Protein AF-A0A959VMY1-F1 (afdb_monomer_lite)

Sequence (397 aa):
MTQEQLEAYHEYTRKHGVNRGLYLFARIILQPFFLIYFRLSRQGRKNSHIKGATIVAANHRSFLDPFVIGSCLPWGKPMNYVAKVELFEKRWQGFLLCRVGAFPIRRGEADELAIETAEKVLERGGSICIFPEGTRIRKGSLGKPKRGVGRLALRSGAPVLPVAVTGTENVRRGLKIRPRKVDIRVGRPMTFPQSENPSPALAASVTDRIWPNVELQWEDIGGLPPMRRAAVIGAGSWGTAVAVLLARGGLDVQLGTRTADQAEEMALARENSKYLPGVRLPDSIEVRASSQIKLGGVDLLCIAVPSASYPQAVGAVADRVGHRAGVLLLAKGLIAPKGQLPSDYVGERIRSRGVSCLGGPAHAREAVSGSAALVLGSGNADLRAQLGDVFDRAGLV

Structure (mmCIF, N/CA/C/O backbone):
data_AF-A0A959VMY1-F1
#
_entry.id   AF-A0A959VMY1-F1
#
loop_
_atom_site.group_PDB
_atom_site.id
_atom_site.type_symbol
_atom_site.label_atom_id
_atom_site.label_alt_id
_atom_site.label_comp_id
_atom_site.label_asym_id
_atom_site.label_entity_id
_atom_site.label_seq_id
_atom_site.pdbx_PDB_ins_code
_atom_site.Cartn_x
_atom_site.Cartn_y
_atom_site.Cartn_z
_atom_site.occupancy
_atom_site.B_iso_or_equiv
_atom_site.auth_seq_id
_atom_site.auth_comp_id
_atom_site.auth_asym_id
_atom_site.auth_atom_id
_atom_site.pdbx_PDB_model_num
ATOM 1 N N . MET A 1 1 ? 5.926 -1.109 31.666 1.00 77.12 1 MET A N 1
ATOM 2 C CA . MET A 1 1 ? 4.589 -1.503 32.174 1.00 77.12 1 MET A CA 1
ATOM 3 C C . MET A 1 1 ? 4.660 -2.949 32.637 1.00 77.12 1 MET A C 1
ATOM 5 O O . MET A 1 1 ? 5.241 -3.746 31.909 1.00 77.12 1 MET A O 1
ATOM 9 N N . THR A 1 2 ? 4.148 -3.278 33.824 1.00 84.94 2 THR A N 1
ATOM 10 C CA . THR A 1 2 ? 4.167 -4.664 34.336 1.00 84.94 2 THR A CA 1
ATOM 11 C C . THR A 1 2 ? 3.115 -5.533 33.636 1.00 84.94 2 THR A C 1
ATOM 13 O O . THR A 1 2 ? 2.183 -5.007 33.022 1.00 84.94 2 THR A O 1
ATOM 16 N N . GLN A 1 3 ? 3.258 -6.860 33.712 1.00 85.25 3 GLN A N 1
ATOM 17 C CA . GLN A 1 3 ? 2.277 -7.807 33.166 1.00 85.25 3 GLN A CA 1
ATOM 18 C C . GLN A 1 3 ? 0.902 -7.645 33.841 1.00 85.25 3 GLN A C 1
ATOM 20 O O . GLN A 1 3 ? -0.104 -7.536 33.151 1.00 85.25 3 GLN A O 1
ATOM 25 N N . GLU A 1 4 ? 0.868 -7.477 35.165 1.00 87.19 4 GLU A N 1
ATOM 26 C CA . GLU A 1 4 ? -0.366 -7.208 35.920 1.00 87.19 4 GLU A CA 1
ATOM 27 C C . GLU A 1 4 ? -1.079 -5.929 35.455 1.00 87.19 4 GLU A C 1
ATOM 29 O O . GLU A 1 4 ? -2.298 -5.896 35.303 1.00 87.19 4 GLU A O 1
ATOM 34 N N . GLN A 1 5 ? -0.325 -4.856 35.183 1.00 86.19 5 GLN A N 1
ATOM 35 C CA . GLN A 1 5 ? -0.897 -3.609 34.665 1.00 86.19 5 GLN A CA 1
ATOM 36 C C . GLN A 1 5 ? -1.504 -3.800 33.274 1.00 86.19 5 GLN A C 1
ATOM 38 O O . GLN A 1 5 ? -2.557 -3.233 32.984 1.00 86.19 5 GLN A O 1
ATOM 43 N N . LEU A 1 6 ? -0.837 -4.576 32.413 1.00 87.94 6 LEU A N 1
ATOM 44 C CA . LEU A 1 6 ? -1.344 -4.918 31.088 1.00 87.94 6 LEU A CA 1
ATOM 45 C C . LEU A 1 6 ? -2.688 -5.646 31.213 1.00 87.94 6 LEU A C 1
ATOM 47 O O . LEU A 1 6 ? -3.684 -5.204 30.639 1.00 87.94 6 LEU A O 1
ATOM 51 N N . GLU A 1 7 ? -2.721 -6.713 32.008 1.00 89.50 7 GLU A N 1
ATOM 52 C CA . GLU A 1 7 ? -3.905 -7.542 32.239 1.00 89.50 7 GLU A CA 1
ATOM 53 C C . GLU A 1 7 ? -5.064 -6.738 32.831 1.00 89.50 7 GLU A C 1
ATOM 55 O O . GLU A 1 7 ? -6.179 -6.828 32.318 1.00 89.50 7 GLU A O 1
ATOM 60 N N . ALA A 1 8 ? -4.803 -5.851 33.795 1.00 90.94 8 ALA A N 1
ATOM 61 C CA . ALA A 1 8 ? -5.824 -4.980 34.378 1.00 90.94 8 ALA A CA 1
ATOM 62 C C . ALA A 1 8 ? -6.513 -4.080 33.331 1.00 90.94 8 ALA A C 1
ATOM 64 O O . ALA A 1 8 ? -7.731 -3.881 33.372 1.00 90.94 8 ALA A O 1
ATOM 65 N N . TYR A 1 9 ? -5.768 -3.548 32.353 1.00 91.38 9 TYR A N 1
ATOM 66 C CA . TYR A 1 9 ? -6.357 -2.755 31.266 1.00 91.38 9 TYR A CA 1
ATOM 67 C C . TYR A 1 9 ? -7.180 -3.612 30.291 1.00 91.38 9 TYR A C 1
ATOM 69 O O . TYR A 1 9 ? -8.245 -3.176 29.828 1.00 91.38 9 TYR A O 1
ATOM 77 N N . HIS A 1 10 ? -6.727 -4.833 29.990 1.00 91.12 10 HIS A N 1
ATOM 78 C CA . HIS A 1 10 ? -7.502 -5.780 29.184 1.00 91.12 10 HIS A CA 1
ATOM 79 C C . HIS A 1 10 ? -8.791 -6.187 29.900 1.00 91.12 10 HIS A C 1
ATOM 81 O O . HIS A 1 10 ? -9.862 -6.119 29.294 1.00 91.12 10 HIS A O 1
ATOM 87 N N . GLU A 1 11 ? -8.716 -6.536 31.182 1.00 92.12 11 GLU A N 1
ATOM 88 C CA . GLU A 1 11 ? -9.857 -6.917 32.012 1.00 92.12 11 GLU A CA 1
ATOM 89 C C . GLU A 1 11 ? -10.879 -5.780 32.116 1.00 92.12 11 GLU A C 1
ATOM 91 O O . GLU A 1 11 ? -12.075 -5.996 31.889 1.00 92.12 11 GLU A O 1
ATOM 96 N N . TYR A 1 12 ? -10.415 -4.548 32.357 1.00 91.56 12 TYR A N 1
ATOM 97 C CA . TYR A 1 12 ? -11.278 -3.370 32.353 1.00 91.56 12 TYR A CA 1
ATOM 98 C C . TYR A 1 12 ? -12.041 -3.249 31.033 1.00 91.56 12 TYR A C 1
ATOM 100 O O . TYR A 1 12 ? -13.261 -3.098 31.048 1.00 91.56 12 TYR A O 1
ATOM 108 N N . THR A 1 13 ? -11.346 -3.365 29.899 1.00 91.00 13 THR A N 1
ATOM 109 C CA . THR A 1 13 ? -11.945 -3.237 28.561 1.00 91.00 13 THR A CA 1
ATOM 110 C C . THR A 1 13 ? -12.937 -4.361 28.261 1.00 91.00 13 THR A C 1
ATOM 112 O O . THR A 1 13 ? -13.977 -4.113 27.649 1.00 91.00 13 THR A O 1
ATOM 115 N N . ARG A 1 14 ? -12.654 -5.591 28.705 1.00 91.62 14 ARG A N 1
ATOM 116 C CA . ARG A 1 14 ? -13.558 -6.744 28.558 1.00 91.62 14 ARG A CA 1
ATOM 117 C C . ARG A 1 14 ? -14.853 -6.521 29.344 1.00 91.62 14 ARG A C 1
ATOM 119 O O . ARG A 1 14 ? -15.935 -6.692 28.787 1.00 91.62 14 ARG A O 1
ATOM 126 N N . LYS A 1 15 ? -14.746 -6.050 30.592 1.00 89.50 15 LYS A N 1
ATOM 127 C CA . LYS A 1 15 ? -15.889 -5.796 31.488 1.00 89.50 15 LYS A CA 1
ATOM 128 C C . LYS A 1 15 ? -16.665 -4.515 31.153 1.00 89.50 15 LYS A C 1
ATOM 130 O O . LYS A 1 15 ? -17.876 -4.471 31.343 1.00 89.50 15 LYS A O 1
ATOM 135 N N . HIS A 1 16 ? -16.001 -3.483 30.629 1.00 88.50 16 HIS A N 1
ATOM 136 C CA . HIS A 1 16 ? -16.582 -2.148 30.452 1.00 88.50 16 HIS A CA 1
ATOM 137 C C . HIS A 1 16 ? -16.577 -1.690 28.995 1.00 88.50 16 HIS A C 1
ATOM 139 O O . HIS A 1 16 ? -15.593 -1.830 28.266 1.00 88.50 16 HIS A O 1
ATOM 145 N N . GLY A 1 17 ? -17.692 -1.095 28.572 1.00 84.62 17 GLY A N 1
ATOM 146 C CA . GLY A 1 17 ? -17.777 -0.364 27.313 1.00 84.62 17 GLY A CA 1
ATOM 147 C C . GLY A 1 17 ? -17.045 0.978 27.359 1.00 84.62 17 GLY A C 1
ATOM 148 O O . GLY A 1 17 ? -16.603 1.445 28.408 1.00 84.62 17 GLY A O 1
ATOM 149 N N . VAL A 1 18 ? -16.982 1.640 26.206 1.00 89.44 18 VAL A N 1
ATOM 150 C CA . VAL A 1 18 ? -16.512 3.027 26.118 1.00 89.44 18 VAL A CA 1
ATOM 151 C C . VAL A 1 18 ? -17.419 3.933 26.955 1.00 89.44 18 VAL A C 1
ATOM 153 O O . VAL A 1 18 ? -18.647 3.859 26.848 1.00 89.44 18 VAL A O 1
ATOM 156 N N . ASN A 1 19 ? -16.830 4.831 27.747 1.00 91.62 19 ASN A N 1
ATOM 157 C CA . ASN A 1 19 ? -17.582 5.852 28.464 1.00 91.62 19 ASN A CA 1
ATOM 158 C C . ASN A 1 19 ? -18.220 6.815 27.451 1.00 91.62 19 ASN A C 1
ATOM 160 O O . ASN A 1 19 ? -17.540 7.640 26.836 1.00 91.62 19 ASN A O 1
ATOM 164 N N . ARG A 1 20 ? -19.540 6.698 27.272 1.00 89.81 20 ARG A N 1
ATOM 165 C CA . ARG A 1 20 ? -20.280 7.432 26.237 1.00 89.81 20 ARG A CA 1
ATOM 166 C C . ARG A 1 20 ? -20.208 8.946 26.415 1.00 89.81 20 ARG A C 1
ATOM 168 O O . ARG A 1 20 ? -20.057 9.641 25.418 1.00 89.81 20 ARG A O 1
ATOM 175 N N . GLY A 1 21 ? -20.280 9.444 27.650 1.00 91.44 21 GLY A N 1
ATOM 176 C CA . GLY A 1 21 ? -20.220 10.880 27.934 1.00 91.44 21 GLY A CA 1
ATOM 177 C C . GLY A 1 21 ? -18.864 11.474 27.563 1.00 91.44 21 GLY A C 1
ATOM 178 O O . GLY A 1 21 ? -18.793 12.437 26.803 1.00 91.44 21 GLY A O 1
ATOM 179 N N . LEU A 1 22 ? -17.780 10.838 28.016 1.00 90.25 22 LEU A N 1
ATOM 180 C CA . LEU A 1 22 ? -16.419 11.267 27.694 1.00 90.25 22 LEU A CA 1
ATOM 181 C C . LEU A 1 22 ? -16.127 11.167 26.191 1.00 90.25 22 LEU A C 1
ATOM 183 O O . LEU A 1 22 ? -15.541 12.079 25.609 1.00 90.25 22 LEU A O 1
ATOM 187 N N . TYR A 1 23 ? -16.553 10.075 25.552 1.00 90.06 23 TYR A N 1
ATOM 188 C CA . TYR A 1 23 ? -16.378 9.884 24.114 1.00 90.06 23 TYR A CA 1
ATOM 189 C C . TYR A 1 23 ? -17.144 10.936 23.306 1.00 90.06 23 TYR A C 1
ATOM 191 O O . TYR A 1 23 ? -16.601 11.503 22.358 1.00 90.06 23 TYR A O 1
ATOM 199 N N . LEU A 1 24 ? -18.389 11.234 23.695 1.00 91.56 24 LEU A N 1
ATOM 200 C CA . LEU A 1 24 ? -19.205 12.263 23.057 1.00 91.56 24 LEU A CA 1
ATOM 201 C C . LEU A 1 24 ? -18.580 13.649 23.226 1.00 91.56 24 LEU A C 1
ATOM 203 O O . LEU A 1 24 ? -18.466 14.377 22.245 1.00 91.56 24 LEU A O 1
ATOM 207 N N . PHE A 1 25 ? -18.115 13.985 24.430 1.00 91.94 25 PHE A N 1
ATOM 208 C CA . PHE A 1 25 ? -17.416 15.240 24.702 1.00 91.94 25 PHE A CA 1
ATOM 209 C C . PHE A 1 25 ? -16.167 15.395 23.825 1.00 91.94 25 PHE A C 1
ATOM 211 O O . PHE A 1 25 ? -16.024 16.386 23.106 1.00 91.94 25 PHE A O 1
ATOM 218 N N . ALA A 1 26 ? -15.304 14.373 23.795 1.00 90.50 26 ALA A N 1
ATOM 219 C CA . ALA A 1 26 ? -14.121 14.366 22.939 1.00 90.50 26 ALA A CA 1
ATOM 220 C C . ALA A 1 26 ? -14.497 14.527 21.459 1.00 90.50 26 ALA A C 1
ATOM 222 O O . ALA A 1 26 ? -13.850 15.271 20.723 1.00 90.50 26 ALA A O 1
ATOM 223 N N . ARG A 1 27 ? -15.573 13.872 21.016 1.00 91.19 27 ARG A N 1
ATOM 224 C CA . ARG A 1 27 ? -16.059 13.954 19.639 1.00 91.19 27 ARG A CA 1
ATOM 225 C C . ARG A 1 27 ? -16.610 15.336 19.282 1.00 91.19 27 ARG A C 1
ATOM 227 O O . ARG A 1 27 ? -16.307 15.816 18.193 1.00 91.19 27 ARG A O 1
ATOM 234 N N . ILE A 1 28 ? -17.375 15.975 20.167 1.00 93.50 28 ILE A N 1
ATOM 235 C CA . ILE A 1 28 ? -17.918 17.331 19.967 1.00 93.50 28 ILE A CA 1
ATOM 236 C C . ILE A 1 28 ? -16.790 18.354 19.803 1.00 93.50 28 ILE A C 1
ATOM 238 O O . ILE A 1 28 ? -16.936 19.285 19.022 1.00 93.50 28 ILE A O 1
ATOM 242 N N . ILE A 1 29 ? -15.650 18.156 20.467 1.00 93.31 29 ILE A N 1
ATOM 243 C CA . ILE A 1 29 ? -14.481 19.035 20.333 1.00 93.31 29 ILE A CA 1
ATOM 244 C C . ILE A 1 29 ? -13.670 18.701 19.074 1.00 93.31 29 ILE A C 1
ATOM 246 O O . ILE A 1 29 ? -13.362 19.574 18.262 1.00 93.31 29 ILE A O 1
ATOM 250 N N . LEU A 1 30 ? -13.313 17.427 18.893 1.00 92.50 30 LEU A N 1
ATOM 251 C CA . LEU A 1 30 ? -12.387 17.008 17.839 1.00 92.50 30 LEU A CA 1
ATOM 252 C C . LEU A 1 30 ? -13.014 17.048 16.446 1.00 92.50 30 LEU A C 1
ATOM 254 O O . LEU A 1 30 ? -12.329 17.364 15.476 1.00 92.50 30 LEU A O 1
ATOM 258 N N . GLN A 1 31 ? -14.304 16.732 16.314 1.00 93.00 31 GLN A N 1
ATOM 259 C CA . GLN A 1 31 ? -14.939 16.634 15.003 1.00 93.00 31 GLN A CA 1
ATOM 260 C C . GLN A 1 31 ? -15.030 17.996 14.285 1.00 93.00 31 GLN A C 1
ATOM 262 O O . GLN A 1 31 ? -14.604 18.050 13.130 1.00 93.00 31 GLN A O 1
ATOM 267 N N . PRO A 1 32 ? -15.512 19.098 14.899 1.00 94.81 32 PRO A N 1
ATOM 268 C CA . PRO A 1 32 ? -15.458 20.425 14.281 1.00 94.81 32 PRO A CA 1
ATOM 269 C C . PRO A 1 32 ? -14.026 20.865 13.982 1.00 94.81 32 PRO A C 1
ATOM 271 O O . PRO A 1 32 ? -13.762 21.374 12.894 1.00 94.81 32 PRO A O 1
ATOM 274 N N . PHE A 1 33 ? -13.086 20.591 14.893 1.00 93.94 33 PHE A N 1
ATOM 275 C CA . PHE A 1 33 ? -11.672 20.876 14.667 1.00 93.94 33 PHE A CA 1
ATOM 276 C C . PHE A 1 33 ? -11.148 20.174 13.404 1.00 93.94 33 PHE A C 1
ATOM 278 O O . PHE A 1 33 ? -10.561 20.824 12.543 1.00 93.94 33 PHE A O 1
ATOM 285 N N . PHE A 1 34 ? -11.418 18.879 13.218 1.00 94.56 34 PHE A N 1
ATOM 286 C CA . PHE A 1 34 ? -11.005 18.168 12.005 1.00 94.56 34 PHE A CA 1
ATOM 287 C C . PHE A 1 34 ? -11.706 18.698 10.746 1.00 94.56 34 PHE A C 1
ATOM 289 O O . PHE A 1 34 ? -11.057 18.883 9.717 1.00 94.56 34 PHE A O 1
ATOM 296 N N . LEU A 1 35 ? -13.012 18.972 10.816 1.00 93.94 35 LEU A N 1
ATOM 297 C CA . LEU A 1 35 ? -13.790 19.463 9.674 1.00 93.94 35 LEU A CA 1
ATOM 298 C C . LEU A 1 35 ? -13.334 20.840 9.197 1.00 93.94 35 LEU A C 1
ATOM 300 O O . LEU A 1 35 ? -13.256 21.059 7.993 1.00 93.94 35 LEU A O 1
ATOM 304 N N . ILE A 1 36 ? -13.004 21.741 10.119 1.00 94.69 36 ILE A N 1
ATOM 305 C CA . ILE A 1 36 ? -12.654 23.127 9.799 1.00 94.69 36 ILE A CA 1
ATOM 306 C C . ILE A 1 36 ? -11.144 23.253 9.591 1.00 94.69 36 ILE A C 1
ATOM 308 O O . ILE A 1 36 ? -10.686 23.622 8.511 1.00 94.69 36 ILE A O 1
ATOM 312 N N . TYR A 1 37 ? -10.347 22.892 10.599 1.00 94.25 37 TYR A N 1
ATOM 313 C CA . TYR A 1 37 ? -8.906 23.148 10.605 1.00 94.25 37 TYR A CA 1
ATOM 314 C C . TYR A 1 37 ? -8.137 22.231 9.645 1.00 94.25 37 TYR A C 1
ATOM 316 O O . TYR A 1 37 ? -7.234 22.678 8.935 1.00 94.25 37 TYR A O 1
ATOM 324 N N . PHE A 1 38 ? -8.516 20.950 9.575 1.00 94.38 38 PHE A N 1
ATOM 325 C CA . PHE A 1 38 ? -7.945 20.001 8.611 1.00 94.38 38 PHE A CA 1
ATOM 326 C C . PHE A 1 38 ? -8.765 19.866 7.332 1.00 94.38 38 PHE A C 1
ATOM 328 O O . PHE A 1 38 ? -8.408 19.054 6.481 1.00 94.38 38 PHE A O 1
ATOM 335 N N . ARG A 1 39 ? -9.847 20.642 7.167 1.00 95.56 39 ARG A N 1
ATOM 336 C CA . ARG A 1 39 ? -10.741 20.548 6.000 1.00 95.56 39 ARG A CA 1
ATOM 337 C C . ARG A 1 39 ? -11.116 19.091 5.700 1.00 95.56 39 ARG A C 1
ATOM 339 O O . ARG A 1 39 ? -11.009 18.644 4.557 1.00 95.56 39 ARG A O 1
ATOM 346 N N . LEU A 1 40 ? -11.455 18.339 6.755 1.00 96.25 40 LEU A N 1
ATOM 347 C CA . LEU A 1 40 ? -11.677 16.898 6.679 1.00 96.25 40 LEU A CA 1
ATOM 348 C C . LEU A 1 40 ? -12.798 16.578 5.685 1.00 96.25 40 LEU A C 1
ATOM 350 O O . LEU A 1 40 ? -13.973 16.852 5.937 1.00 96.25 40 LEU A O 1
ATOM 354 N N . SER A 1 41 ? -12.435 15.923 4.591 1.00 95.81 41 SER A N 1
ATOM 355 C CA . SER A 1 41 ? -13.375 15.380 3.616 1.00 95.81 41 SER A CA 1
ATOM 356 C C . SER A 1 41 ? -13.745 13.957 4.005 1.00 95.81 41 SER A C 1
ATOM 358 O O . SER A 1 41 ? -12.867 13.126 4.229 1.00 95.81 41 SER A O 1
ATOM 360 N N . ARG A 1 42 ? -15.046 13.665 4.100 1.00 95.44 42 ARG A N 1
ATOM 361 C CA . ARG A 1 42 ? -15.549 12.352 4.527 1.00 95.44 42 ARG A CA 1
ATOM 362 C C . ARG A 1 42 ? -16.428 11.742 3.450 1.00 95.44 42 ARG A C 1
ATOM 364 O O . ARG A 1 42 ? -17.547 12.201 3.231 1.00 95.44 42 ARG A O 1
ATOM 371 N N . GLN A 1 43 ? -15.953 10.668 2.838 1.00 96.25 43 GLN A N 1
ATOM 372 C CA . GLN A 1 43 ? -16.640 9.966 1.758 1.00 96.25 43 GLN A CA 1
ATOM 373 C C . GLN A 1 43 ? -17.153 8.600 2.233 1.00 96.25 43 GLN A C 1
ATOM 375 O O . GLN A 1 43 ? -16.566 7.968 3.110 1.00 96.25 43 GLN A O 1
ATOM 380 N N . GLY A 1 44 ? -18.272 8.134 1.672 1.00 94.50 44 GLY A N 1
ATOM 381 C CA . GLY A 1 44 ? -18.788 6.784 1.945 1.00 94.50 44 GLY A CA 1
ATOM 382 C C . GLY A 1 44 ? -19.387 6.563 3.341 1.00 94.50 44 GLY A C 1
ATOM 383 O O . GLY A 1 44 ? -19.689 5.430 3.700 1.00 94.50 44 GLY A O 1
ATOM 384 N N . ARG A 1 45 ? -19.630 7.624 4.127 1.00 93.31 45 ARG A N 1
ATOM 385 C CA . ARG A 1 45 ? -20.133 7.533 5.518 1.00 93.31 45 ARG A CA 1
ATOM 386 C C . ARG A 1 45 ? -21.373 6.652 5.689 1.00 93.31 45 ARG A C 1
ATOM 388 O O . ARG A 1 45 ? -21.490 5.985 6.712 1.00 93.31 45 ARG A O 1
ATOM 395 N N . LYS A 1 46 ? -22.264 6.599 4.694 1.00 93.81 46 LYS A N 1
ATOM 396 C CA . LYS A 1 46 ? -23.455 5.732 4.703 1.00 93.81 46 LYS A CA 1
ATOM 397 C C . LYS A 1 46 ? -23.129 4.253 4.962 1.00 93.81 46 LYS A C 1
ATOM 399 O O . LYS A 1 46 ? -23.881 3.581 5.655 1.00 93.81 46 LYS A O 1
ATOM 404 N N . ASN A 1 47 ? -21.967 3.781 4.509 1.00 94.69 47 ASN A N 1
ATOM 405 C CA . ASN A 1 47 ? -21.526 2.398 4.691 1.00 94.69 47 ASN A CA 1
ATOM 406 C C . ASN A 1 47 ? -21.192 2.061 6.157 1.00 94.69 47 ASN A C 1
ATOM 408 O O . ASN A 1 47 ? -21.129 0.893 6.521 1.00 94.69 47 ASN A O 1
ATOM 412 N N . SER A 1 48 ? -20.998 3.073 7.013 1.00 91.50 48 SER A N 1
ATOM 413 C CA . SER A 1 48 ? -20.700 2.884 8.440 1.00 91.50 48 SER A CA 1
ATOM 414 C C . SER A 1 48 ? -21.936 2.627 9.317 1.00 91.50 48 SER A C 1
ATOM 416 O O . SER A 1 48 ? -21.791 2.342 10.507 1.00 91.50 48 SER A O 1
ATOM 418 N N . HIS A 1 49 ? -23.152 2.702 8.756 1.00 92.50 49 HIS A N 1
ATOM 419 C CA . HIS A 1 49 ? -24.416 2.460 9.465 1.00 92.50 49 HIS A CA 1
ATOM 420 C C . HIS A 1 49 ? -24.717 0.960 9.606 1.00 92.50 49 HIS A C 1
ATOM 422 O O . HIS A 1 49 ? -25.712 0.447 9.104 1.00 92.50 49 HIS A O 1
ATOM 428 N N . ILE A 1 50 ? -23.834 0.257 10.310 1.00 90.81 50 ILE A N 1
ATOM 429 C CA . ILE A 1 50 ? -23.943 -1.178 10.586 1.00 90.81 50 ILE A CA 1
ATOM 430 C C . ILE A 1 50 ? -24.495 -1.353 12.002 1.00 90.81 50 ILE A C 1
ATOM 432 O O . ILE A 1 50 ? -23.983 -0.736 12.944 1.00 90.81 50 ILE A O 1
ATOM 436 N N . LYS A 1 51 ? -25.526 -2.186 12.170 1.00 89.00 51 LYS A N 1
ATOM 437 C CA . LYS A 1 51 ? -26.061 -2.549 13.492 1.00 89.00 51 LYS A CA 1
ATOM 438 C C . LYS A 1 51 ? -25.131 -3.558 14.177 1.00 89.00 51 LYS A C 1
ATOM 440 O O . LYS A 1 51 ? -24.576 -4.424 13.514 1.00 89.00 51 LYS A O 1
ATOM 445 N N . GLY A 1 52 ? -24.970 -3.440 15.494 1.00 90.75 52 GLY A N 1
ATOM 446 C CA . GLY A 1 52 ? -24.150 -4.361 16.286 1.00 90.75 52 GLY A CA 1
ATOM 447 C C . GLY A 1 52 ? -22.648 -4.267 16.001 1.00 90.75 52 GLY A C 1
ATOM 448 O O . GLY A 1 52 ? -22.127 -3.191 15.673 1.00 90.75 52 GLY A O 1
ATOM 449 N N . ALA A 1 53 ? -21.967 -5.404 16.148 1.00 94.69 53 ALA A N 1
ATOM 450 C CA . ALA A 1 53 ? -20.515 -5.518 16.091 1.00 94.69 53 ALA A CA 1
ATOM 451 C C . ALA A 1 53 ? -19.934 -5.039 14.752 1.00 94.69 53 ALA A C 1
ATOM 453 O O . ALA A 1 53 ? -20.540 -5.212 13.694 1.00 94.69 53 ALA A O 1
ATOM 454 N N . THR A 1 54 ? -18.761 -4.403 14.761 1.00 96.75 54 THR A N 1
ATOM 455 C CA . THR A 1 54 ? -18.074 -4.019 13.511 1.00 96.75 54 THR A CA 1
ATOM 456 C C . THR A 1 54 ? -16.574 -3.918 13.704 1.00 96.75 54 THR A C 1
ATOM 458 O O . THR A 1 54 ? -16.097 -3.242 14.615 1.00 96.75 54 THR A O 1
ATOM 461 N N . ILE A 1 55 ? -15.837 -4.510 12.775 1.00 97.56 55 ILE A N 1
ATOM 462 C CA . ILE A 1 55 ? -14.392 -4.358 12.664 1.00 97.56 55 ILE A CA 1
ATOM 463 C C . ILE A 1 55 ? -14.124 -3.255 11.646 1.00 97.56 55 ILE A C 1
ATOM 465 O O . ILE A 1 55 ? -14.547 -3.351 10.506 1.00 97.56 55 ILE A O 1
ATOM 469 N N . VAL A 1 56 ? -13.424 -2.199 12.030 1.00 97.69 56 VAL A N 1
ATOM 470 C CA . VAL A 1 56 ? -12.943 -1.161 11.119 1.00 97.69 56 VAL A CA 1
ATOM 471 C C . VAL A 1 56 ? -11.505 -1.502 10.756 1.00 97.69 56 VAL A C 1
ATOM 473 O O . VAL A 1 56 ? -10.621 -1.427 11.606 1.00 97.69 56 VAL A O 1
ATOM 476 N N . ALA A 1 57 ? -11.280 -1.906 9.510 1.00 97.38 57 ALA A N 1
ATOM 477 C CA . ALA A 1 57 ? -9.955 -2.217 8.988 1.00 97.38 57 ALA A CA 1
ATOM 478 C C . ALA A 1 57 ? -9.428 -1.002 8.223 1.00 97.38 57 ALA A C 1
ATOM 480 O O . ALA A 1 57 ? -10.023 -0.612 7.217 1.00 97.38 57 ALA A O 1
ATOM 481 N N . ALA A 1 58 ? -8.340 -0.397 8.702 1.00 96.81 58 ALA A N 1
ATOM 482 C CA . ALA A 1 58 ? -7.811 0.830 8.113 1.00 96.81 58 ALA A CA 1
ATOM 483 C C . ALA A 1 58 ? -6.292 0.835 7.934 1.00 96.81 58 ALA A C 1
ATOM 485 O O . ALA A 1 58 ? -5.573 0.107 8.615 1.00 96.81 58 ALA A O 1
ATOM 486 N N . ASN A 1 59 ? -5.796 1.690 7.040 1.00 95.25 59 ASN A N 1
ATOM 487 C CA . ASN A 1 59 ? -4.372 2.010 6.966 1.00 95.25 59 ASN A CA 1
ATOM 488 C C . ASN A 1 59 ? -3.940 2.933 8.121 1.00 95.25 59 ASN A C 1
ATOM 490 O O . ASN A 1 59 ? -4.769 3.629 8.712 1.00 95.25 59 ASN A O 1
ATOM 494 N N . HIS A 1 60 ? -2.642 2.966 8.433 1.00 92.94 60 HIS A N 1
ATOM 495 C CA . HIS A 1 60 ? -2.113 3.748 9.553 1.00 92.94 60 HIS A CA 1
ATOM 496 C C . HIS A 1 60 ? -0.939 4.652 9.148 1.00 92.94 60 HIS A C 1
ATOM 498 O O . HIS A 1 60 ? 0.215 4.231 9.062 1.00 92.94 60 HIS A O 1
ATOM 504 N N . ARG A 1 61 ? -1.218 5.943 8.963 1.00 90.06 61 ARG A N 1
ATOM 505 C CA . ARG A 1 61 ? -0.251 6.994 8.615 1.00 90.06 61 ARG A CA 1
ATOM 506 C C . ARG A 1 61 ? 0.226 7.796 9.829 1.00 90.06 61 ARG A C 1
ATOM 508 O O . ARG A 1 61 ? 1.395 8.186 9.912 1.00 90.06 61 ARG A O 1
ATOM 515 N N . SER A 1 62 ? -0.642 8.038 10.809 1.00 90.19 62 SER A N 1
ATOM 516 C CA . SER A 1 62 ? -0.413 9.003 11.886 1.00 90.19 62 SER A CA 1
ATOM 517 C C . SER A 1 62 ? -1.054 8.600 13.213 1.00 90.19 62 SER A C 1
ATOM 519 O O . SER A 1 62 ? -1.920 7.743 13.299 1.00 90.19 62 SER A O 1
ATOM 521 N N . PHE A 1 63 ? -0.638 9.258 14.298 1.00 86.88 63 PHE A N 1
ATOM 522 C CA . PHE A 1 63 ? -1.296 9.112 15.606 1.00 86.88 63 PHE A CA 1
ATOM 523 C C . PHE A 1 63 ? -2.760 9.584 15.586 1.00 86.88 63 PHE A C 1
ATOM 525 O O . PHE A 1 63 ? -3.548 9.153 16.420 1.00 86.88 63 PHE A O 1
ATOM 532 N N . LEU A 1 64 ? -3.119 10.468 14.651 1.00 90.06 64 LEU A N 1
ATOM 533 C CA . LEU A 1 64 ? -4.463 11.036 14.569 1.00 90.06 64 LEU A CA 1
ATOM 534 C C . LEU A 1 64 ? -5.487 10.112 13.897 1.00 90.06 64 LEU A C 1
ATOM 536 O O . LEU A 1 64 ? -6.682 10.356 14.046 1.00 90.06 64 LEU A O 1
ATOM 540 N N . ASP A 1 65 ? -5.053 9.053 13.208 1.00 92.94 65 ASP A N 1
ATOM 541 C CA . ASP A 1 65 ? -5.954 8.219 12.401 1.00 92.94 65 ASP A CA 1
ATOM 542 C C . ASP A 1 65 ? -7.112 7.614 13.207 1.00 92.94 65 ASP A C 1
ATOM 544 O O . ASP A 1 65 ? -8.247 7.769 12.760 1.00 92.94 65 ASP A O 1
ATOM 548 N N . PRO A 1 66 ? -6.911 7.017 14.407 1.00 91.94 66 PRO A N 1
ATOM 549 C CA . PRO A 1 66 ? -8.028 6.483 15.192 1.00 91.94 66 PRO A CA 1
ATOM 550 C C . PRO A 1 66 ? -9.090 7.545 15.509 1.00 91.94 66 PRO A C 1
ATOM 552 O O . PRO A 1 66 ? -10.287 7.268 15.472 1.00 91.94 66 PRO A O 1
ATOM 555 N N . PHE A 1 67 ? -8.675 8.787 15.770 1.00 91.81 67 PHE A N 1
ATOM 556 C CA . PHE A 1 67 ? -9.597 9.882 16.078 1.00 91.81 67 PHE A CA 1
ATOM 557 C C . PHE A 1 67 ? -10.357 10.348 14.830 1.00 91.81 67 PHE A C 1
ATOM 559 O O . PHE A 1 67 ? -11.569 10.567 14.886 1.00 91.81 67 PHE A O 1
ATOM 566 N N . VAL A 1 68 ? -9.667 10.457 13.690 1.00 93.88 68 VAL A N 1
ATOM 567 C CA . VAL A 1 68 ? -10.285 10.814 12.403 1.00 93.88 68 VAL A CA 1
ATOM 568 C C . VAL A 1 68 ? -11.291 9.742 11.976 1.00 93.88 68 VAL A C 1
ATOM 570 O O . VAL A 1 68 ? -12.424 10.076 11.621 1.00 93.88 68 VAL A O 1
ATOM 573 N N . ILE A 1 69 ? -10.930 8.463 12.091 1.00 95.00 69 ILE A N 1
ATOM 574 C CA . ILE A 1 69 ? -11.810 7.328 11.787 1.00 95.00 69 ILE A CA 1
ATOM 575 C C . ILE A 1 69 ? -13.024 7.323 12.722 1.00 95.00 69 ILE A C 1
ATOM 577 O O . ILE A 1 69 ? -14.161 7.264 12.247 1.00 95.00 69 ILE A O 1
ATOM 581 N N . GLY A 1 70 ? -12.816 7.480 14.034 1.00 92.44 70 GLY A N 1
ATOM 582 C CA . GLY A 1 70 ? -13.907 7.542 15.011 1.00 92.44 70 GLY A CA 1
ATOM 583 C C . GLY A 1 70 ? -14.911 8.663 14.716 1.00 92.44 70 GLY A C 1
ATOM 584 O O . GLY A 1 70 ? -16.119 8.471 14.849 1.00 92.44 70 GLY A O 1
ATOM 585 N N . SER A 1 71 ? -14.442 9.810 14.209 1.00 90.69 71 SER A N 1
ATOM 586 C CA . SER A 1 71 ? -15.310 10.933 13.813 1.00 90.69 71 SER A CA 1
ATOM 587 C C .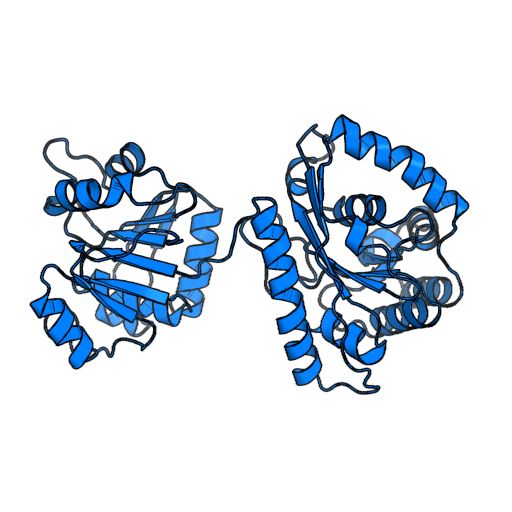 SER A 1 71 ? -16.207 10.645 12.593 1.00 90.69 71 SER A C 1
ATOM 589 O O . SER A 1 71 ? -17.165 11.386 12.328 1.00 90.69 71 SER A O 1
ATOM 591 N N . CYS A 1 72 ? -15.923 9.572 11.846 1.00 90.19 72 CYS A N 1
ATOM 592 C CA . CYS A 1 72 ? -16.689 9.161 10.670 1.00 90.19 72 CYS A CA 1
ATOM 593 C C . CYS A 1 72 ? -17.791 8.149 10.972 1.00 90.19 72 CYS A C 1
ATOM 595 O O . CYS A 1 72 ? -18.782 8.135 10.238 1.00 90.19 72 CYS A O 1
ATOM 597 N N . LEU A 1 73 ? -17.655 7.369 12.049 1.00 92.19 73 LEU A N 1
ATOM 598 C CA . LEU A 1 73 ? -18.670 6.408 12.485 1.00 92.19 73 LEU A CA 1
ATOM 599 C C . LEU A 1 73 ? -19.946 7.108 12.983 1.00 92.19 73 LEU A C 1
ATOM 601 O O . LEU A 1 73 ? -19.889 8.282 13.355 1.00 92.19 73 LEU A O 1
ATOM 605 N N . PRO A 1 74 ? -21.108 6.436 13.040 1.00 91.25 74 PRO A N 1
ATOM 606 C CA . PRO A 1 74 ? -22.331 7.017 13.597 1.00 91.25 74 PRO A CA 1
ATOM 607 C C . PRO A 1 74 ? -22.155 7.490 15.052 1.00 91.25 74 PRO A C 1
ATOM 609 O O . PRO A 1 74 ? -21.338 6.951 15.795 1.00 91.25 74 PRO A O 1
ATOM 612 N N . TRP A 1 75 ? -22.928 8.493 15.482 1.00 87.38 75 TRP A N 1
ATOM 613 C CA . TRP A 1 75 ? -22.815 9.085 16.828 1.00 87.38 75 TRP A CA 1
ATOM 614 C C . TRP A 1 75 ? -23.043 8.081 17.965 1.00 87.38 75 TRP A C 1
ATOM 616 O O . TRP A 1 75 ? -22.366 8.151 18.984 1.00 87.38 75 TRP A O 1
ATOM 626 N N . GLY A 1 76 ? -23.935 7.107 17.766 1.00 85.75 76 GLY A N 1
ATOM 627 C CA . GLY A 1 76 ? -24.220 6.049 18.741 1.00 85.75 76 GLY A CA 1
ATOM 628 C C . GLY A 1 76 ? -23.225 4.884 18.748 1.00 85.75 76 GLY A C 1
ATOM 629 O O . GLY A 1 76 ? -23.461 3.909 19.455 1.00 85.75 76 GLY A O 1
ATOM 630 N N . LYS A 1 77 ? -22.144 4.946 17.956 1.00 89.31 77 LYS A N 1
ATOM 631 C CA . LYS A 1 77 ? -21.210 3.830 17.759 1.00 89.31 77 LYS A CA 1
ATOM 632 C C . LYS A 1 77 ? -19.784 4.209 18.182 1.00 89.31 77 LYS A C 1
ATOM 634 O O . LYS A 1 77 ? -18.967 4.543 17.321 1.00 89.31 77 LYS A O 1
ATOM 639 N N . PRO A 1 78 ? -19.476 4.197 19.494 1.00 91.69 78 PRO A N 1
ATOM 640 C CA . PRO A 1 78 ? -18.131 4.482 19.969 1.00 91.69 78 PRO A CA 1
ATOM 641 C C . PRO A 1 78 ? -17.159 3.399 19.505 1.00 91.69 78 PRO A C 1
ATOM 643 O O . PRO A 1 78 ? -17.483 2.213 19.524 1.00 91.69 78 PRO A O 1
ATOM 646 N N . MET A 1 79 ? -15.970 3.830 19.101 1.00 93.06 79 MET A N 1
ATOM 647 C CA . MET A 1 79 ? -14.937 2.966 18.543 1.00 93.06 79 MET A CA 1
ATOM 648 C C . MET A 1 79 ? -13.906 2.590 19.596 1.00 93.06 79 MET A C 1
ATOM 650 O O . MET A 1 79 ? -13.277 3.474 20.174 1.00 93.06 79 MET A O 1
ATOM 654 N N . ASN A 1 80 ? -13.687 1.293 19.784 1.00 94.38 80 ASN A N 1
ATOM 655 C CA . ASN A 1 80 ? -12.519 0.801 20.502 1.00 94.38 80 ASN A CA 1
ATOM 656 C C . ASN A 1 80 ? -11.335 0.744 19.538 1.00 94.38 80 ASN A C 1
ATOM 658 O O . ASN A 1 80 ? -11.518 0.561 18.335 1.00 94.38 80 ASN A O 1
ATOM 662 N N . TYR A 1 81 ? -10.116 0.902 20.026 1.00 90.62 81 TYR A N 1
ATOM 663 C CA . TYR A 1 81 ? -8.939 0.825 19.171 1.00 90.62 81 TYR A CA 1
ATOM 664 C C . TYR A 1 81 ? -7.740 0.287 19.924 1.00 90.62 81 TYR A C 1
ATOM 666 O O . TYR A 1 81 ? -7.573 0.477 21.126 1.00 90.62 81 TYR A O 1
ATOM 674 N N . VAL A 1 82 ? -6.878 -0.378 19.174 1.00 88.44 82 VAL A N 1
ATOM 675 C CA . VAL A 1 82 ? -5.675 -0.972 19.729 1.00 88.44 82 VAL A CA 1
ATOM 676 C C . VAL A 1 82 ? -4.565 0.082 19.782 1.00 88.44 82 VAL A C 1
ATOM 678 O O . VAL A 1 82 ? -4.268 0.739 18.778 1.00 88.44 82 VAL A O 1
ATOM 681 N N . ALA A 1 83 ? -3.944 0.266 20.946 1.00 86.56 83 ALA A N 1
ATOM 682 C CA . ALA A 1 83 ? -2.934 1.292 21.191 1.00 86.56 83 ALA A CA 1
ATOM 683 C C . ALA A 1 83 ? -1.632 0.692 21.747 1.00 86.56 83 ALA A C 1
ATOM 685 O O . ALA A 1 83 ? -1.633 -0.321 22.431 1.00 86.56 83 ALA A O 1
ATOM 686 N N . LYS A 1 84 ? -0.490 1.318 21.429 1.00 86.38 84 LYS A N 1
ATOM 687 C CA . LYS A 1 84 ? 0.839 0.855 21.869 1.00 86.38 84 LYS A CA 1
ATOM 688 C C . LYS A 1 84 ? 0.929 0.866 23.404 1.00 86.38 84 LYS A C 1
ATOM 690 O O . LYS A 1 84 ? 0.492 1.852 23.999 1.00 86.38 84 LYS A O 1
ATOM 695 N N . VAL A 1 85 ? 1.518 -0.166 24.017 1.00 86.75 85 VAL A N 1
ATOM 696 C CA . VAL A 1 85 ? 1.657 -0.283 25.487 1.00 86.75 85 VAL A CA 1
ATOM 697 C C . VAL A 1 85 ? 2.297 0.943 26.151 1.00 86.75 85 VAL A C 1
ATOM 699 O O . VAL A 1 85 ? 1.901 1.334 27.242 1.00 86.75 85 VAL A O 1
ATOM 702 N N . GLU A 1 86 ? 3.213 1.617 25.466 1.00 85.81 86 GLU A N 1
ATOM 703 C CA . GLU A 1 86 ? 3.939 2.794 25.954 1.00 85.81 86 GLU A CA 1
ATOM 704 C C . GLU A 1 86 ? 3.015 3.999 26.188 1.00 85.81 86 GLU A C 1
ATOM 706 O O . GLU A 1 86 ? 3.336 4.903 26.952 1.00 85.81 86 GLU A O 1
ATOM 711 N N . LEU A 1 87 ? 1.828 4.021 25.568 1.00 83.94 87 LEU A N 1
ATOM 712 C CA . LEU A 1 87 ? 0.819 5.053 25.831 1.00 83.94 87 LEU A CA 1
ATOM 713 C C . LEU A 1 87 ? 0.120 4.864 27.188 1.00 83.94 87 LEU A C 1
ATOM 715 O O . LEU A 1 87 ? -0.553 5.785 27.650 1.00 83.94 87 LEU A O 1
ATOM 719 N N . PHE A 1 88 ? 0.285 3.699 27.820 1.00 86.56 88 PHE A N 1
ATOM 720 C CA . PHE A 1 88 ? -0.345 3.329 29.088 1.00 86.56 88 PHE A CA 1
ATOM 721 C C . PHE A 1 88 ? 0.618 3.374 30.282 1.00 86.56 88 PHE A C 1
ATOM 723 O O . PHE A 1 88 ? 0.188 3.162 31.415 1.00 86.56 88 PHE A O 1
ATOM 730 N N . GLU A 1 89 ? 1.899 3.695 30.062 1.00 86.25 89 GLU A N 1
ATOM 731 C CA . GLU A 1 89 ? 2.906 3.780 31.131 1.00 86.25 89 GLU A CA 1
ATOM 732 C C . GLU A 1 89 ? 2.572 4.861 32.163 1.00 86.25 89 GLU A C 1
ATOM 734 O O . GLU A 1 89 ? 2.769 4.674 33.364 1.00 86.25 89 GLU A O 1
ATOM 739 N N . LYS A 1 90 ? 2.001 5.985 31.717 1.00 88.31 90 LYS A N 1
ATOM 740 C CA . LYS A 1 90 ? 1.488 7.022 32.616 1.00 88.31 90 LYS A CA 1
ATOM 741 C C . LYS A 1 90 ? 0.083 6.639 33.078 1.00 88.31 90 LYS A C 1
ATOM 743 O O . LYS A 1 90 ? -0.850 6.671 32.279 1.00 88.31 90 LYS A O 1
ATOM 748 N N . ARG A 1 91 ? -0.091 6.356 34.376 1.00 85.88 91 ARG A N 1
ATOM 749 C CA . ARG A 1 91 ? -1.366 5.880 34.966 1.00 85.88 91 ARG A CA 1
ATOM 750 C C . ARG A 1 91 ? -2.582 6.727 34.573 1.00 85.88 91 ARG A C 1
ATOM 752 O O . ARG A 1 91 ? -3.595 6.183 34.152 1.00 85.88 91 ARG A O 1
ATOM 759 N N . TRP A 1 92 ? -2.478 8.054 34.661 1.00 89.81 92 TRP A N 1
ATOM 760 C CA . TRP A 1 92 ? -3.578 8.960 34.303 1.00 89.81 92 TRP A CA 1
ATOM 761 C C . TRP A 1 92 ? -3.907 8.925 32.799 1.00 89.81 92 TRP A C 1
ATOM 763 O O . TRP A 1 92 ? -5.073 9.008 32.415 1.00 89.81 92 TRP A O 1
ATOM 773 N N . GLN A 1 93 ? -2.889 8.760 31.946 1.00 88.56 93 GLN A N 1
ATOM 774 C CA . GLN A 1 93 ? -3.049 8.666 30.497 1.00 88.56 93 GLN A CA 1
ATOM 775 C C . GLN A 1 93 ? -3.697 7.332 30.117 1.00 88.56 93 GLN A C 1
ATOM 777 O O . GLN A 1 93 ? -4.671 7.330 29.368 1.00 88.56 93 GLN A O 1
ATOM 782 N N . GLY A 1 94 ? -3.207 6.216 30.666 1.00 86.56 94 GLY A N 1
ATOM 783 C CA . GLY A 1 94 ? -3.774 4.885 30.444 1.00 86.56 94 GLY A CA 1
ATOM 784 C C . GLY A 1 94 ? -5.227 4.785 30.912 1.00 86.56 94 GLY A C 1
ATOM 785 O O . GLY A 1 94 ? -6.081 4.274 30.189 1.00 86.56 94 GLY A O 1
ATOM 786 N N . PHE A 1 95 ? -5.534 5.375 32.068 1.00 87.69 95 PHE A N 1
ATOM 787 C CA . PHE A 1 95 ? -6.892 5.486 32.597 1.00 87.69 95 PHE A CA 1
ATOM 788 C C . PHE A 1 95 ? -7.847 6.239 31.660 1.00 87.69 95 PHE A C 1
ATOM 790 O O . PHE A 1 95 ? -8.957 5.771 31.394 1.00 87.69 95 PHE A O 1
ATOM 797 N N . LEU A 1 96 ? -7.421 7.390 31.128 1.00 88.88 96 LEU A N 1
ATOM 798 C CA . LEU A 1 96 ? -8.220 8.160 30.174 1.00 88.88 96 LEU A CA 1
ATOM 799 C C . LEU A 1 96 ? -8.417 7.386 28.863 1.00 88.88 96 LEU A C 1
ATOM 801 O O . LEU A 1 96 ? -9.534 7.308 28.353 1.00 88.88 96 LEU A O 1
ATOM 805 N N . LEU A 1 97 ? -7.338 6.792 28.349 1.00 88.69 97 LEU A N 1
ATOM 806 C CA . LEU A 1 97 ? -7.316 6.016 27.111 1.00 88.69 97 LEU A CA 1
ATOM 807 C C . LEU A 1 97 ? -8.279 4.822 27.160 1.00 88.69 97 LEU A C 1
ATOM 809 O O . LEU A 1 97 ? -9.081 4.663 26.241 1.00 88.69 97 LEU A O 1
ATOM 813 N N . CYS A 1 98 ? -8.284 4.053 28.251 1.00 89.19 98 CYS A N 1
ATOM 814 C CA . CYS A 1 98 ? -9.214 2.933 28.429 1.00 89.19 98 CYS A CA 1
ATOM 815 C C . CYS A 1 98 ? -10.677 3.375 28.378 1.00 89.19 98 CYS A C 1
ATOM 817 O O . CYS A 1 98 ? -11.507 2.745 27.726 1.00 89.19 98 CYS A O 1
ATOM 819 N N . ARG A 1 99 ? -11.003 4.508 29.007 1.00 89.69 99 ARG A N 1
ATOM 820 C CA . ARG A 1 99 ? -12.377 5.029 29.036 1.00 89.69 99 ARG A CA 1
ATOM 821 C C . ARG A 1 99 ? -12.869 5.532 27.688 1.00 89.69 99 ARG A C 1
ATOM 823 O O . ARG A 1 99 ? -14.072 5.489 27.447 1.00 89.69 99 ARG A O 1
ATOM 830 N N . VAL A 1 100 ? -11.970 5.982 26.814 1.00 88.25 100 VAL A N 1
ATOM 831 C CA . VAL A 1 100 ? -12.309 6.346 25.428 1.00 88.25 100 VAL A CA 1
ATOM 832 C C . VAL A 1 100 ? -12.225 5.163 24.454 1.00 88.25 100 VAL A C 1
ATOM 834 O O . VAL A 1 100 ? -12.447 5.358 23.261 1.00 88.25 100 VAL A O 1
ATOM 837 N N . GLY A 1 101 ? -11.975 3.943 24.950 1.00 87.88 101 GLY A N 1
ATOM 838 C CA . GLY A 1 101 ? -12.011 2.698 24.175 1.00 87.88 101 GLY A CA 1
ATOM 839 C C . GLY A 1 101 ? -10.657 2.182 23.692 1.00 87.88 101 GLY A C 1
ATOM 840 O O . GLY A 1 101 ? -10.615 1.261 22.878 1.00 87.88 101 GLY A O 1
ATOM 841 N N . ALA A 1 102 ? -9.544 2.757 24.146 1.00 90.94 102 ALA A N 1
ATOM 842 C CA . ALA A 1 102 ? -8.220 2.264 23.793 1.00 90.94 102 ALA A CA 1
ATOM 843 C C . ALA A 1 102 ? -7.794 1.117 24.714 1.00 90.94 102 ALA A C 1
ATOM 845 O O . ALA A 1 102 ? -7.909 1.244 25.928 1.00 90.94 102 ALA A O 1
ATOM 846 N N . PHE A 1 103 ? -7.193 0.064 24.171 1.00 91.62 103 PHE A N 1
ATOM 847 C CA . PHE A 1 103 ? -6.565 -0.978 24.988 1.00 91.62 103 PHE A CA 1
ATOM 848 C C . PHE A 1 103 ? -5.159 -1.323 24.475 1.00 91.62 103 PHE A C 1
ATOM 850 O O . PHE A 1 103 ? -4.876 -1.123 23.285 1.00 91.62 103 PHE A O 1
ATOM 857 N N . PRO A 1 104 ? -4.252 -1.752 25.370 1.00 90.00 104 PRO A N 1
ATOM 858 C CA . PRO A 1 104 ? -2.847 -1.951 25.036 1.00 90.00 104 PRO A CA 1
ATOM 859 C C . PRO A 1 104 ? -2.611 -3.139 24.086 1.00 90.00 104 PRO A C 1
ATOM 861 O O . PRO A 1 104 ? -3.365 -4.105 24.076 1.00 90.00 104 PRO A O 1
ATOM 864 N N . ILE A 1 105 ? -1.545 -3.054 23.283 1.00 87.25 105 ILE A N 1
ATOM 865 C CA . ILE A 1 105 ? -0.972 -4.173 22.521 1.00 87.25 105 ILE A CA 1
ATOM 866 C C . ILE A 1 105 ? 0.545 -4.060 22.443 1.00 87.25 105 ILE A C 1
ATOM 868 O O . ILE A 1 105 ? 1.093 -2.964 22.222 1.00 87.25 105 ILE A O 1
ATOM 872 N N . ARG A 1 106 ? 1.224 -5.203 22.528 1.00 82.19 106 ARG A N 1
ATOM 873 C CA . ARG A 1 106 ? 2.642 -5.314 22.173 1.00 82.19 106 ARG A CA 1
ATOM 874 C C . ARG A 1 106 ? 2.792 -5.445 20.660 1.00 82.19 106 ARG A C 1
ATOM 876 O O . ARG A 1 106 ? 2.432 -6.442 20.041 1.00 82.19 106 ARG A O 1
ATOM 883 N N . ARG A 1 107 ? 3.299 -4.391 20.014 1.00 71.56 107 ARG A N 1
ATOM 884 C CA . ARG A 1 107 ? 3.504 -4.404 18.557 1.00 71.56 107 ARG A CA 1
ATOM 885 C C . ARG A 1 107 ? 4.655 -5.338 18.199 1.00 71.56 107 ARG A C 1
ATOM 887 O O . ARG A 1 107 ? 5.756 -5.148 18.691 1.00 71.56 107 ARG A O 1
ATOM 894 N N . GLY A 1 108 ? 4.412 -6.247 17.259 1.00 64.25 108 GLY A N 1
ATOM 895 C CA . GLY A 1 108 ? 5.430 -7.187 16.775 1.00 64.25 108 GLY A CA 1
ATOM 896 C C . GLY A 1 108 ? 5.291 -8.584 17.370 1.00 64.25 108 GLY A C 1
ATOM 897 O O . GLY A 1 108 ? 5.739 -9.533 16.741 1.00 64.25 108 GLY A O 1
ATOM 898 N N . GLU A 1 109 ? 4.574 -8.714 18.483 1.00 62.69 109 GLU A N 1
ATOM 899 C CA . GLU A 1 109 ? 4.257 -9.990 19.116 1.00 62.69 109 GLU A CA 1
ATOM 900 C C . GLU A 1 109 ? 2.856 -10.466 18.703 1.00 62.69 109 GLU A C 1
ATOM 902 O O . GLU A 1 109 ? 1.971 -9.666 18.374 1.00 62.69 109 GLU A O 1
ATOM 907 N N . ALA A 1 110 ? 2.658 -11.785 18.688 1.00 61.56 110 ALA A N 1
ATOM 908 C CA . ALA A 1 110 ? 1.329 -12.377 18.603 1.00 61.56 110 ALA A CA 1
ATOM 909 C C . ALA A 1 110 ? 0.655 -12.231 19.974 1.00 61.56 110 ALA A C 1
ATOM 911 O O . ALA A 1 110 ? 0.757 -13.102 20.829 1.00 61.56 110 ALA A O 1
ATOM 912 N N . ASP A 1 111 ? 0.028 -11.080 20.194 1.00 73.94 111 ASP A N 1
ATOM 913 C CA . ASP A 1 111 ? -0.597 -10.739 21.469 1.00 73.94 111 ASP A CA 1
ATOM 914 C C . ASP A 1 111 ? -2.015 -11.337 21.544 1.00 73.94 111 ASP A C 1
ATOM 916 O O . ASP A 1 111 ? -2.998 -10.731 21.099 1.00 73.94 111 ASP A O 1
ATOM 920 N N . GLU A 1 112 ? -2.111 -12.572 22.046 1.00 81.38 112 GLU A N 1
ATOM 921 C CA . GLU A 1 112 ? -3.395 -13.268 22.218 1.00 81.38 112 GLU A CA 1
ATOM 922 C C . GLU A 1 112 ? -4.341 -12.514 23.168 1.00 81.38 112 GLU A C 1
ATOM 924 O O . GLU A 1 112 ? -5.547 -12.483 22.917 1.00 81.38 112 GLU A O 1
ATOM 929 N N . LEU A 1 113 ? -3.820 -11.799 24.177 1.00 86.56 113 LEU A N 1
ATOM 930 C CA . LEU A 1 113 ? -4.639 -11.015 25.115 1.00 86.56 113 LEU A CA 1
ATOM 931 C C . LEU A 1 113 ? -5.409 -9.897 24.407 1.00 86.56 113 LEU A C 1
ATOM 933 O O . LEU A 1 113 ? -6.585 -9.654 24.705 1.00 86.56 113 LEU A O 1
ATOM 937 N N . ALA A 1 114 ? -4.762 -9.215 23.459 1.00 88.81 114 ALA A N 1
ATOM 938 C CA . ALA A 1 114 ? -5.389 -8.163 22.666 1.00 88.81 114 ALA A CA 1
ATOM 939 C C . ALA A 1 114 ? -6.486 -8.703 21.742 1.00 88.81 114 ALA A C 1
ATOM 941 O O . ALA A 1 114 ? -7.507 -8.040 21.547 1.00 88.81 114 ALA A O 1
ATOM 942 N N . ILE A 1 115 ? -6.295 -9.903 21.197 1.00 88.25 115 ILE A N 1
ATOM 943 C CA . ILE A 1 115 ? -7.267 -10.545 20.307 1.00 88.25 115 ILE A CA 1
ATOM 944 C C . ILE A 1 115 ? -8.471 -11.046 21.104 1.00 88.25 115 ILE A C 1
ATOM 946 O O . ILE A 1 115 ? -9.600 -10.761 20.718 1.00 88.25 115 ILE A O 1
ATOM 950 N N . GLU A 1 116 ? -8.247 -11.669 22.257 1.00 90.56 116 GLU A N 1
ATOM 951 C CA . GLU A 1 116 ? -9.313 -12.062 23.182 1.00 90.56 116 GLU A CA 1
ATOM 952 C C . GLU A 1 116 ? -10.129 -10.839 23.648 1.00 90.56 116 GLU A C 1
ATOM 954 O O . GLU A 1 116 ? -11.361 -10.850 23.637 1.00 90.56 116 GLU A O 1
ATOM 959 N N . THR A 1 117 ? -9.466 -9.726 23.993 1.00 93.25 117 THR A N 1
ATOM 960 C CA . THR A 1 117 ? -10.168 -8.475 24.329 1.00 93.25 117 THR A CA 1
ATOM 961 C C . THR A 1 117 ? -10.981 -7.951 23.148 1.00 93.25 117 THR A C 1
ATOM 963 O O . THR A 1 117 ? -12.119 -7.521 23.339 1.00 93.25 117 THR A O 1
ATOM 966 N N . ALA A 1 118 ? -10.431 -7.984 21.932 1.00 93.75 118 ALA A N 1
ATOM 967 C CA . ALA A 1 118 ? -11.146 -7.571 20.730 1.00 93.75 118 ALA A CA 1
ATOM 968 C C . ALA A 1 118 ? -12.401 -8.421 20.480 1.00 93.75 118 ALA A C 1
ATOM 970 O O . ALA A 1 118 ? -13.449 -7.872 20.143 1.00 93.75 118 ALA A O 1
ATOM 971 N N . GLU A 1 119 ? -12.319 -9.733 20.692 1.00 92.62 119 GLU A N 1
ATOM 972 C CA . GLU A 1 119 ? -13.451 -10.657 20.577 1.00 92.62 119 GLU A CA 1
ATOM 973 C C . GLU A 1 119 ? -14.546 -10.316 21.579 1.00 92.62 119 GLU A C 1
ATOM 975 O O . GLU A 1 119 ? -15.681 -10.085 21.172 1.00 92.62 119 GLU A O 1
ATOM 980 N N . LYS A 1 120 ? -14.202 -10.130 22.858 1.00 94.38 120 LYS A N 1
ATOM 981 C CA . LYS A 1 120 ? -15.171 -9.725 23.890 1.00 94.38 120 LYS A CA 1
ATOM 982 C C . LYS A 1 120 ? -15.833 -8.379 23.587 1.00 94.38 120 LYS A C 1
ATOM 984 O O . LYS A 1 120 ? -17.014 -8.181 23.873 1.00 94.38 120 LYS A O 1
ATOM 989 N N . VAL A 1 121 ? -15.100 -7.445 22.975 1.00 94.56 121 VAL A N 1
ATOM 990 C CA . VAL A 1 121 ? -15.657 -6.165 22.507 1.00 94.56 121 VAL A CA 1
ATOM 991 C C . VAL A 1 121 ? -16.666 -6.363 21.372 1.00 94.56 121 VA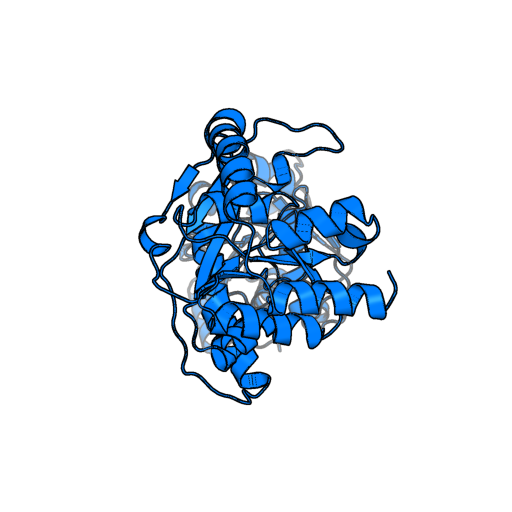L A C 1
ATOM 993 O O . VAL A 1 121 ? -17.657 -5.630 21.315 1.00 94.56 121 VAL A O 1
ATOM 996 N N . LEU A 1 122 ? -16.425 -7.315 20.472 1.00 94.88 122 LEU A N 1
ATOM 997 C CA . LEU A 1 122 ? -17.319 -7.620 19.356 1.00 94.88 122 LEU A CA 1
ATOM 998 C C . LEU A 1 122 ? -18.537 -8.437 19.802 1.00 94.88 122 LEU A C 1
ATOM 1000 O O . LEU A 1 122 ? -19.642 -8.109 19.383 1.00 94.88 122 LEU A O 1
ATOM 1004 N N . GLU A 1 123 ? -18.372 -9.410 20.702 1.00 93.44 123 GLU A N 1
ATOM 1005 C CA . GLU A 1 123 ? -19.464 -10.213 21.283 1.00 93.44 123 GLU A CA 1
ATOM 1006 C C . GLU A 1 123 ? -20.558 -9.327 21.904 1.00 93.44 123 GLU A C 1
ATOM 1008 O O . GLU A 1 123 ? -21.747 -9.553 21.699 1.00 93.44 123 GLU A O 1
ATOM 1013 N N . ARG A 1 124 ? -20.172 -8.241 22.587 1.00 92.12 124 ARG A N 1
ATOM 1014 C CA . ARG A 1 124 ? -21.112 -7.254 23.159 1.00 92.12 124 ARG A CA 1
ATOM 1015 C C . ARG A 1 124 ? -21.669 -6.233 22.153 1.00 92.12 124 ARG A C 1
ATOM 1017 O O . ARG A 1 124 ? -22.254 -5.227 22.552 1.00 92.12 124 ARG A O 1
ATOM 1024 N N . GLY A 1 125 ? -21.428 -6.420 20.856 1.00 91.69 125 GLY A N 1
ATOM 1025 C CA . GLY A 1 125 ? -21.899 -5.530 19.791 1.00 91.69 125 GLY A CA 1
ATOM 1026 C C . GLY A 1 125 ? -21.115 -4.220 19.633 1.00 91.69 125 GLY A C 1
ATOM 1027 O O . GLY A 1 125 ? -21.611 -3.283 19.004 1.00 91.69 125 GLY A O 1
ATOM 1028 N N . GLY A 1 126 ? -19.908 -4.120 20.201 1.00 92.38 126 GLY A N 1
ATOM 1029 C CA . GLY A 1 126 ? -19.039 -2.949 20.067 1.00 92.38 126 GLY A CA 1
ATOM 1030 C C . GLY A 1 126 ? -18.344 -2.862 18.705 1.00 92.38 126 GLY A C 1
ATOM 1031 O O . GLY A 1 126 ? -18.372 -3.793 17.903 1.00 92.38 126 GLY A O 1
ATOM 1032 N N . SER A 1 127 ? -17.685 -1.736 18.427 1.00 94.88 127 SER A N 1
ATOM 1033 C CA . SER A 1 127 ? -16.801 -1.619 17.263 1.00 94.88 127 SER A CA 1
ATOM 1034 C C . SER A 1 127 ? -15.338 -1.548 17.668 1.00 94.88 127 SER A C 1
ATOM 1036 O O . SER A 1 127 ? -15.003 -1.004 18.724 1.00 94.88 127 SER A O 1
ATOM 1038 N N . ILE A 1 128 ? -14.467 -2.082 16.814 1.00 95.38 128 ILE A N 1
ATOM 1039 C CA . ILE A 1 128 ? -13.018 -2.046 16.997 1.00 95.38 128 ILE A CA 1
ATOM 1040 C C . ILE A 1 128 ? -12.318 -1.566 15.728 1.00 95.38 128 ILE A C 1
ATOM 1042 O O . ILE A 1 128 ? -12.636 -2.023 14.638 1.00 95.38 128 ILE A O 1
ATOM 1046 N N . CYS A 1 129 ? -11.347 -0.669 15.864 1.00 95.31 129 CYS A N 1
ATOM 1047 C CA . CYS A 1 129 ? -10.434 -0.277 14.799 1.00 95.31 129 CYS A CA 1
ATOM 1048 C C . CYS A 1 129 ? -9.145 -1.084 14.875 1.00 95.31 129 CYS A C 1
ATOM 1050 O O . CYS A 1 129 ? -8.454 -1.075 15.898 1.00 95.31 129 CYS A O 1
ATOM 1052 N N . ILE A 1 130 ? -8.800 -1.726 13.764 1.00 93.50 130 ILE A N 1
ATOM 1053 C CA . ILE A 1 130 ? -7.562 -2.470 13.578 1.00 93.50 130 ILE A CA 1
ATOM 1054 C C . ILE A 1 130 ? -6.829 -1.905 12.372 1.00 93.50 130 ILE A C 1
ATOM 1056 O O . ILE A 1 130 ? -7.424 -1.614 11.337 1.00 93.50 130 ILE A O 1
ATOM 1060 N N . PHE A 1 131 ? -5.514 -1.793 12.523 1.00 93.75 131 PHE A N 1
ATOM 1061 C CA . PHE A 1 131 ? -4.600 -1.417 11.458 1.00 93.75 131 PHE A CA 1
ATOM 1062 C C . PHE A 1 131 ? -3.842 -2.666 10.999 1.00 93.75 131 PHE A C 1
ATOM 1064 O O . PHE A 1 131 ? -2.900 -3.067 11.691 1.00 93.75 131 PHE A O 1
ATOM 1071 N N . PRO A 1 132 ? -4.236 -3.316 9.884 1.00 92.25 132 PRO A N 1
ATOM 1072 C CA . PRO A 1 132 ? -3.647 -4.586 9.459 1.00 92.25 132 PRO A CA 1
ATOM 1073 C C . PRO A 1 132 ? -2.130 -4.523 9.247 1.00 92.25 132 PRO A C 1
ATOM 1075 O O . PRO A 1 132 ? -1.452 -5.516 9.481 1.00 92.25 132 PRO A O 1
ATOM 1078 N N . GLU A 1 133 ? -1.576 -3.360 8.894 1.00 88.88 133 GLU A N 1
ATOM 1079 C CA . GLU A 1 133 ? -0.126 -3.126 8.749 1.00 88.88 133 GLU A CA 1
ATOM 1080 C C . GLU A 1 133 ? 0.652 -3.354 10.064 1.00 88.88 133 GLU A C 1
ATOM 1082 O O . GLU A 1 133 ? 1.858 -3.602 10.063 1.00 88.88 133 GLU A O 1
ATOM 1087 N N . GLY A 1 134 ? -0.011 -3.236 11.223 1.00 84.19 134 GLY A N 1
ATOM 1088 C CA . GLY A 1 134 ? 0.584 -3.400 12.556 1.00 84.19 134 GLY A CA 1
ATOM 1089 C C . GLY A 1 134 ? 1.574 -2.301 12.973 1.00 84.19 134 GLY A C 1
ATOM 1090 O O . GLY A 1 134 ? 2.005 -2.251 14.127 1.00 84.19 134 GLY A O 1
ATOM 1091 N N . THR A 1 135 ? 1.930 -1.392 12.067 1.00 83.00 135 THR A N 1
ATOM 1092 C CA . THR A 1 135 ? 2.845 -0.269 12.300 1.00 83.00 135 THR A CA 1
ATOM 1093 C C . THR A 1 135 ? 2.322 0.994 11.611 1.00 83.00 135 THR A C 1
ATOM 1095 O O . THR A 1 135 ? 1.291 0.956 10.951 1.00 83.00 135 THR A O 1
ATOM 1098 N N . ARG A 1 136 ? 2.981 2.142 11.829 1.00 86.56 136 ARG A N 1
ATOM 1099 C CA . ARG A 1 136 ? 2.650 3.382 11.108 1.00 86.56 136 ARG A CA 1
ATOM 1100 C C . ARG A 1 136 ? 3.580 3.516 9.916 1.00 86.56 136 ARG A C 1
ATOM 1102 O O . ARG A 1 136 ? 4.784 3.648 10.132 1.00 86.56 136 ARG A O 1
ATOM 1109 N N . ILE A 1 137 ? 3.032 3.585 8.712 1.00 84.88 137 ILE A N 1
ATOM 1110 C CA . ILE A 1 137 ? 3.799 3.788 7.482 1.00 84.88 137 ILE A CA 1
ATOM 1111 C C . ILE A 1 137 ? 3.528 5.209 7.003 1.00 84.88 137 ILE A C 1
ATOM 1113 O O . ILE A 1 137 ? 2.423 5.525 6.594 1.00 84.88 137 ILE A O 1
ATOM 1117 N N . ARG A 1 138 ? 4.512 6.113 7.077 1.00 80.75 138 ARG A N 1
ATOM 1118 C CA . ARG A 1 138 ? 4.292 7.551 6.798 1.00 80.75 138 ARG A CA 1
ATOM 1119 C C . ARG A 1 138 ? 4.436 7.965 5.335 1.00 80.75 138 ARG A C 1
ATOM 1121 O O . ARG A 1 138 ? 4.011 9.058 4.990 1.00 80.75 138 ARG A O 1
ATOM 1128 N N . LYS A 1 139 ? 5.109 7.161 4.519 1.00 79.62 139 LYS A N 1
ATOM 1129 C CA . LYS A 1 139 ? 5.499 7.500 3.145 1.00 79.62 139 LYS A CA 1
ATOM 1130 C C . LYS A 1 139 ? 5.170 6.344 2.206 1.00 79.62 139 LYS A C 1
ATOM 1132 O O . LYS A 1 139 ? 4.934 5.237 2.684 1.00 79.62 139 LYS A O 1
ATOM 1137 N N . GLY A 1 140 ? 5.159 6.606 0.903 1.00 81.94 140 GLY A N 1
ATOM 1138 C CA . GLY A 1 140 ? 4.915 5.588 -0.117 1.00 81.94 140 GLY A CA 1
ATOM 1139 C C . GLY A 1 140 ? 3.501 5.002 -0.117 1.00 81.94 140 GLY A C 1
ATOM 1140 O O . GLY A 1 140 ? 2.541 5.612 0.362 1.00 81.94 140 GLY A O 1
ATOM 1141 N N . SER A 1 141 ? 3.374 3.811 -0.699 1.00 85.25 141 SER A N 1
ATOM 1142 C CA . SER A 1 141 ? 2.126 3.047 -0.770 1.00 85.25 141 SER A CA 1
ATOM 1143 C C . SER A 1 141 ? 1.758 2.457 0.594 1.00 85.25 141 SER A C 1
ATOM 1145 O O . SER A 1 141 ? 2.435 2.699 1.598 1.00 85.25 141 SER A O 1
ATOM 1147 N N . LEU A 1 142 ? 0.634 1.747 0.654 1.00 89.38 142 LEU A N 1
ATOM 1148 C CA . LEU A 1 142 ? 0.292 0.963 1.835 1.00 89.38 142 LEU A CA 1
ATOM 1149 C C . LEU A 1 142 ? 1.239 -0.240 1.970 1.00 89.38 142 LEU A C 1
ATOM 1151 O O . LEU A 1 142 ? 1.788 -0.720 0.977 1.00 89.38 142 LEU A O 1
ATOM 1155 N N . GLY A 1 143 ? 1.472 -0.681 3.206 1.00 86.62 143 GLY A N 1
ATOM 1156 C CA . GLY A 1 143 ? 2.336 -1.822 3.499 1.00 86.62 143 GLY A CA 1
ATOM 1157 C C . GLY A 1 143 ? 1.635 -3.170 3.367 1.00 86.62 143 GLY A C 1
ATOM 1158 O O . GLY A 1 143 ? 0.457 -3.262 3.032 1.00 86.62 143 GLY A O 1
ATOM 1159 N N . LYS A 1 144 ? 2.367 -4.242 3.690 1.00 87.69 144 LYS A N 1
ATOM 1160 C CA . LYS A 1 144 ? 1.801 -5.595 3.723 1.00 87.69 144 LYS A CA 1
ATOM 1161 C C . LYS A 1 144 ? 0.912 -5.778 4.962 1.00 87.69 144 LYS A C 1
ATOM 1163 O O . LYS A 1 144 ? 1.352 -5.461 6.074 1.00 87.69 144 LYS A O 1
ATOM 1168 N N . PRO A 1 145 ? -0.311 -6.309 4.810 1.00 92.50 145 PRO A N 1
ATOM 1169 C CA . PRO A 1 145 ? -1.191 -6.561 5.937 1.00 92.50 145 PRO A CA 1
ATOM 1170 C C . PRO A 1 145 ? -0.754 -7.809 6.716 1.00 92.50 145 PRO A C 1
ATOM 1172 O O . PRO A 1 145 ? -0.166 -8.745 6.177 1.00 92.50 145 PRO A O 1
ATOM 1175 N N . LYS A 1 146 ? -1.093 -7.852 8.004 1.00 91.50 146 LYS A N 1
ATOM 1176 C CA . LYS A 1 146 ? -0.980 -9.041 8.855 1.00 91.50 146 LYS A CA 1
ATOM 1177 C C . LYS A 1 146 ? -2.314 -9.789 8.920 1.00 91.50 146 LYS A C 1
ATOM 1179 O O . LYS A 1 146 ? -3.392 -9.194 8.871 1.00 91.50 146 LYS A O 1
ATOM 1184 N N . ARG A 1 147 ? -2.252 -11.101 9.165 1.00 91.44 147 ARG A N 1
ATOM 1185 C CA . ARG A 1 147 ? -3.425 -11.999 9.266 1.00 91.44 147 ARG A CA 1
ATOM 1186 C C . ARG A 1 147 ? -4.391 -11.722 10.435 1.00 91.44 147 ARG A C 1
ATOM 1188 O O . ARG A 1 147 ? -5.440 -12.348 10.521 1.00 91.44 147 ARG A O 1
ATOM 1195 N N . GLY A 1 148 ? -4.048 -10.816 11.357 1.00 89.50 148 GLY A N 1
ATOM 1196 C CA . GLY A 1 148 ? -4.823 -10.577 12.584 1.00 89.50 148 GLY A CA 1
ATOM 1197 C C . GLY A 1 148 ? -6.250 -10.078 12.335 1.00 89.50 148 GLY A C 1
ATOM 1198 O O . GLY A 1 148 ? -7.170 -10.501 13.028 1.00 89.50 148 GLY A O 1
ATOM 1199 N N . VAL A 1 149 ? -6.449 -9.234 11.314 1.00 93.62 149 VAL A N 1
ATOM 1200 C CA . VAL A 1 149 ? -7.788 -8.743 10.949 1.00 93.62 149 VAL A CA 1
ATOM 1201 C C . VAL A 1 149 ? -8.671 -9.863 10.393 1.00 93.62 149 VAL A C 1
ATOM 1203 O O . VAL A 1 149 ? -9.828 -9.968 10.792 1.00 93.62 149 VAL A O 1
ATOM 1206 N N . GLY A 1 150 ? -8.122 -10.741 9.544 1.00 94.94 150 GLY A N 1
ATOM 1207 C CA . GLY A 1 150 ? -8.850 -11.889 9.011 1.00 94.94 150 GLY A CA 1
ATOM 1208 C C . GLY A 1 150 ? -9.179 -12.924 10.083 1.00 94.94 150 GLY A C 1
ATOM 1209 O O . GLY A 1 150 ? -10.303 -13.418 10.126 1.00 94.94 150 GLY A O 1
ATOM 1210 N N . ARG A 1 151 ? -8.254 -13.173 11.023 1.00 93.81 151 ARG A N 1
ATOM 1211 C CA . ARG A 1 151 ? -8.514 -14.024 12.197 1.00 93.81 151 ARG A CA 1
ATOM 1212 C C . ARG A 1 151 ? -9.695 -13.506 13.018 1.00 93.81 151 ARG A C 1
ATOM 1214 O O . ARG A 1 151 ? -10.590 -14.279 13.342 1.00 93.81 151 ARG A O 1
ATOM 1221 N N . LEU A 1 152 ? -9.713 -12.208 13.324 1.00 93.69 152 LEU A N 1
ATOM 1222 C CA . LEU A 1 152 ? -10.783 -11.611 14.122 1.00 93.69 152 LEU A CA 1
ATOM 1223 C C . LEU A 1 152 ? -12.131 -11.632 13.390 1.00 93.69 152 LEU A C 1
ATOM 1225 O O . LEU A 1 152 ? -13.158 -11.906 14.008 1.00 93.69 152 LEU A O 1
ATOM 1229 N N . ALA A 1 153 ? -12.133 -11.376 12.080 1.00 96.06 153 ALA A N 1
ATOM 1230 C CA . ALA A 1 153 ? -13.339 -11.446 11.260 1.00 96.06 153 ALA A CA 1
ATOM 1231 C C . ALA A 1 153 ? -13.959 -12.853 11.272 1.00 96.06 153 ALA A C 1
ATOM 1233 O O . ALA A 1 153 ? -15.164 -12.983 11.462 1.00 96.06 153 ALA A O 1
ATOM 1234 N N . LEU A 1 154 ? -13.132 -13.896 11.150 1.00 95.94 154 LEU A N 1
ATOM 1235 C CA . LEU A 1 154 ? -13.577 -15.291 11.202 1.00 95.94 154 LEU A CA 1
ATOM 1236 C C . LEU A 1 154 ? -14.076 -15.700 12.593 1.00 95.94 154 LEU A C 1
ATOM 1238 O O . LEU A 1 154 ? -15.119 -16.329 12.692 1.00 95.94 154 LEU A O 1
ATOM 1242 N N . ARG A 1 155 ? -13.383 -15.337 13.679 1.00 94.12 155 ARG A N 1
ATOM 1243 C CA . ARG A 1 155 ? -13.806 -15.750 15.033 1.00 94.12 155 ARG A CA 1
ATOM 1244 C C . ARG A 1 155 ? -15.084 -15.053 15.497 1.00 94.12 155 ARG A C 1
ATOM 1246 O O . ARG A 1 155 ? -15.924 -15.669 16.145 1.00 94.12 155 ARG A O 1
ATOM 1253 N N . SER A 1 156 ? -15.248 -13.778 15.142 1.00 94.56 156 SER A N 1
ATOM 1254 C CA . SER A 1 156 ? -16.395 -12.970 15.579 1.00 94.56 156 SER A CA 1
ATOM 1255 C C . SER A 1 156 ? -17.607 -13.016 14.646 1.00 94.56 156 SER A C 1
ATOM 1257 O O . SER A 1 156 ? -18.701 -12.664 15.076 1.00 94.56 156 SER A O 1
ATOM 1259 N N . GLY A 1 157 ? -17.421 -13.339 13.361 1.00 94.50 157 GLY A N 1
ATOM 1260 C CA . GLY A 1 157 ? -18.453 -13.160 12.331 1.00 94.50 157 GLY A CA 1
ATOM 1261 C C . GLY A 1 157 ? -18.849 -11.692 12.091 1.00 94.50 157 GLY A C 1
ATOM 1262 O O . GLY A 1 157 ? -19.799 -11.413 11.359 1.00 94.50 157 GLY A O 1
ATOM 1263 N N . ALA A 1 158 ? -18.149 -10.729 12.705 1.00 96.50 158 ALA A N 1
ATOM 1264 C CA . ALA A 1 158 ? -18.509 -9.322 12.629 1.00 96.50 158 ALA A CA 1
ATOM 1265 C C . ALA A 1 158 ? -18.212 -8.742 11.232 1.00 96.50 158 ALA A C 1
ATOM 1267 O O . ALA A 1 158 ? -17.147 -9.008 10.665 1.00 96.50 158 ALA A O 1
ATOM 1268 N N . PRO A 1 159 ? -19.090 -7.874 10.692 1.00 97.25 159 PRO A N 1
ATOM 1269 C CA . PRO A 1 159 ? -18.815 -7.156 9.457 1.00 97.25 159 PRO A CA 1
ATOM 1270 C C . PRO A 1 159 ? -17.519 -6.340 9.539 1.00 97.25 159 PRO A C 1
ATOM 1272 O O . PRO A 1 159 ? -17.292 -5.594 10.499 1.00 97.25 159 PRO A O 1
ATOM 1275 N N . VAL A 1 160 ? -16.695 -6.445 8.499 1.00 98.19 160 VAL A N 1
ATOM 1276 C CA . VAL A 1 160 ? -15.455 -5.691 8.322 1.00 98.19 160 VAL A CA 1
ATOM 1277 C C . VAL A 1 160 ? -15.717 -4.486 7.428 1.00 98.19 160 VAL A C 1
ATOM 1279 O O . VAL A 1 160 ? -16.130 -4.623 6.281 1.00 98.19 160 VAL A O 1
ATOM 1282 N N . LEU A 1 161 ? -15.460 -3.293 7.946 1.00 97.88 161 LEU A N 1
ATOM 1283 C CA . LEU A 1 161 ? -15.588 -2.018 7.263 1.00 97.88 161 LEU A CA 1
ATOM 1284 C C . LEU A 1 161 ? -14.201 -1.547 6.793 1.00 97.88 161 LEU A C 1
ATOM 1286 O O . LEU A 1 161 ? -13.403 -1.116 7.631 1.00 97.88 161 LEU A O 1
ATOM 1290 N N . PRO A 1 162 ? -13.897 -1.610 5.485 1.00 97.94 162 PRO A N 1
ATOM 1291 C CA . PRO A 1 162 ? -12.643 -1.101 4.948 1.00 97.94 162 PRO A CA 1
ATOM 1292 C C . PRO A 1 162 ? -12.656 0.432 4.941 1.00 97.94 162 PRO A C 1
ATOM 1294 O O . PRO A 1 162 ? -13.589 1.059 4.433 1.00 97.94 162 PRO A O 1
ATOM 1297 N N . VAL A 1 163 ? -11.625 1.050 5.509 1.00 98.00 163 VAL A N 1
ATOM 1298 C CA . VAL A 1 163 ? -11.500 2.508 5.625 1.00 98.00 163 VAL A CA 1
ATOM 1299 C C . VAL A 1 163 ? -10.101 2.940 5.222 1.00 98.00 163 VAL A C 1
ATOM 1301 O O . VAL A 1 163 ? -9.125 2.347 5.659 1.00 98.00 163 VAL A O 1
ATOM 1304 N N . ALA A 1 164 ? -9.991 4.012 4.444 1.00 97.25 164 ALA A N 1
ATOM 1305 C CA . ALA A 1 164 ? -8.706 4.635 4.161 1.00 97.25 164 ALA A CA 1
ATOM 1306 C C . ALA A 1 164 ? -8.660 6.086 4.632 1.00 97.25 164 ALA A C 1
ATOM 1308 O O . ALA A 1 164 ? -9.652 6.808 4.526 1.00 97.25 164 ALA A O 1
ATOM 1309 N N . VAL A 1 165 ? -7.496 6.511 5.122 1.00 96.00 165 VAL A N 1
ATOM 1310 C CA . VAL A 1 165 ? -7.215 7.871 5.598 1.00 96.00 165 VAL A CA 1
ATOM 1311 C C . VAL A 1 165 ? -5.906 8.361 5.011 1.00 96.00 165 VAL A C 1
ATOM 1313 O O . VAL A 1 165 ? -4.895 7.690 5.206 1.00 96.00 165 VAL A O 1
ATOM 1316 N N . THR A 1 166 ? -5.916 9.539 4.377 1.00 94.00 166 THR A N 1
ATOM 1317 C CA . THR A 1 166 ? -4.741 10.231 3.815 1.00 94.00 166 THR A CA 1
ATOM 1318 C C . THR A 1 166 ? -4.608 11.665 4.322 1.00 94.00 166 THR A C 1
ATOM 1320 O O . THR A 1 166 ? -5.587 12.293 4.733 1.00 94.00 166 THR A O 1
ATOM 1323 N N . GLY A 1 167 ? -3.384 12.194 4.312 1.00 90.88 167 GLY A N 1
ATOM 1324 C CA . GLY A 1 167 ? -3.063 13.561 4.714 1.00 90.88 167 GLY A CA 1
ATOM 1325 C C . GLY A 1 167 ? -2.759 13.727 6.205 1.00 90.88 167 GLY A C 1
ATOM 1326 O O . GLY A 1 167 ? -2.132 14.719 6.589 1.00 90.88 167 GLY A O 1
ATOM 1327 N N . THR A 1 168 ? -3.114 12.761 7.059 1.00 91.06 168 THR A N 1
ATOM 1328 C CA . THR A 1 168 ? -2.848 12.806 8.510 1.00 91.06 168 THR A CA 1
ATOM 1329 C C . THR A 1 168 ? -1.361 12.695 8.855 1.00 91.06 168 THR A C 1
ATOM 1331 O O . THR A 1 168 ? -0.943 13.111 9.938 1.00 91.06 168 THR A O 1
ATOM 1334 N N . GLU A 1 169 ? -0.529 12.175 7.958 1.00 88.06 169 GLU A N 1
ATOM 1335 C CA . GLU A 1 169 ? 0.932 12.201 8.052 1.00 88.06 169 GLU A CA 1
ATOM 1336 C C . GLU A 1 169 ? 1.509 13.617 7.907 1.00 88.06 169 GLU A C 1
ATOM 1338 O O . GLU A 1 169 ? 2.576 13.907 8.449 1.00 88.06 169 GLU A O 1
ATOM 1343 N N . ASN A 1 170 ? 0.781 14.521 7.242 1.00 86.19 170 ASN A N 1
ATOM 1344 C CA . ASN A 1 170 ? 1.240 15.874 6.918 1.00 86.19 170 ASN A CA 1
ATOM 1345 C C . ASN A 1 170 ? 0.788 16.936 7.933 1.00 86.19 170 ASN A C 1
ATOM 1347 O O . ASN A 1 170 ? 1.300 18.060 7.924 1.00 86.19 170 ASN A O 1
ATOM 1351 N N . VAL A 1 171 ? -0.159 16.609 8.819 1.00 85.38 171 VAL A N 1
ATOM 1352 C CA . VAL A 1 171 ? -0.732 17.570 9.781 1.00 85.38 171 VAL A CA 1
ATOM 1353 C C . VAL A 1 171 ? 0.176 17.855 10.977 1.00 85.38 171 VAL A C 1
ATOM 1355 O O . VAL A 1 171 ? 0.005 18.882 11.624 1.00 85.38 171 VAL A O 1
ATOM 1358 N N . ARG A 1 172 ? 1.145 16.990 11.306 1.00 79.69 172 ARG A N 1
ATOM 1359 C CA . ARG A 1 172 ? 2.002 17.163 12.492 1.00 79.69 172 ARG A CA 1
ATOM 1360 C C . ARG A 1 172 ? 3.484 17.122 12.127 1.00 79.69 172 ARG A C 1
ATOM 1362 O O . ARG A 1 172 ? 3.985 16.096 11.679 1.00 79.69 172 ARG A O 1
ATOM 1369 N N . ARG A 1 173 ? 4.213 18.210 12.410 1.00 74.06 173 ARG A N 1
ATOM 1370 C CA . ARG A 1 173 ? 5.688 18.272 12.331 1.00 74.06 173 ARG A CA 1
ATOM 1371 C C . ARG A 1 173 ? 6.245 18.621 13.712 1.00 74.06 173 ARG A C 1
ATOM 1373 O O . ARG A 1 173 ? 6.206 19.778 14.125 1.00 74.06 173 ARG A O 1
ATOM 1380 N N . GLY A 1 174 ? 6.729 17.611 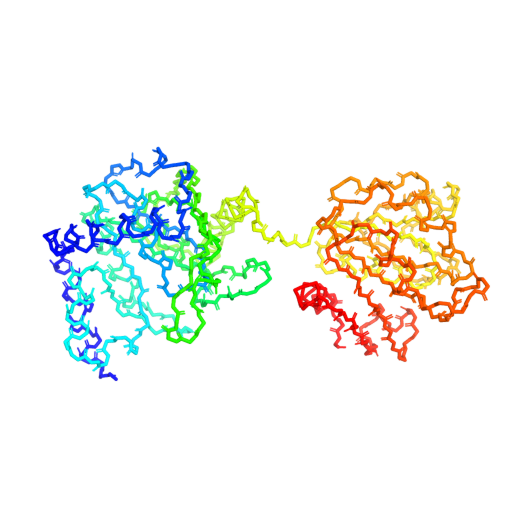14.437 1.00 73.88 174 GLY A N 1
ATOM 1381 C CA . GLY A 1 174 ? 7.137 17.754 15.839 1.00 73.88 174 GLY A CA 1
ATOM 1382 C C . GLY A 1 174 ? 5.936 18.039 16.748 1.00 73.88 174 GLY A C 1
ATOM 1383 O O . GLY A 1 174 ? 4.976 17.264 16.774 1.00 73.88 174 GLY A O 1
ATOM 1384 N N . LEU A 1 175 ? 5.980 19.155 17.480 1.00 71.38 175 LEU A N 1
ATOM 1385 C CA . LEU A 1 175 ? 4.874 19.634 18.322 1.00 71.38 175 LEU A CA 1
ATOM 1386 C C . LEU A 1 175 ? 3.875 20.528 17.566 1.00 71.38 175 LEU A C 1
ATOM 1388 O O . LEU A 1 175 ? 2.764 20.729 18.043 1.00 71.38 175 LEU A O 1
ATOM 1392 N N . LYS A 1 176 ? 4.231 21.040 16.377 1.00 81.38 176 LYS A N 1
ATOM 1393 C CA . LYS A 1 176 ? 3.368 21.954 15.614 1.00 81.38 176 LYS A CA 1
ATOM 1394 C C . LYS A 1 176 ? 2.337 21.183 14.789 1.00 81.38 176 LYS A C 1
ATOM 1396 O O . LYS A 1 176 ? 2.699 20.309 13.991 1.00 81.38 176 LYS A O 1
ATOM 1401 N N . ILE A 1 177 ? 1.071 21.562 14.948 1.00 86.00 177 ILE A N 1
ATOM 1402 C CA . ILE A 1 177 ? -0.058 21.094 14.140 1.00 86.00 177 ILE A CA 1
ATOM 1403 C C . ILE A 1 177 ? -0.272 22.100 12.998 1.00 86.00 177 ILE A C 1
ATOM 1405 O O . ILE A 1 177 ? -0.267 23.305 13.228 1.00 86.00 177 ILE A O 1
ATOM 1409 N N . ARG A 1 178 ? -0.383 21.617 11.758 1.00 88.12 178 ARG A N 1
ATOM 1410 C CA . ARG A 1 178 ? -0.533 22.422 10.539 1.00 88.12 178 ARG A CA 1
ATOM 1411 C C . ARG A 1 178 ? -1.888 22.159 9.873 1.00 88.12 178 ARG A C 1
ATOM 1413 O O . ARG A 1 178 ? -2.303 21.001 9.834 1.00 88.12 178 ARG A O 1
ATOM 1420 N N . PRO A 1 179 ? -2.520 23.177 9.261 1.00 89.44 179 PRO A N 1
ATOM 1421 C CA . PRO A 1 179 ? -3.822 23.047 8.606 1.00 89.44 179 PRO A CA 1
ATOM 1422 C C . PRO A 1 179 ? -3.687 22.389 7.220 1.00 89.44 179 PRO A C 1
ATOM 1424 O O . PRO A 1 179 ? -3.803 23.026 6.167 1.00 89.44 179 PRO A O 1
ATOM 1427 N N . ARG A 1 180 ? -3.363 21.092 7.199 1.00 91.75 180 ARG A N 1
ATOM 1428 C CA . ARG A 1 180 ? -3.314 20.279 5.975 1.00 91.75 180 ARG A CA 1
ATOM 1429 C C . ARG A 1 180 ? -4.639 19.558 5.772 1.00 91.75 180 ARG A C 1
ATOM 1431 O O . ARG A 1 180 ? -5.281 19.176 6.745 1.00 91.75 180 ARG A O 1
ATOM 1438 N N . LYS A 1 181 ? -5.025 19.403 4.502 1.00 93.88 181 LYS A N 1
ATOM 1439 C CA . LYS A 1 181 ? -6.234 18.675 4.123 1.00 93.88 181 LYS A CA 1
ATOM 1440 C C . LYS A 1 181 ? -6.099 17.207 4.536 1.00 93.88 181 LYS A C 1
ATOM 1442 O O . LYS A 1 181 ? -5.043 16.616 4.312 1.00 93.88 181 LYS A O 1
ATOM 1447 N N . VAL A 1 182 ? -7.156 16.652 5.118 1.00 95.88 182 VAL A N 1
ATOM 1448 C CA . VAL A 1 182 ? -7.285 15.223 5.420 1.00 95.88 182 VAL A CA 1
ATOM 1449 C C . VAL A 1 182 ? -8.480 14.677 4.649 1.00 95.88 182 VAL A C 1
ATOM 1451 O O . VAL A 1 182 ? -9.562 15.265 4.675 1.00 95.88 182 VAL A O 1
ATOM 1454 N N . ASP A 1 183 ? -8.300 13.545 3.981 1.00 96.50 183 ASP A N 1
ATOM 1455 C CA . ASP A 1 183 ? -9.375 12.838 3.292 1.00 96.50 183 ASP A CA 1
ATOM 1456 C C . ASP A 1 183 ? -9.536 11.447 3.926 1.00 96.50 183 ASP A C 1
ATOM 1458 O O . ASP A 1 183 ? -8.558 10.755 4.219 1.00 96.50 183 ASP A O 1
ATOM 1462 N N . ILE A 1 184 ? -10.784 11.047 4.168 1.00 97.31 184 ILE A N 1
ATOM 1463 C CA . ILE A 1 184 ? -11.154 9.712 4.645 1.00 97.31 184 ILE A CA 1
ATOM 1464 C C . ILE A 1 184 ? -12.276 9.156 3.778 1.00 97.31 184 ILE A C 1
ATOM 1466 O O . ILE A 1 184 ? -13.247 9.854 3.458 1.00 97.31 184 ILE A O 1
ATOM 1470 N N . ARG A 1 185 ? -12.167 7.876 3.430 1.00 97.62 185 ARG A N 1
ATOM 1471 C CA . ARG A 1 185 ? -13.179 7.164 2.656 1.00 97.62 185 ARG A CA 1
ATOM 1472 C C . ARG A 1 185 ? -13.500 5.822 3.281 1.00 97.62 185 ARG A C 1
ATOM 1474 O O . ARG A 1 185 ? -12.615 5.065 3.667 1.00 97.62 185 ARG A O 1
ATOM 1481 N N . VAL A 1 186 ? -14.797 5.566 3.390 1.00 97.75 186 VAL A N 1
ATOM 1482 C CA . VAL A 1 186 ? -15.363 4.360 3.988 1.00 97.75 186 VAL A CA 1
ATOM 1483 C C . VAL A 1 186 ? -15.961 3.494 2.880 1.00 97.75 186 VAL A C 1
ATOM 1485 O O . VAL A 1 186 ? -16.921 3.900 2.220 1.00 97.75 186 VAL A O 1
ATOM 1488 N N . GLY A 1 187 ? -15.402 2.303 2.679 1.00 97.19 187 GLY A N 1
ATOM 1489 C CA . GLY A 1 187 ? -15.868 1.332 1.691 1.00 97.19 187 GLY A CA 1
ATOM 1490 C C . GLY A 1 187 ? -17.088 0.544 2.168 1.00 97.19 187 GLY A C 1
ATOM 1491 O O . GLY A 1 187 ? -17.613 0.782 3.255 1.00 97.19 187 GLY A O 1
ATOM 1492 N N . ARG A 1 188 ? -17.582 -0.376 1.332 1.00 97.06 188 ARG A N 1
ATOM 1493 C CA . ARG A 1 188 ? -18.733 -1.227 1.677 1.00 97.06 188 ARG A CA 1
ATOM 1494 C C . ARG A 1 188 ? -18.324 -2.285 2.711 1.00 97.06 188 ARG A C 1
ATOM 1496 O O . ARG A 1 188 ? -17.217 -2.809 2.603 1.00 97.06 188 ARG A O 1
ATOM 1503 N N . PRO A 1 189 ? -19.187 -2.607 3.690 1.00 96.94 189 PRO A N 1
ATOM 1504 C CA . PRO A 1 189 ? -18.889 -3.659 4.648 1.00 96.94 189 PRO A CA 1
ATOM 1505 C C . PRO A 1 189 ? -18.798 -5.027 3.972 1.00 96.94 189 PRO A C 1
ATOM 1507 O O . PRO A 1 189 ? -19.531 -5.319 3.029 1.00 96.94 189 PRO A O 1
ATOM 1510 N N . MET A 1 190 ? -17.913 -5.859 4.501 1.00 97.31 190 MET A N 1
ATOM 1511 C CA . MET A 1 190 ? -17.668 -7.230 4.073 1.00 97.31 190 MET A CA 1
ATOM 1512 C C . MET A 1 190 ? -18.014 -8.179 5.217 1.00 97.31 190 MET A C 1
ATOM 1514 O O . MET A 1 190 ? -17.736 -7.875 6.374 1.00 97.31 190 MET A O 1
ATOM 1518 N N . THR A 1 191 ? -18.590 -9.333 4.911 1.00 96.06 191 THR A N 1
ATOM 1519 C CA . THR A 1 191 ? -18.916 -10.368 5.900 1.00 96.06 191 THR A CA 1
ATOM 1520 C C . THR A 1 191 ? -18.208 -11.663 5.546 1.00 96.06 191 THR A C 1
ATOM 1522 O O . THR A 1 191 ? -18.040 -11.984 4.370 1.00 96.06 191 THR A O 1
ATOM 1525 N N . PHE A 1 192 ? -17.809 -12.411 6.567 1.00 95.69 192 PHE A N 1
ATOM 1526 C CA . PHE A 1 192 ? -17.109 -13.682 6.429 1.00 95.69 192 PHE A CA 1
ATOM 1527 C C . PHE A 1 192 ? -17.786 -14.720 7.330 1.00 95.69 192 PHE A C 1
ATOM 1529 O O . PHE A 1 192 ? -18.348 -14.335 8.358 1.00 95.69 192 PHE A O 1
ATOM 1536 N N . PRO A 1 193 ? -17.776 -16.010 6.952 1.00 93.44 193 PRO A N 1
ATOM 1537 C CA . PRO A 1 193 ? -18.365 -17.059 7.774 1.00 93.44 193 PRO A CA 1
ATOM 1538 C C . PRO A 1 193 ? -17.637 -17.158 9.117 1.00 93.44 193 PRO A C 1
ATOM 1540 O O . PRO A 1 193 ? -16.411 -17.038 9.174 1.00 93.44 193 PRO A O 1
ATOM 1543 N N . GLN A 1 194 ? -18.400 -17.378 10.187 1.00 93.75 194 GLN A N 1
ATOM 1544 C CA . GLN A 1 194 ? -17.829 -17.549 11.514 1.00 93.75 194 GLN A CA 1
ATOM 1545 C C . GLN A 1 194 ? -17.174 -18.931 11.643 1.00 93.75 194 GLN A C 1
ATOM 1547 O O . GLN A 1 194 ? -17.724 -19.932 11.190 1.00 93.75 194 GLN A O 1
ATOM 1552 N N . SER A 1 195 ? -15.999 -18.984 12.263 1.00 92.25 195 SER A N 1
ATOM 1553 C CA . SER A 1 195 ? -15.247 -20.205 12.550 1.00 92.25 195 SER A CA 1
ATOM 1554 C C . SER A 1 195 ? -14.562 -20.052 13.901 1.00 92.25 195 SER A C 1
ATOM 1556 O O . SER A 1 195 ? -13.828 -19.087 14.101 1.00 92.25 195 SER A O 1
ATOM 1558 N N . GLU A 1 196 ? -14.742 -21.015 14.805 1.00 84.81 196 GLU A N 1
ATOM 1559 C CA . GLU A 1 196 ? -14.173 -20.954 16.160 1.00 84.81 196 GLU A CA 1
ATOM 1560 C C . GLU A 1 196 ? -12.639 -21.003 16.148 1.00 84.81 196 GLU A C 1
ATOM 1562 O O . GLU A 1 196 ? -11.986 -20.154 16.756 1.00 84.81 196 GLU A O 1
ATOM 1567 N N . ASN A 1 197 ? -12.071 -21.938 15.375 1.00 87.75 197 ASN A N 1
ATOM 1568 C CA . ASN A 1 197 ? -10.627 -22.173 15.272 1.00 87.75 197 ASN A CA 1
ATOM 1569 C C . ASN A 1 197 ? -10.136 -22.039 13.821 1.00 87.75 197 ASN A C 1
ATOM 1571 O O . ASN A 1 197 ? -9.807 -23.037 13.175 1.00 87.75 197 ASN A O 1
ATOM 1575 N N . PRO A 1 198 ? -10.109 -20.818 13.256 1.00 90.06 198 PRO A N 1
ATOM 1576 C CA . PRO A 1 198 ? -9.676 -20.623 11.883 1.00 90.06 198 PRO A CA 1
ATOM 1577 C C . PRO A 1 198 ? -8.182 -20.921 11.745 1.00 90.06 198 PRO A C 1
ATOM 1579 O O . PRO A 1 198 ? -7.355 -20.415 12.511 1.00 90.06 198 PRO A O 1
ATOM 1582 N N . SER A 1 199 ? -7.821 -21.696 10.722 1.00 93.69 199 SER A N 1
ATOM 1583 C CA . SER A 1 199 ? -6.415 -21.955 10.428 1.00 93.69 199 SER A CA 1
ATOM 1584 C C . SER A 1 199 ? -5.684 -20.648 10.079 1.00 93.69 199 SER A C 1
ATOM 1586 O O . SER A 1 199 ? -6.283 -19.720 9.518 1.00 93.69 199 SER A O 1
ATOM 1588 N N . PRO A 1 200 ? -4.370 -20.542 10.348 1.00 92.56 200 PRO A N 1
ATOM 1589 C CA . PRO A 1 200 ? -3.614 -19.347 9.989 1.00 92.56 200 PRO A CA 1
ATOM 1590 C C . PRO A 1 200 ? -3.642 -19.019 8.489 1.00 92.56 200 PRO A C 1
ATOM 1592 O O . PRO A 1 200 ? -3.598 -17.843 8.129 1.00 92.56 200 PRO A O 1
ATOM 1595 N N . ALA A 1 201 ? -3.743 -20.042 7.634 1.00 94.50 201 ALA A N 1
ATOM 1596 C CA . ALA A 1 201 ? -3.890 -19.891 6.189 1.00 94.50 201 ALA A CA 1
ATOM 1597 C C . ALA A 1 201 ? -5.259 -19.303 5.810 1.00 94.50 201 ALA A C 1
ATOM 1599 O O . ALA A 1 201 ? -5.329 -18.396 4.984 1.00 94.50 201 ALA A O 1
ATOM 1600 N N . LEU A 1 202 ? -6.339 -19.749 6.462 1.00 94.62 202 LEU A N 1
ATOM 1601 C CA . LEU A 1 202 ? -7.674 -19.185 6.257 1.00 94.62 202 LEU A CA 1
ATOM 1602 C C . LEU A 1 202 ? -7.756 -17.731 6.751 1.00 94.62 202 LEU A C 1
ATOM 1604 O O . LEU A 1 202 ? -8.323 -16.872 6.083 1.00 94.62 202 LEU A O 1
ATOM 1608 N N . ALA A 1 203 ? -7.139 -17.421 7.893 1.00 94.50 203 ALA A N 1
ATOM 1609 C CA . ALA A 1 203 ? -7.051 -16.047 8.384 1.00 94.50 203 ALA A CA 1
ATOM 1610 C C . ALA A 1 203 ? -6.275 -15.133 7.419 1.00 94.50 203 ALA A C 1
ATOM 1612 O O . ALA A 1 203 ? -6.675 -13.988 7.203 1.00 94.50 203 ALA A O 1
ATOM 1613 N N . ALA A 1 204 ? -5.185 -15.634 6.827 1.00 95.00 204 ALA A N 1
ATOM 1614 C CA . ALA A 1 204 ? -4.434 -14.908 5.809 1.00 95.00 204 ALA A CA 1
ATOM 1615 C C . ALA A 1 204 ? -5.286 -14.659 4.555 1.00 95.00 204 ALA A C 1
ATOM 1617 O O . ALA A 1 204 ? -5.404 -13.512 4.139 1.00 95.00 204 ALA A O 1
ATOM 1618 N N . SER A 1 205 ? -5.984 -15.676 4.037 1.00 95.94 205 SER A N 1
ATOM 1619 C CA . SER A 1 205 ? -6.816 -15.518 2.836 1.00 95.94 205 SER A CA 1
ATOM 1620 C C . SER A 1 205 ? -7.985 -14.544 3.031 1.00 95.94 205 SER A C 1
ATOM 1622 O O . SER A 1 205 ? -8.342 -13.808 2.111 1.00 95.94 205 SER A O 1
ATOM 1624 N N . VAL A 1 206 ? -8.564 -14.472 4.236 1.00 96.69 206 VAL A N 1
ATOM 1625 C CA . VAL A 1 206 ? -9.565 -13.448 4.574 1.00 96.69 206 VAL A CA 1
ATOM 1626 C C . VAL A 1 206 ? -8.936 -12.057 4.630 1.00 96.69 206 VAL A C 1
ATOM 1628 O O . VAL A 1 206 ? -9.508 -11.113 4.082 1.00 96.69 206 VAL A O 1
ATOM 1631 N N . THR A 1 207 ? -7.751 -11.909 5.229 1.00 96.62 207 THR A N 1
ATOM 1632 C CA . THR A 1 207 ? -7.002 -10.644 5.171 1.00 96.62 207 THR A CA 1
ATOM 1633 C C . THR A 1 207 ? -6.724 -10.228 3.723 1.00 96.62 207 THR A C 1
ATOM 1635 O O . THR A 1 207 ? -6.937 -9.061 3.395 1.00 96.62 207 THR A O 1
ATOM 1638 N N . ASP A 1 208 ? -6.347 -11.161 2.850 1.00 95.00 208 ASP A N 1
ATOM 1639 C CA . ASP A 1 208 ? -6.063 -10.907 1.430 1.00 95.00 208 ASP A CA 1
ATOM 1640 C C . ASP A 1 208 ? -7.319 -10.530 0.628 1.00 95.00 208 ASP A C 1
ATOM 1642 O O . ASP A 1 208 ? -7.220 -9.922 -0.434 1.00 95.00 208 ASP A O 1
ATOM 1646 N N . ARG A 1 209 ? -8.520 -10.810 1.152 1.00 96.31 209 ARG A N 1
ATOM 1647 C CA . ARG A 1 209 ? -9.787 -10.279 0.619 1.00 96.31 209 ARG A CA 1
ATOM 1648 C C . ARG A 1 209 ? -10.117 -8.891 1.174 1.00 96.31 209 ARG A C 1
ATOM 1650 O O . ARG A 1 209 ? -10.643 -8.049 0.448 1.00 96.31 209 ARG A O 1
ATOM 1657 N N . ILE A 1 210 ? -9.823 -8.631 2.448 1.00 97.12 210 ILE A N 1
ATOM 1658 C CA . ILE A 1 210 ? -10.103 -7.344 3.110 1.00 97.12 210 ILE A CA 1
ATOM 1659 C C . ILE A 1 210 ? -9.168 -6.246 2.595 1.00 97.12 210 ILE A C 1
ATOM 1661 O O . ILE A 1 210 ? -9.610 -5.131 2.318 1.00 97.12 210 ILE A O 1
ATOM 1665 N N . TRP A 1 211 ? -7.875 -6.539 2.488 1.00 95.75 211 TRP A N 1
ATOM 1666 C CA . TRP A 1 211 ? -6.850 -5.529 2.254 1.00 95.75 211 TRP A CA 1
ATOM 1667 C C . TRP A 1 211 ? -6.981 -4.793 0.914 1.00 95.75 211 TRP A C 1
ATOM 1669 O O . TRP A 1 211 ? -6.973 -3.560 0.941 1.00 95.75 211 TRP A O 1
ATOM 1679 N N . PRO A 1 212 ? -7.246 -5.465 -0.225 1.00 94.50 212 PRO A N 1
ATOM 1680 C CA . PRO A 1 212 ? -7.496 -4.774 -1.489 1.00 94.50 212 PRO A CA 1
ATOM 1681 C C . PRO A 1 212 ? -8.664 -3.784 -1.414 1.00 94.50 212 PRO A C 1
ATOM 1683 O O . PRO A 1 212 ? -8.646 -2.750 -2.069 1.00 94.50 212 PRO A O 1
ATOM 1686 N N . ASN A 1 213 ? -9.670 -4.034 -0.568 1.00 96.75 213 ASN A N 1
ATOM 1687 C CA . ASN A 1 213 ? -10.780 -3.096 -0.385 1.00 96.75 213 ASN A CA 1
ATOM 1688 C C . ASN A 1 213 ? -10.356 -1.822 0.362 1.00 96.75 213 ASN A C 1
ATOM 1690 O O . ASN A 1 213 ? -10.898 -0.749 0.084 1.00 96.75 213 ASN A O 1
ATOM 1694 N N . VAL A 1 214 ? -9.382 -1.921 1.275 1.00 96.69 214 VAL A N 1
ATOM 1695 C CA . VAL A 1 214 ? -8.737 -0.767 1.926 1.00 96.69 214 VAL A CA 1
ATOM 1696 C C . VAL A 1 214 ? -7.852 -0.020 0.927 1.00 96.69 214 VAL A C 1
ATOM 1698 O O . VAL A 1 214 ? -7.944 1.205 0.846 1.00 96.69 214 VAL A O 1
ATOM 1701 N N . GLU A 1 215 ? -7.054 -0.738 0.130 1.00 94.25 215 GLU A N 1
ATOM 1702 C CA . GLU A 1 215 ? -6.223 -0.154 -0.934 1.00 94.25 215 GLU A CA 1
ATOM 1703 C C . GLU A 1 215 ? -7.066 0.628 -1.943 1.00 94.25 215 GLU A C 1
ATOM 1705 O O . GLU A 1 215 ? -6.746 1.776 -2.236 1.00 94.25 215 GLU A O 1
ATOM 1710 N N . LEU A 1 216 ? -8.202 0.078 -2.378 1.00 94.12 216 LEU A N 1
ATOM 1711 C CA . LEU A 1 216 ? -9.141 0.777 -3.257 1.00 94.12 216 LEU A CA 1
ATOM 1712 C C . LEU A 1 216 ? -9.642 2.090 -2.640 1.00 94.12 216 LEU A C 1
ATOM 1714 O O . LEU A 1 216 ? -9.655 3.120 -3.312 1.00 94.12 216 LEU A O 1
ATOM 1718 N N . GLN A 1 217 ? -10.005 2.098 -1.349 1.00 96.31 217 GLN A N 1
ATOM 1719 C CA . GLN A 1 217 ? -10.432 3.343 -0.694 1.00 96.31 217 GLN A CA 1
ATOM 1720 C C . GLN A 1 217 ? -9.293 4.363 -0.611 1.00 96.31 217 GLN A C 1
ATOM 1722 O O . GLN A 1 217 ? -9.550 5.565 -0.675 1.00 96.31 217 GLN A O 1
ATOM 1727 N N . TRP A 1 218 ? -8.056 3.892 -0.442 1.00 94.69 218 TRP A N 1
ATOM 1728 C CA . TRP A 1 218 ? -6.853 4.716 -0.377 1.00 94.69 218 TRP A CA 1
ATOM 1729 C C . TRP A 1 218 ? -6.522 5.326 -1.741 1.00 94.69 218 TRP A C 1
ATOM 1731 O O . TRP A 1 218 ? -6.266 6.526 -1.824 1.00 94.69 218 TRP A O 1
ATOM 1741 N N . GLU A 1 219 ? -6.592 4.541 -2.813 1.00 91.75 219 GLU A N 1
ATOM 1742 C CA . GLU A 1 219 ? -6.392 4.999 -4.190 1.00 91.75 219 GLU A CA 1
ATOM 1743 C C . GLU A 1 219 ? -7.427 6.060 -4.597 1.00 91.75 219 GLU A C 1
ATOM 1745 O O . GLU A 1 219 ? -7.053 7.101 -5.148 1.00 91.75 219 GLU A O 1
ATOM 1750 N N . ASP A 1 220 ? -8.700 5.846 -4.244 1.00 91.56 220 ASP A N 1
ATOM 1751 C CA . ASP A 1 220 ? -9.822 6.749 -4.539 1.00 91.56 220 ASP A CA 1
ATOM 1752 C C . ASP A 1 220 ? -9.673 8.141 -3.903 1.00 91.56 220 ASP A C 1
ATOM 1754 O O . ASP A 1 220 ? -10.166 9.135 -4.438 1.00 91.56 220 ASP A O 1
ATOM 1758 N N . ILE A 1 221 ? -8.998 8.234 -2.754 1.00 92.69 221 ILE A N 1
ATOM 1759 C CA . ILE A 1 221 ? -8.722 9.511 -2.074 1.00 92.69 221 ILE A CA 1
ATOM 1760 C C . ILE A 1 221 ? -7.364 10.111 -2.455 1.00 92.69 221 ILE A C 1
ATOM 1762 O O . ILE A 1 221 ? -6.885 11.026 -1.788 1.00 92.69 221 ILE A O 1
ATOM 1766 N N . GLY A 1 222 ? -6.740 9.622 -3.532 1.00 87.38 222 GLY A N 1
ATOM 1767 C CA . GLY A 1 222 ? -5.468 10.138 -4.047 1.00 87.38 222 GLY A CA 1
ATOM 1768 C C . GLY A 1 222 ? -4.233 9.552 -3.362 1.00 87.38 222 GLY A C 1
ATOM 1769 O O . GLY A 1 222 ? -3.118 10.030 -3.572 1.00 87.38 222 GLY A O 1
ATOM 1770 N N . GLY A 1 223 ? -4.416 8.510 -2.557 1.00 87.06 223 GLY A N 1
ATOM 1771 C CA . GLY A 1 223 ? -3.334 7.715 -2.016 1.00 87.06 223 GLY A CA 1
ATOM 1772 C C . GLY A 1 223 ? -2.509 7.052 -3.115 1.00 87.06 223 GLY A C 1
ATOM 1773 O O . GLY A 1 223 ? -2.988 6.774 -4.216 1.00 87.06 223 GLY A O 1
ATOM 1774 N N . LEU A 1 224 ? -1.232 6.818 -2.828 1.00 84.62 224 LEU A N 1
ATOM 1775 C CA . LEU A 1 224 ? -0.333 6.188 -3.780 1.00 84.62 224 LEU A CA 1
ATOM 1776 C C . LEU A 1 224 ? -0.595 4.671 -3.890 1.00 84.62 224 LEU A C 1
ATOM 1778 O O . LEU A 1 224 ? -0.439 3.993 -2.868 1.00 84.62 224 LEU A O 1
ATOM 1782 N N . PRO A 1 225 ? -0.938 4.141 -5.080 1.00 81.88 225 PRO A N 1
ATOM 1783 C CA . PRO A 1 225 ? -1.098 2.708 -5.299 1.00 81.88 225 PRO A CA 1
ATOM 1784 C C . PRO A 1 225 ? 0.255 1.984 -5.315 1.00 81.88 225 PRO A C 1
ATOM 1786 O O . PRO A 1 225 ? 1.289 2.608 -5.591 1.00 81.88 225 PRO A O 1
ATOM 1789 N N . PRO A 1 226 ? 0.273 0.668 -5.047 1.00 82.88 226 PRO A N 1
ATOM 1790 C CA . PRO A 1 226 ? 1.415 -0.171 -5.399 1.00 82.88 226 PRO A CA 1
ATOM 1791 C C . PRO A 1 226 ? 1.626 -0.184 -6.922 1.00 82.88 226 PRO A C 1
ATOM 1793 O O . PRO A 1 226 ? 0.675 -0.021 -7.684 1.00 82.88 226 PRO A O 1
ATOM 1796 N N . MET A 1 227 ? 2.865 -0.402 -7.373 1.00 88.81 227 MET A N 1
ATOM 1797 C CA . MET A 1 227 ? 3.136 -0.604 -8.800 1.00 88.81 227 MET A CA 1
ATOM 1798 C C . MET A 1 227 ? 2.606 -1.965 -9.239 1.00 88.81 227 MET A C 1
ATOM 1800 O O . MET A 1 227 ? 2.941 -2.978 -8.623 1.00 88.81 227 MET A O 1
ATOM 1804 N N . ARG A 1 228 ? 1.802 -1.978 -10.301 1.00 91.00 228 ARG A N 1
ATOM 1805 C CA . ARG A 1 228 ? 1.221 -3.193 -10.882 1.00 91.00 228 ARG A CA 1
ATOM 1806 C C . ARG A 1 228 ? 1.637 -3.371 -12.335 1.00 91.00 228 ARG A C 1
ATOM 1808 O O . ARG A 1 228 ? 1.901 -4.491 -12.746 1.00 91.00 228 ARG A O 1
ATOM 1815 N N . ARG A 1 229 ? 1.724 -2.282 -13.107 1.00 95.31 229 ARG A N 1
ATOM 1816 C CA . ARG A 1 229 ? 2.007 -2.341 -14.549 1.00 95.31 229 ARG A CA 1
ATOM 1817 C C . ARG A 1 229 ? 3.236 -1.537 -14.937 1.00 95.31 229 ARG A C 1
ATOM 1819 O O . ARG A 1 229 ? 3.335 -0.355 -14.597 1.00 95.31 229 ARG A O 1
ATOM 1826 N N . ALA A 1 230 ? 4.118 -2.144 -15.724 1.00 97.50 230 ALA A N 1
ATOM 1827 C CA . ALA A 1 230 ? 5.264 -1.476 -16.326 1.00 97.50 230 ALA A CA 1
ATOM 1828 C C . ALA A 1 230 ? 5.249 -1.554 -17.856 1.00 97.50 230 ALA A C 1
ATOM 1830 O O . ALA A 1 230 ? 4.763 -2.510 -18.455 1.00 97.50 230 ALA A O 1
ATOM 1831 N N . ALA A 1 231 ? 5.837 -0.548 -18.491 1.00 97.69 231 ALA A N 1
ATOM 1832 C CA . ALA A 1 231 ? 6.162 -0.560 -19.910 1.00 97.69 231 ALA A CA 1
ATOM 1833 C C . ALA A 1 231 ? 7.661 -0.326 -20.077 1.00 97.69 231 ALA A C 1
ATOM 1835 O O . ALA A 1 231 ? 8.186 0.641 -19.536 1.00 97.69 231 ALA A O 1
ATOM 1836 N N . VAL A 1 232 ? 8.346 -1.177 -20.834 1.00 98.00 232 VAL A N 1
ATOM 1837 C CA . VAL A 1 232 ? 9.780 -1.059 -21.113 1.00 98.00 232 VAL A CA 1
ATOM 1838 C C . VAL A 1 232 ? 9.975 -0.722 -22.585 1.00 98.00 232 VAL A C 1
ATOM 1840 O O . VAL A 1 232 ? 9.643 -1.522 -23.452 1.00 98.00 232 VAL A O 1
ATOM 1843 N N . ILE A 1 233 ? 10.518 0.456 -22.884 1.00 96.75 233 ILE A N 1
ATOM 1844 C CA . ILE A 1 233 ? 10.825 0.895 -24.249 1.00 96.75 233 ILE A CA 1
ATOM 1845 C C . ILE A 1 233 ? 12.252 0.479 -24.592 1.00 96.75 233 ILE A C 1
ATOM 1847 O O . ILE A 1 233 ? 13.202 1.048 -24.053 1.00 96.75 233 ILE A O 1
ATOM 1851 N N . GLY A 1 234 ? 12.397 -0.477 -25.509 1.00 95.38 234 GLY A N 1
ATOM 1852 C CA . GLY A 1 234 ? 13.685 -0.970 -25.990 1.00 95.38 234 GLY A CA 1
ATOM 1853 C C . GLY A 1 234 ? 13.992 -2.389 -25.514 1.00 95.38 234 GLY A C 1
ATOM 1854 O O . GLY A 1 234 ? 14.421 -2.603 -24.387 1.00 95.38 234 GLY A O 1
ATOM 1855 N N . ALA A 1 235 ? 13.859 -3.363 -26.411 1.00 95.50 235 ALA A N 1
ATOM 1856 C CA . ALA A 1 235 ? 14.158 -4.777 -26.168 1.00 95.50 235 ALA A CA 1
ATOM 1857 C C . ALA A 1 235 ? 15.633 -5.146 -26.441 1.00 95.50 235 ALA A C 1
ATOM 1859 O O . ALA A 1 235 ? 15.930 -6.155 -27.081 1.00 95.50 235 ALA A O 1
ATOM 1860 N N . GLY A 1 236 ? 16.573 -4.312 -25.984 1.00 94.38 236 GLY A N 1
ATOM 1861 C CA . GLY A 1 236 ? 17.997 -4.672 -25.931 1.00 94.38 236 GLY A CA 1
ATOM 1862 C C . GLY A 1 236 ? 18.300 -5.607 -24.753 1.00 94.38 236 GLY A C 1
ATOM 1863 O O . GLY A 1 236 ? 17.388 -6.007 -24.026 1.00 94.38 236 GLY A O 1
ATOM 1864 N N . SER A 1 237 ? 19.575 -5.920 -24.504 1.00 93.69 237 SER A N 1
ATOM 1865 C CA . SER A 1 237 ? 19.968 -6.827 -23.411 1.00 93.69 237 SER A CA 1
ATOM 1866 C C . SER A 1 237 ? 19.462 -6.337 -22.051 1.00 93.69 237 SER A C 1
ATOM 1868 O O . SER A 1 237 ? 18.804 -7.077 -21.325 1.00 93.69 237 SER A O 1
ATOM 1870 N N . TRP A 1 238 ? 19.690 -5.056 -21.739 1.00 93.19 238 TRP A N 1
ATOM 1871 C CA . TRP A 1 238 ? 19.269 -4.445 -20.476 1.00 93.19 238 TRP A CA 1
ATOM 1872 C C . TRP A 1 238 ? 17.762 -4.226 -20.365 1.00 93.19 238 TRP A C 1
ATOM 1874 O O . TRP A 1 238 ? 17.194 -4.496 -19.312 1.00 93.19 238 TRP A O 1
ATOM 1884 N N . GLY A 1 239 ? 17.100 -3.779 -21.434 1.00 95.19 239 GLY A N 1
ATOM 1885 C CA . GLY A 1 239 ? 15.645 -3.624 -21.411 1.00 95.19 239 GLY A CA 1
ATOM 1886 C C . GLY A 1 239 ? 14.928 -4.959 -21.229 1.00 95.19 239 GLY A C 1
ATOM 1887 O O . GLY A 1 239 ? 13.996 -5.054 -20.436 1.00 95.19 239 GLY A O 1
ATOM 1888 N N . THR A 1 240 ? 15.429 -6.022 -21.863 1.00 97.00 240 THR A N 1
ATOM 1889 C CA . THR A 1 240 ? 14.910 -7.381 -21.660 1.00 97.00 240 THR A CA 1
ATOM 1890 C C . THR A 1 240 ? 15.167 -7.868 -20.235 1.00 97.00 240 THR A C 1
ATOM 1892 O O . THR A 1 240 ? 14.246 -8.354 -19.584 1.00 97.00 240 THR A O 1
ATOM 1895 N N . ALA A 1 241 ? 16.385 -7.690 -19.712 1.00 95.31 241 ALA A N 1
ATOM 1896 C CA . ALA A 1 241 ? 16.721 -8.078 -18.342 1.00 95.31 241 ALA A CA 1
ATOM 1897 C C . ALA A 1 241 ? 15.846 -7.363 -17.303 1.00 95.31 241 ALA A C 1
ATOM 1899 O O . ALA A 1 241 ? 15.276 -8.009 -16.427 1.00 95.31 241 ALA A O 1
ATOM 1900 N N . VAL A 1 242 ? 15.673 -6.044 -17.426 1.00 95.50 242 VAL A N 1
ATOM 1901 C CA . VAL A 1 242 ? 14.813 -5.273 -16.519 1.00 95.50 242 VAL A CA 1
ATOM 1902 C C . VAL A 1 242 ? 13.348 -5.663 -16.674 1.00 95.50 242 VAL A C 1
ATOM 1904 O O . VAL A 1 242 ? 12.666 -5.770 -15.664 1.00 95.50 242 VAL A O 1
ATOM 1907 N N . ALA A 1 243 ? 12.860 -5.961 -17.881 1.00 97.50 243 ALA A N 1
ATOM 1908 C CA . ALA A 1 243 ? 11.503 -6.482 -18.052 1.00 97.50 243 ALA A CA 1
ATOM 1909 C C . ALA A 1 243 ? 11.291 -7.799 -17.285 1.00 97.50 243 ALA A C 1
ATOM 1911 O O . ALA A 1 243 ? 10.291 -7.944 -16.584 1.00 97.50 243 ALA A O 1
ATOM 1912 N N . VAL A 1 244 ? 12.258 -8.723 -17.347 1.00 96.62 244 VAL A N 1
ATOM 1913 C CA . VAL A 1 244 ? 12.239 -9.980 -16.578 1.00 96.62 244 VAL A CA 1
ATOM 1914 C C . VAL A 1 244 ? 12.273 -9.722 -15.074 1.00 96.62 244 VAL A C 1
ATOM 1916 O O . VAL A 1 244 ? 11.496 -10.325 -14.337 1.00 96.62 244 VAL A O 1
ATOM 1919 N N . LEU A 1 245 ? 13.131 -8.815 -14.610 1.00 95.25 245 LEU A N 1
ATOM 1920 C CA . LEU A 1 245 ? 13.229 -8.463 -13.193 1.00 95.25 245 LEU A CA 1
ATOM 1921 C C . LEU A 1 245 ? 11.941 -7.814 -12.674 1.00 95.25 245 LEU A C 1
ATOM 1923 O O . LEU A 1 245 ? 11.439 -8.216 -11.631 1.00 95.25 245 LEU A O 1
ATOM 1927 N N . LEU A 1 246 ? 11.354 -6.874 -13.416 1.00 96.56 246 LEU A N 1
ATOM 1928 C CA . LEU A 1 246 ? 10.077 -6.251 -13.054 1.00 96.56 246 LEU A CA 1
ATOM 1929 C C . LEU A 1 246 ? 8.947 -7.290 -12.993 1.00 96.56 246 LEU A C 1
ATOM 1931 O O . LEU A 1 246 ? 8.157 -7.277 -12.049 1.00 96.56 246 LEU A O 1
ATOM 1935 N N . ALA A 1 247 ? 8.911 -8.227 -13.944 1.00 96.75 247 ALA A N 1
ATOM 1936 C CA . ALA A 1 247 ? 7.941 -9.318 -13.955 1.00 96.75 247 ALA A CA 1
ATOM 1937 C C . ALA A 1 247 ? 8.100 -10.259 -12.750 1.00 96.75 247 ALA A C 1
ATOM 1939 O O . ALA A 1 247 ? 7.117 -10.582 -12.085 1.00 96.75 247 ALA A O 1
ATOM 1940 N N . ARG A 1 248 ? 9.336 -10.643 -12.403 1.00 94.56 248 ARG A N 1
ATOM 1941 C CA . ARG A 1 248 ? 9.633 -11.417 -11.180 1.00 94.56 248 ARG A CA 1
ATOM 1942 C C . ARG A 1 248 ? 9.291 -10.649 -9.907 1.00 94.56 248 ARG A C 1
ATOM 1944 O O . ARG A 1 248 ? 8.830 -11.238 -8.937 1.00 94.56 248 ARG A O 1
ATOM 1951 N N . GLY A 1 249 ? 9.449 -9.329 -9.940 1.00 92.44 249 GLY A N 1
ATOM 1952 C CA . GLY A 1 249 ? 9.000 -8.415 -8.897 1.00 92.44 249 GLY A CA 1
ATOM 1953 C C . GLY A 1 249 ? 7.475 -8.280 -8.789 1.00 92.44 249 GLY A C 1
ATOM 1954 O O . GLY A 1 249 ? 7.010 -7.545 -7.913 1.00 92.44 249 GLY A O 1
ATOM 1955 N N . GLY A 1 250 ? 6.703 -8.981 -9.630 1.00 93.44 250 GLY A N 1
ATOM 1956 C CA . GLY A 1 250 ? 5.244 -9.079 -9.574 1.00 93.44 250 GLY A CA 1
ATOM 1957 C C . GLY A 1 250 ? 4.490 -8.054 -10.420 1.00 93.44 250 GLY A C 1
ATOM 1958 O O . GLY A 1 250 ? 3.321 -7.807 -10.135 1.00 93.44 250 GLY A O 1
ATOM 1959 N N . LEU A 1 251 ? 5.142 -7.417 -11.399 1.00 96.06 251 LEU A N 1
ATOM 1960 C CA . LEU A 1 251 ? 4.482 -6.486 -12.319 1.00 96.06 251 LEU A CA 1
ATOM 1961 C C . LEU A 1 251 ? 4.045 -7.198 -13.604 1.00 96.06 251 LEU A C 1
ATOM 1963 O O . LEU A 1 251 ? 4.746 -8.070 -14.115 1.00 96.06 251 LEU A O 1
ATOM 1967 N N . ASP A 1 252 ? 2.938 -6.738 -14.177 1.00 97.12 252 ASP A N 1
ATOM 1968 C CA . ASP A 1 252 ? 2.584 -7.022 -15.566 1.00 97.12 252 ASP A CA 1
ATOM 1969 C C . ASP A 1 252 ? 3.386 -6.083 -16.470 1.00 97.12 252 ASP A C 1
ATOM 1971 O O . ASP A 1 252 ? 3.342 -4.855 -16.311 1.00 97.12 252 ASP A O 1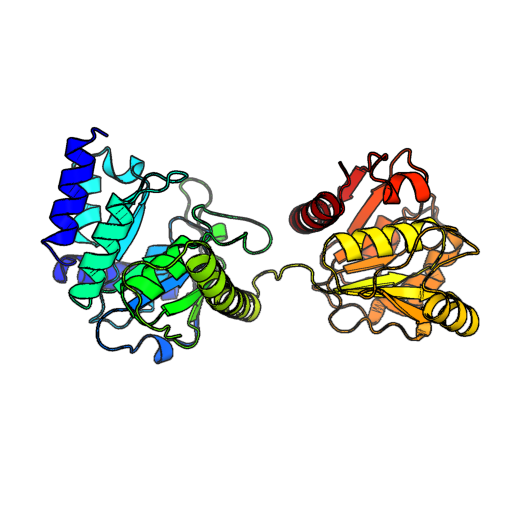
ATOM 1975 N N . VAL A 1 253 ? 4.146 -6.641 -17.412 1.00 98.19 253 VAL A N 1
ATOM 1976 C CA . VAL A 1 253 ? 5.134 -5.873 -18.176 1.00 98.19 253 VAL A CA 1
ATOM 1977 C C . VAL A 1 253 ? 4.824 -5.918 -19.663 1.00 98.19 253 VAL A C 1
ATOM 1979 O O . VAL A 1 253 ? 4.711 -6.985 -20.252 1.00 98.19 253 VAL A O 1
ATOM 1982 N N . GLN A 1 254 ? 4.776 -4.751 -20.300 1.00 98.06 254 GLN A N 1
ATOM 1983 C CA . GLN A 1 254 ? 4.852 -4.642 -21.756 1.00 98.06 254 GLN A CA 1
ATOM 1984 C C . GLN A 1 254 ? 6.303 -4.383 -22.175 1.00 98.06 254 GLN A C 1
ATOM 1986 O O . GLN A 1 254 ? 6.880 -3.370 -21.778 1.00 98.06 254 GLN A O 1
ATOM 1991 N N . LEU A 1 255 ? 6.893 -5.265 -22.982 1.00 98.31 255 LEU A N 1
ATOM 1992 C CA . LEU A 1 255 ? 8.243 -5.104 -23.527 1.00 98.31 255 LEU A CA 1
ATOM 1993 C C . LEU A 1 255 ? 8.189 -4.625 -24.983 1.00 98.31 255 LEU A C 1
ATOM 1995 O O . LEU A 1 255 ? 7.704 -5.327 -25.867 1.00 98.31 255 LEU A O 1
ATOM 1999 N N . GLY A 1 256 ? 8.720 -3.427 -25.214 1.00 97.12 256 GLY A N 1
ATOM 2000 C CA . GLY A 1 256 ? 8.763 -2.734 -26.494 1.00 97.12 256 GLY A CA 1
ATOM 2001 C C . GLY A 1 256 ? 9.949 -3.120 -27.358 1.00 97.12 256 GLY A C 1
ATOM 2002 O O . GLY A 1 256 ? 11.080 -2.715 -27.082 1.00 97.12 256 GLY A O 1
ATOM 2003 N N . THR A 1 257 ? 9.693 -3.821 -28.454 1.00 96.44 257 THR A N 1
ATOM 2004 C CA . THR A 1 257 ? 10.672 -4.077 -29.516 1.00 96.44 257 THR A CA 1
ATOM 2005 C C . THR A 1 257 ? 10.722 -2.920 -30.509 1.00 96.44 257 THR A C 1
ATOM 2007 O O . THR A 1 257 ? 9.884 -2.009 -30.491 1.00 96.44 257 THR A O 1
ATOM 2010 N N . ARG A 1 258 ? 11.722 -2.928 -31.395 1.00 91.69 258 ARG A N 1
ATOM 2011 C CA . ARG A 1 258 ? 11.825 -1.911 -32.451 1.00 91.69 258 ARG A CA 1
ATOM 2012 C C . ARG A 1 258 ? 10.828 -2.160 -33.585 1.00 91.69 258 ARG A C 1
ATOM 2014 O O . ARG A 1 258 ? 10.273 -1.202 -34.111 1.00 91.69 258 ARG A O 1
ATOM 2021 N N . THR A 1 259 ? 10.619 -3.422 -33.955 1.00 93.25 259 THR A N 1
ATOM 2022 C CA . THR A 1 259 ? 9.770 -3.840 -35.080 1.00 93.25 259 THR A CA 1
ATOM 2023 C C . THR A 1 259 ? 8.721 -4.856 -34.631 1.00 93.25 259 THR A C 1
ATOM 2025 O O . THR A 1 259 ? 8.896 -5.520 -33.606 1.00 93.25 259 THR A O 1
ATOM 2028 N N . ALA A 1 260 ? 7.629 -4.968 -35.392 1.00 94.50 260 ALA A N 1
ATOM 2029 C CA . ALA A 1 260 ? 6.569 -5.944 -35.135 1.00 94.50 260 ALA A CA 1
ATOM 2030 C C . ALA A 1 260 ? 7.080 -7.385 -35.272 1.00 94.50 260 ALA A C 1
ATOM 2032 O O . ALA A 1 260 ? 6.859 -8.177 -34.365 1.00 94.50 260 ALA A O 1
ATOM 2033 N N . ASP A 1 261 ? 7.872 -7.671 -36.306 1.00 95.19 261 ASP A N 1
ATOM 2034 C CA . ASP A 1 261 ? 8.443 -9.004 -36.542 1.00 95.19 261 ASP A CA 1
ATOM 2035 C C . ASP A 1 261 ? 9.292 -9.481 -35.356 1.00 95.19 261 ASP A C 1
ATOM 2037 O O . ASP A 1 261 ? 9.150 -10.606 -34.889 1.00 95.19 261 ASP A O 1
ATOM 2041 N N . GLN A 1 262 ? 10.113 -8.586 -34.784 1.00 95.25 262 GLN A N 1
ATOM 2042 C CA . GLN A 1 262 ? 10.886 -8.898 -33.578 1.00 95.25 262 GLN A CA 1
ATOM 2043 C C . GLN A 1 262 ? 9.962 -9.213 -32.390 1.00 95.25 262 GLN A C 1
ATOM 2045 O O . GLN A 1 262 ? 10.292 -10.057 -31.560 1.00 95.25 262 GLN A O 1
ATOM 2050 N N . ALA A 1 263 ? 8.830 -8.511 -32.266 1.00 95.69 263 ALA A N 1
ATOM 2051 C CA . ALA A 1 263 ? 7.881 -8.779 -31.189 1.00 95.69 263 ALA A CA 1
ATOM 2052 C C . ALA A 1 263 ? 7.230 -10.152 -31.343 1.00 95.69 263 ALA A C 1
ATOM 2054 O O . ALA A 1 263 ? 7.115 -10.864 -30.351 1.00 95.69 263 ALA A O 1
ATOM 2055 N N . GLU A 1 264 ? 6.824 -10.509 -32.560 1.00 96.12 264 GLU A N 1
ATOM 2056 C CA . GLU A 1 264 ? 6.188 -11.788 -32.861 1.00 96.12 264 GLU A CA 1
ATOM 2057 C C . GLU A 1 264 ? 7.142 -12.959 -32.608 1.00 96.12 264 GLU A C 1
ATOM 2059 O O . GLU A 1 264 ? 6.797 -13.875 -31.864 1.00 96.12 264 GLU A O 1
ATOM 2064 N N . GLU A 1 265 ? 8.377 -12.873 -33.110 1.00 96.12 265 GLU A N 1
ATOM 2065 C CA . GLU A 1 265 ? 9.424 -13.871 -32.869 1.00 96.12 265 GLU A CA 1
ATOM 2066 C C . GLU A 1 265 ? 9.652 -14.088 -31.363 1.00 96.12 265 GLU A C 1
ATOM 2068 O O . GLU A 1 265 ? 9.590 -15.214 -30.867 1.00 96.12 265 GLU A O 1
ATOM 2073 N N . MET A 1 266 ? 9.845 -13.002 -30.607 1.00 97.12 266 MET A N 1
ATOM 2074 C CA . MET A 1 266 ? 10.068 -13.067 -29.160 1.00 97.12 266 MET A CA 1
ATOM 2075 C C . MET A 1 266 ? 8.840 -13.561 -28.385 1.00 97.12 266 MET A C 1
ATOM 2077 O O . MET A 1 266 ? 8.985 -14.235 -27.362 1.00 97.12 266 MET A O 1
ATOM 2081 N N . ALA A 1 267 ? 7.630 -13.210 -28.828 1.00 95.25 267 ALA A N 1
ATOM 2082 C CA . ALA A 1 267 ? 6.388 -13.647 -28.198 1.00 95.25 267 ALA A CA 1
ATOM 2083 C C . ALA A 1 267 ? 6.161 -15.152 -28.387 1.00 95.25 267 ALA A C 1
ATOM 2085 O O . ALA A 1 267 ? 5.731 -15.809 -27.439 1.00 95.25 267 ALA A O 1
ATOM 2086 N N . LEU A 1 268 ? 6.491 -15.691 -29.566 1.00 95.56 268 LEU A N 1
ATOM 2087 C CA . LEU A 1 268 ? 6.419 -17.121 -29.868 1.00 95.56 268 LEU A CA 1
ATOM 2088 C C . LEU A 1 268 ? 7.510 -17.908 -29.136 1.00 95.56 268 LEU A C 1
ATOM 2090 O O . LEU A 1 268 ? 7.212 -18.879 -28.444 1.00 95.56 268 LEU A O 1
ATOM 2094 N N . ALA A 1 269 ? 8.764 -17.463 -29.234 1.00 96.38 269 ALA A N 1
ATOM 2095 C CA . ALA A 1 269 ? 9.902 -18.141 -28.614 1.00 96.38 269 ALA A C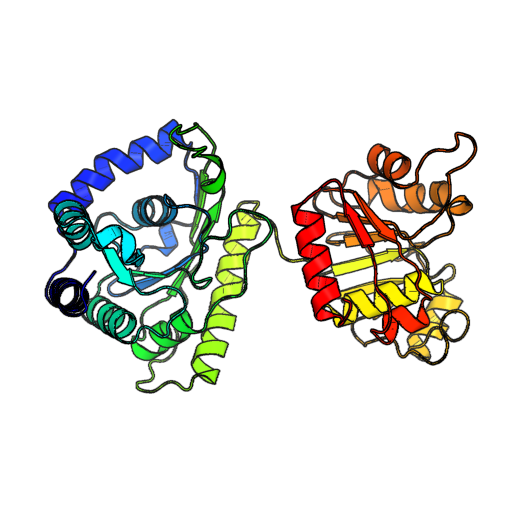A 1
ATOM 2096 C C . ALA A 1 269 ? 9.924 -18.008 -27.081 1.00 96.38 269 ALA A C 1
ATOM 2098 O O . ALA A 1 269 ? 10.598 -18.779 -26.401 1.00 96.38 269 ALA A O 1
ATOM 2099 N N . ARG A 1 270 ? 9.211 -17.015 -26.524 1.00 97.31 270 ARG A N 1
ATOM 2100 C CA . ARG A 1 270 ? 9.297 -16.605 -25.110 1.00 97.31 270 ARG A CA 1
ATOM 2101 C C . ARG A 1 270 ? 10.739 -16.342 -24.669 1.00 97.31 270 ARG A C 1
ATOM 2103 O O . ARG A 1 270 ? 11.094 -16.581 -23.518 1.00 97.31 270 ARG A O 1
ATOM 2110 N N . GLU A 1 271 ? 11.555 -15.809 -25.571 1.00 97.19 271 GLU A N 1
ATOM 2111 C CA . GLU A 1 271 ? 12.972 -15.514 -25.365 1.00 97.19 271 GLU A CA 1
ATOM 2112 C C . GLU A 1 271 ? 13.403 -14.355 -26.277 1.00 97.19 271 GLU A C 1
ATOM 2114 O O . GLU A 1 271 ? 12.863 -14.172 -27.365 1.00 97.19 271 GLU A O 1
ATOM 2119 N N . ASN A 1 272 ? 14.393 -13.566 -25.849 1.00 96.31 272 ASN A N 1
ATOM 2120 C CA . ASN A 1 272 ? 15.106 -12.640 -26.730 1.00 96.31 272 ASN A CA 1
ATOM 2121 C C . ASN A 1 272 ? 16.448 -13.248 -27.155 1.00 96.31 272 ASN A C 1
ATOM 2123 O O . ASN A 1 272 ? 17.499 -12.866 -26.635 1.00 96.31 272 ASN A O 1
ATOM 2127 N N . SER A 1 273 ? 16.424 -14.186 -28.101 1.00 94.06 273 SER A N 1
ATOM 2128 C CA . SER A 1 273 ? 17.618 -14.952 -28.488 1.00 94.06 273 SER A CA 1
ATOM 2129 C C . SER A 1 273 ? 18.739 -14.078 -29.060 1.00 94.06 273 SER A C 1
ATOM 2131 O O . SER A 1 273 ? 19.916 -14.406 -28.931 1.00 94.06 273 SER A O 1
ATOM 2133 N N . LYS A 1 274 ? 18.399 -12.912 -29.623 1.00 94.38 274 LYS A N 1
ATOM 2134 C CA . LYS A 1 274 ? 19.376 -11.965 -30.169 1.00 94.38 274 LYS A CA 1
ATOM 2135 C C . LYS A 1 274 ? 20.156 -11.202 -29.099 1.00 94.38 274 LYS A C 1
ATOM 2137 O O . LYS A 1 274 ? 21.362 -11.022 -29.239 1.00 94.38 274 LYS A O 1
ATOM 2142 N N . TYR A 1 275 ? 19.477 -10.687 -28.073 1.00 93.94 275 TYR A N 1
ATOM 2143 C CA . TYR A 1 275 ? 20.090 -9.754 -27.118 1.00 93.94 275 TYR A CA 1
ATOM 2144 C C . TYR A 1 275 ? 20.278 -10.328 -25.713 1.00 93.94 275 TYR A C 1
ATOM 2146 O O . TYR A 1 275 ? 21.085 -9.794 -24.949 1.00 93.94 275 TYR A O 1
ATOM 2154 N N . LEU A 1 276 ? 19.541 -11.375 -25.347 1.00 94.75 276 LEU A N 1
ATOM 2155 C CA . LEU A 1 276 ? 19.648 -12.036 -24.049 1.00 94.75 276 LEU A CA 1
ATOM 2156 C C . LEU A 1 276 ? 19.314 -13.539 -24.167 1.00 94.75 276 LEU A C 1
ATOM 2158 O O . LEU A 1 276 ? 18.309 -13.985 -23.611 1.00 94.75 276 LEU A O 1
ATOM 2162 N N . PRO A 1 277 ? 20.142 -14.322 -24.885 1.00 94.44 277 PRO A N 1
ATOM 2163 C CA . PRO A 1 277 ? 19.861 -15.735 -25.115 1.00 94.44 277 PRO A CA 1
ATOM 2164 C C . PRO A 1 277 ? 19.911 -16.556 -23.824 1.00 94.44 277 PRO A C 1
ATOM 2166 O O . PRO A 1 277 ? 20.707 -16.258 -22.921 1.00 94.44 277 PRO A O 1
ATOM 2169 N N . GLY A 1 278 ? 19.089 -17.605 -23.764 1.00 92.81 278 GLY A N 1
ATOM 2170 C CA . GLY A 1 278 ? 18.978 -18.537 -22.637 1.00 92.81 278 GLY A CA 1
ATOM 2171 C C . GLY A 1 278 ? 18.151 -18.023 -21.453 1.00 92.81 278 GLY A C 1
ATOM 2172 O O . GLY A 1 278 ? 18.144 -18.647 -20.394 1.00 92.81 278 GLY A O 1
ATOM 2173 N N . VAL A 1 279 ? 17.470 -16.881 -21.597 1.00 94.19 279 VAL A N 1
ATOM 2174 C CA . VAL A 1 279 ? 16.598 -16.311 -20.561 1.00 94.19 279 VAL A CA 1
ATOM 2175 C C . VAL A 1 279 ? 15.145 -16.352 -21.026 1.00 94.19 279 VAL A C 1
ATOM 2177 O O . VAL A 1 279 ? 14.722 -15.543 -21.851 1.00 94.19 279 VAL A O 1
ATOM 2180 N N . ARG A 1 280 ? 14.357 -17.255 -20.431 1.00 95.44 280 ARG A N 1
ATOM 2181 C CA . ARG A 1 280 ? 12.912 -17.351 -20.682 1.00 95.44 280 ARG A CA 1
ATOM 2182 C C . ARG A 1 280 ? 12.171 -16.121 -20.142 1.00 95.44 280 ARG A C 1
ATOM 2184 O O . ARG A 1 280 ? 12.352 -15.737 -18.985 1.00 95.44 280 ARG A O 1
ATOM 2191 N N . LEU A 1 281 ? 11.293 -15.545 -20.958 1.00 97.12 281 LEU A N 1
ATOM 2192 C CA . LEU A 1 281 ? 10.407 -14.434 -20.610 1.00 97.12 281 LEU A CA 1
ATOM 2193 C C . LEU A 1 281 ? 9.192 -14.944 -19.803 1.00 97.12 281 LEU A C 1
ATOM 2195 O O . LEU A 1 281 ? 8.401 -15.724 -20.345 1.00 97.12 281 LEU A O 1
ATOM 2199 N N . PRO A 1 282 ? 8.993 -14.497 -18.543 1.00 96.56 282 PRO A N 1
ATOM 2200 C CA . PRO A 1 282 ? 7.824 -14.853 -17.728 1.00 96.56 282 PRO A CA 1
ATOM 2201 C C . PRO A 1 282 ? 6.501 -14.521 -18.416 1.00 96.56 282 PRO A C 1
ATOM 2203 O O . PRO A 1 282 ? 6.427 -13.493 -19.079 1.00 96.56 282 PRO A O 1
ATOM 2206 N N . ASP A 1 283 ? 5.457 -15.330 -18.230 1.00 95.88 283 ASP A N 1
ATOM 2207 C CA . ASP A 1 283 ? 4.173 -15.197 -18.948 1.00 95.88 283 ASP A CA 1
ATOM 2208 C C . ASP A 1 283 ? 3.458 -13.851 -18.707 1.00 95.88 283 ASP A C 1
ATOM 2210 O O . ASP A 1 283 ? 2.690 -13.403 -19.554 1.00 95.88 283 ASP A O 1
ATOM 2214 N N . SER A 1 284 ? 3.778 -13.149 -17.613 1.00 96.12 284 SER A N 1
ATOM 2215 C CA . SER A 1 284 ? 3.326 -11.774 -17.341 1.00 96.12 284 SER A CA 1
ATOM 2216 C C . SER A 1 284 ? 3.985 -10.702 -18.226 1.00 96.12 284 SER A C 1
ATOM 2218 O O . SER A 1 284 ? 3.619 -9.527 -18.148 1.00 96.12 284 SER A O 1
ATOM 2220 N N . ILE A 1 285 ? 4.958 -11.077 -19.067 1.00 98.06 285 ILE A N 1
ATOM 2221 C CA . ILE A 1 285 ? 5.550 -10.203 -20.083 1.00 98.06 285 ILE A CA 1
ATOM 2222 C C . ILE A 1 285 ? 4.819 -10.367 -21.408 1.00 98.06 285 ILE A C 1
ATOM 2224 O O . ILE A 1 285 ? 4.888 -11.414 -22.064 1.00 98.06 285 ILE A O 1
ATOM 2228 N N . GLU A 1 286 ? 4.221 -9.270 -21.847 1.00 97.94 286 GLU A N 1
ATOM 2229 C CA . GLU A 1 286 ? 3.647 -9.103 -23.168 1.00 97.94 286 GLU A CA 1
ATOM 2230 C C . GLU A 1 286 ? 4.635 -8.363 -24.080 1.00 97.94 286 GLU A C 1
ATOM 2232 O O . GLU A 1 286 ? 5.016 -7.222 -23.812 1.00 97.94 286 GLU A O 1
ATOM 2237 N N . VAL A 1 287 ? 5.067 -8.999 -25.169 1.00 97.81 287 VAL A N 1
ATOM 2238 C CA . VAL A 1 287 ? 6.008 -8.392 -26.121 1.00 97.81 287 VAL A CA 1
ATOM 2239 C C . VAL A 1 287 ? 5.232 -7.718 -27.251 1.00 97.81 287 VAL A C 1
ATOM 2241 O O . VAL A 1 287 ? 4.325 -8.313 -27.827 1.00 97.81 287 VAL A O 1
ATOM 2244 N N . ARG A 1 288 ? 5.563 -6.460 -27.561 1.00 96.75 288 ARG A N 1
ATOM 2245 C CA . ARG A 1 288 ? 4.896 -5.654 -28.599 1.00 96.75 288 ARG A CA 1
ATOM 2246 C C . ARG A 1 288 ? 5.895 -4.735 -29.291 1.00 96.75 288 ARG A C 1
ATOM 2248 O O . ARG A 1 288 ? 6.905 -4.358 -28.699 1.00 96.75 288 ARG A O 1
ATOM 2255 N N . ALA A 1 289 ? 5.576 -4.279 -30.501 1.00 95.44 289 ALA A N 1
ATOM 2256 C CA . ALA A 1 289 ? 6.304 -3.158 -31.090 1.00 95.44 289 ALA A CA 1
ATOM 2257 C C . ALA A 1 289 ? 6.156 -1.910 -30.202 1.00 95.44 289 ALA A C 1
ATOM 2259 O O . ALA A 1 289 ? 5.075 -1.640 -29.676 1.00 95.44 289 ALA A O 1
ATOM 2260 N N . SER A 1 290 ? 7.218 -1.109 -30.057 1.00 92.81 290 SER A N 1
ATOM 2261 C CA . SER A 1 290 ? 7.212 0.065 -29.163 1.00 92.81 290 SER A CA 1
ATOM 2262 C C . SER A 1 290 ? 6.107 1.075 -29.496 1.00 92.81 290 SER A C 1
ATOM 2264 O O . SER A 1 290 ? 5.550 1.704 -28.598 1.00 92.81 290 SER A O 1
ATOM 2266 N N . SER A 1 291 ? 5.731 1.192 -30.772 1.00 90.75 291 SER A N 1
ATOM 2267 C CA . SER A 1 291 ? 4.608 2.023 -31.225 1.00 90.75 291 SER A CA 1
ATOM 2268 C C . SER A 1 291 ? 3.245 1.540 -30.706 1.00 90.75 291 SER A C 1
ATOM 2270 O O . SER A 1 291 ? 2.348 2.355 -30.495 1.00 90.75 291 SER A O 1
ATOM 2272 N N . GLN A 1 292 ? 3.101 0.239 -30.448 1.00 93.06 292 GLN A N 1
ATOM 2273 C CA . GLN A 1 292 ? 1.862 -0.422 -30.027 1.00 93.06 292 GLN A CA 1
ATOM 2274 C C . GLN A 1 292 ? 1.727 -0.563 -28.504 1.00 93.06 292 GLN A C 1
ATOM 2276 O O . GLN A 1 292 ? 0.696 -1.042 -28.025 1.00 93.06 292 GLN A O 1
ATOM 2281 N N . ILE A 1 293 ? 2.735 -0.155 -27.725 1.00 93.81 293 ILE A N 1
ATOM 2282 C CA . ILE A 1 293 ? 2.653 -0.209 -26.263 1.00 93.81 293 ILE A CA 1
ATOM 2283 C C . ILE A 1 293 ? 1.522 0.688 -25.766 1.00 93.81 293 ILE A C 1
ATOM 2285 O O . ILE A 1 293 ? 1.404 1.860 -26.137 1.00 93.81 293 ILE A O 1
ATOM 2289 N N . LYS A 1 294 ? 0.712 0.144 -24.859 1.00 94.00 294 LYS A N 1
ATOM 2290 C CA . LYS A 1 294 ? -0.348 0.871 -24.166 1.00 94.00 294 LYS A CA 1
ATOM 2291 C C . LYS A 1 294 ? 0.231 1.519 -22.913 1.00 94.00 294 LYS A C 1
ATOM 2293 O O . LYS A 1 294 ? 0.497 0.840 -21.927 1.00 94.00 294 LYS A O 1
ATOM 2298 N N . LEU A 1 295 ? 0.409 2.838 -22.959 1.00 91.56 295 LEU A N 1
ATOM 2299 C CA . LEU A 1 295 ? 0.941 3.636 -21.843 1.00 91.56 295 LEU A CA 1
ATOM 2300 C C . LEU A 1 295 ? -0.143 4.128 -20.870 1.00 91.56 295 LEU A C 1
ATOM 2302 O O . LEU A 1 295 ? 0.159 4.524 -19.745 1.00 91.56 295 LEU A O 1
ATOM 2306 N N . GLY A 1 296 ? -1.415 4.058 -21.275 1.00 87.56 296 GLY A N 1
ATOM 2307 C CA . GLY A 1 296 ? -2.545 4.398 -20.416 1.00 87.56 296 GLY A CA 1
ATOM 2308 C C . GLY A 1 296 ? -2.602 3.498 -19.180 1.00 87.56 296 GLY A C 1
ATOM 2309 O O . GLY A 1 296 ? -2.766 2.285 -19.292 1.00 87.56 296 GLY A O 1
ATOM 2310 N N . GLY A 1 297 ? -2.481 4.102 -17.996 1.00 85.31 297 GLY A N 1
ATOM 2311 C CA . GLY A 1 297 ? -2.559 3.399 -16.714 1.00 85.31 297 GLY A CA 1
ATOM 2312 C C . GLY A 1 297 ? -1.311 2.594 -16.329 1.00 85.31 297 GLY A C 1
ATOM 2313 O O . GLY A 1 297 ? -1.391 1.780 -15.409 1.00 85.31 297 GLY A O 1
ATOM 2314 N N . VAL A 1 298 ? -0.185 2.799 -17.013 1.00 92.62 298 VAL A N 1
ATOM 2315 C CA . VAL A 1 298 ? 1.119 2.272 -16.590 1.00 92.62 298 VAL A CA 1
ATOM 2316 C C . VAL A 1 298 ? 1.588 3.007 -15.330 1.00 92.62 298 VAL A C 1
ATOM 2318 O O . VAL A 1 298 ? 1.510 4.234 -15.263 1.00 92.62 298 VAL A O 1
ATOM 2321 N N . ASP A 1 299 ? 2.098 2.262 -14.349 1.00 93.38 299 ASP A N 1
ATOM 2322 C CA . ASP A 1 299 ? 2.644 2.815 -13.103 1.00 93.38 299 ASP A CA 1
ATOM 2323 C C . ASP A 1 299 ? 4.136 3.150 -13.237 1.00 93.38 299 ASP A C 1
ATOM 2325 O O . ASP A 1 299 ? 4.643 4.039 -12.551 1.00 93.38 299 ASP A O 1
ATOM 2329 N N . LEU A 1 300 ? 4.836 2.447 -14.134 1.00 96.06 300 LEU A N 1
ATOM 2330 C CA . LEU A 1 300 ? 6.263 2.609 -14.387 1.00 96.06 300 LEU A CA 1
ATOM 2331 C C . LEU A 1 300 ? 6.594 2.554 -15.885 1.00 96.06 300 LEU A C 1
ATOM 2333 O O . LEU A 1 300 ? 6.439 1.518 -16.529 1.00 96.06 300 LEU A O 1
ATOM 2337 N N . LEU A 1 301 ? 7.125 3.645 -16.429 1.00 96.88 301 LEU A N 1
ATOM 2338 C CA . LEU A 1 301 ? 7.762 3.652 -17.745 1.00 96.88 301 LEU A CA 1
ATOM 2339 C C . LEU A 1 301 ? 9.265 3.423 -17.582 1.00 96.88 301 LEU A C 1
ATOM 2341 O O . LEU A 1 301 ? 9.944 4.221 -16.947 1.00 96.88 301 LEU A O 1
ATOM 2345 N N . CYS A 1 302 ? 9.813 2.392 -18.205 1.00 97.19 302 CYS A N 1
ATOM 2346 C CA . CYS A 1 302 ? 11.246 2.182 -18.311 1.00 97.19 302 CYS A CA 1
ATOM 2347 C C . CYS A 1 302 ? 11.732 2.557 -19.716 1.00 97.19 302 CYS A C 1
ATOM 2349 O O . CYS A 1 302 ? 11.192 2.076 -20.709 1.00 97.19 302 CYS A O 1
ATOM 2351 N N . ILE A 1 303 ? 12.752 3.410 -19.809 1.00 96.25 303 ILE A N 1
ATOM 2352 C CA . ILE A 1 303 ? 13.383 3.793 -21.077 1.00 96.25 303 ILE A CA 1
ATOM 2353 C C . ILE A 1 303 ? 14.754 3.118 -21.142 1.00 96.25 303 ILE A C 1
ATOM 2355 O O . ILE A 1 303 ? 15.681 3.475 -20.410 1.00 96.25 303 ILE A O 1
ATOM 2359 N N . ALA A 1 304 ? 14.851 2.123 -22.021 1.00 95.19 304 ALA A N 1
ATOM 2360 C CA . ALA A 1 304 ? 15.971 1.200 -22.162 1.00 95.19 304 ALA A CA 1
ATOM 2361 C C . ALA A 1 304 ? 16.584 1.242 -23.574 1.00 95.19 304 ALA A C 1
ATOM 2363 O O . ALA A 1 304 ? 16.988 0.219 -24.130 1.00 95.19 304 ALA A O 1
ATOM 2364 N N . VAL A 1 305 ? 16.639 2.434 -24.170 1.00 93.62 305 VAL A N 1
ATOM 2365 C CA . VAL A 1 305 ? 17.271 2.678 -25.475 1.00 93.62 305 VAL A CA 1
ATOM 2366 C C . VAL A 1 305 ? 18.650 3.333 -25.300 1.00 93.62 305 VAL A C 1
ATOM 2368 O O . VAL A 1 305 ? 18.925 3.885 -24.239 1.00 93.62 305 VAL A O 1
ATOM 2371 N N . PRO A 1 306 ? 19.547 3.306 -26.299 1.00 91.19 306 PRO A N 1
ATOM 2372 C CA . PRO A 1 306 ? 20.791 4.081 -26.256 1.00 91.19 306 PRO A CA 1
ATOM 2373 C C . PRO A 1 306 ? 20.525 5.594 -26.173 1.00 91.19 306 PRO A C 1
ATOM 2375 O O . PRO A 1 306 ? 19.519 6.062 -26.708 1.00 91.19 306 PRO A O 1
ATOM 2378 N N . SER A 1 307 ? 21.437 6.379 -25.578 1.00 89.75 307 SER A N 1
ATOM 2379 C CA . SER A 1 307 ? 21.252 7.835 -25.397 1.00 89.75 307 SER A CA 1
ATOM 2380 C C . SER A 1 307 ? 21.011 8.590 -26.713 1.00 89.75 307 SER A C 1
ATOM 2382 O O . SER A 1 307 ? 20.221 9.530 -26.745 1.00 89.75 307 SER A O 1
ATOM 2384 N N . ALA A 1 308 ? 21.602 8.133 -27.821 1.00 89.81 308 ALA A N 1
ATOM 2385 C CA . ALA A 1 308 ? 21.380 8.691 -29.158 1.00 89.81 308 ALA A CA 1
ATOM 2386 C C . ALA A 1 308 ? 19.920 8.569 -29.643 1.00 89.81 308 ALA A C 1
ATOM 2388 O O . ALA A 1 308 ? 19.459 9.385 -30.435 1.00 89.81 308 ALA A O 1
ATOM 2389 N N . SER A 1 309 ? 19.174 7.577 -29.152 1.00 91.56 309 SER A N 1
ATOM 2390 C CA . SER A 1 309 ? 17.776 7.325 -29.526 1.00 91.56 309 SER A CA 1
ATOM 2391 C C . SER A 1 309 ? 16.765 7.947 -28.554 1.00 91.56 309 SER A C 1
ATOM 2393 O O . SER A 1 309 ? 15.559 7.823 -28.772 1.00 91.56 309 SER A O 1
ATOM 2395 N N . TYR A 1 310 ? 17.219 8.626 -27.491 1.00 91.94 310 TYR A N 1
ATOM 2396 C CA . TYR A 1 310 ? 16.329 9.240 -26.497 1.00 91.94 310 TYR A CA 1
ATOM 2397 C C . TYR A 1 310 ? 15.363 10.264 -27.086 1.00 91.94 310 TYR A C 1
ATOM 2399 O O . TYR A 1 310 ? 14.184 10.169 -26.755 1.00 91.94 310 TYR A O 1
ATOM 2407 N N . PRO A 1 311 ? 15.782 11.210 -27.952 1.00 92.25 311 PRO A N 1
ATOM 2408 C CA . PRO A 1 311 ? 14.856 12.210 -28.477 1.00 92.25 311 PRO A CA 1
ATOM 2409 C C . PRO A 1 311 ? 13.647 11.592 -29.182 1.00 92.25 311 PRO A C 1
ATOM 2411 O O . PRO A 1 311 ? 12.511 11.988 -28.931 1.00 92.25 311 PRO A O 1
ATOM 2414 N N . GLN A 1 312 ? 13.884 10.556 -29.990 1.00 91.94 312 GLN A N 1
ATOM 2415 C CA . GLN A 1 312 ? 12.824 9.822 -30.674 1.00 91.94 312 GLN A CA 1
ATOM 2416 C C . GLN A 1 312 ? 11.955 9.028 -29.690 1.00 91.94 312 GLN A C 1
ATOM 2418 O O . GLN A 1 312 ? 10.729 9.109 -29.748 1.00 91.94 312 GLN A O 1
ATOM 2423 N N . ALA A 1 313 ? 12.573 8.275 -28.772 1.00 92.25 313 ALA A N 1
ATOM 2424 C CA . ALA A 1 313 ? 11.842 7.443 -27.818 1.00 92.25 313 ALA A CA 1
ATOM 2425 C C . ALA A 1 313 ? 10.987 8.280 -26.855 1.00 92.25 313 ALA A C 1
ATOM 2427 O O . ALA A 1 313 ? 9.822 7.960 -26.639 1.00 92.25 313 ALA A O 1
ATOM 2428 N N . VAL A 1 314 ? 11.539 9.370 -26.316 1.00 93.25 314 VAL A N 1
ATOM 2429 C CA . VAL A 1 314 ? 10.833 10.305 -25.430 1.00 93.25 314 VAL A CA 1
ATOM 2430 C C . VAL A 1 314 ? 9.718 11.015 -26.188 1.00 93.25 314 VAL A C 1
ATOM 2432 O O . VAL A 1 314 ? 8.597 11.049 -25.690 1.00 93.25 314 VAL A O 1
ATOM 2435 N N . GLY A 1 315 ? 9.975 11.506 -27.406 1.00 92.00 315 GLY A N 1
ATOM 2436 C CA . GLY A 1 315 ? 8.945 12.142 -28.235 1.00 92.00 315 GLY A CA 1
ATOM 2437 C C . GLY A 1 315 ? 7.746 11.230 -28.518 1.00 92.00 315 GLY A C 1
ATOM 2438 O O . GLY A 1 315 ? 6.612 11.692 -28.529 1.00 92.00 315 GLY A O 1
ATOM 2439 N N . ALA A 1 316 ? 7.968 9.920 -28.659 1.00 90.56 316 ALA A N 1
ATOM 2440 C CA . ALA A 1 316 ? 6.898 8.951 -28.908 1.00 90.56 316 ALA A CA 1
ATOM 2441 C C . ALA A 1 316 ? 6.019 8.632 -27.680 1.00 90.56 316 ALA A C 1
ATOM 2443 O O . ALA A 1 316 ? 4.930 8.066 -27.836 1.00 90.56 316 ALA A O 1
ATOM 2444 N N . VAL A 1 317 ? 6.488 8.939 -26.464 1.00 91.62 317 VAL A N 1
ATOM 2445 C CA . VAL A 1 317 ? 5.824 8.538 -25.209 1.00 91.62 317 VAL A CA 1
ATOM 2446 C C . VAL A 1 317 ? 5.442 9.706 -24.301 1.00 91.62 317 VAL A C 1
ATOM 2448 O O . VAL A 1 317 ? 4.560 9.527 -23.465 1.00 91.62 317 VAL A O 1
ATOM 2451 N N . ALA A 1 318 ? 6.059 10.882 -24.454 1.00 88.62 318 ALA A N 1
ATOM 2452 C CA . ALA A 1 318 ? 5.955 12.002 -23.514 1.00 88.62 318 ALA A CA 1
ATOM 2453 C C . ALA A 1 318 ? 4.509 12.404 -23.184 1.00 88.62 318 ALA A C 1
ATOM 2455 O O . ALA A 1 318 ? 4.173 12.542 -22.008 1.00 88.62 318 ALA A O 1
ATOM 2456 N N . ASP A 1 319 ? 3.643 12.484 -24.195 1.00 87.56 319 ASP A N 1
ATOM 2457 C CA . ASP A 1 319 ? 2.247 12.918 -24.035 1.00 87.56 319 ASP A CA 1
ATOM 2458 C C . ASP A 1 319 ? 1.280 11.781 -23.669 1.00 87.56 319 ASP A C 1
ATOM 2460 O O . ASP A 1 319 ? 0.092 11.999 -23.439 1.00 87.56 319 ASP A O 1
ATOM 2464 N N . ARG A 1 320 ? 1.775 10.541 -23.617 1.00 89.31 320 ARG A N 1
ATOM 2465 C CA . ARG A 1 320 ? 0.962 9.330 -23.417 1.00 89.31 320 ARG A CA 1
ATOM 2466 C C . ARG A 1 320 ? 1.091 8.749 -22.009 1.00 89.31 320 ARG A C 1
ATOM 2468 O O . ARG A 1 320 ? 0.371 7.811 -21.668 1.00 89.31 320 ARG A O 1
ATOM 2475 N N . VAL A 1 321 ? 2.012 9.277 -21.205 1.00 87.94 321 VAL A N 1
ATOM 2476 C CA . VAL A 1 321 ? 2.304 8.809 -19.845 1.00 87.94 321 VAL A CA 1
ATOM 2477 C C . VAL A 1 321 ? 1.526 9.648 -18.836 1.00 87.94 321 VAL A C 1
ATOM 2479 O O . VAL A 1 321 ? 1.510 10.875 -18.893 1.00 87.94 321 VAL A O 1
ATOM 2482 N N . GLY A 1 322 ? 0.870 8.985 -17.885 1.00 83.44 322 GLY A N 1
ATOM 2483 C CA . GLY A 1 322 ? 0.142 9.674 -16.824 1.00 83.44 322 GLY A CA 1
ATOM 2484 C C . GLY A 1 322 ? 1.075 10.318 -15.793 1.00 83.44 322 GLY A C 1
ATOM 2485 O O . GLY A 1 322 ? 2.078 9.732 -15.400 1.00 83.44 322 GLY A O 1
ATOM 2486 N N . HIS A 1 323 ? 0.672 11.465 -15.239 1.00 85.00 323 HIS A N 1
ATOM 2487 C CA . HIS A 1 323 ? 1.422 12.200 -14.204 1.00 85.00 323 HIS A CA 1
ATOM 2488 C C . HIS A 1 323 ? 1.719 11.402 -12.917 1.00 85.00 323 HIS A C 1
ATOM 2490 O O . HIS A 1 323 ? 2.560 11.808 -12.118 1.00 85.00 323 HIS A O 1
ATOM 2496 N N . ARG A 1 324 ? 1.018 10.285 -12.684 1.00 84.44 324 ARG A N 1
ATOM 2497 C CA . ARG A 1 324 ? 1.234 9.396 -11.529 1.00 84.44 324 ARG A CA 1
ATOM 2498 C C . ARG A 1 324 ? 2.318 8.344 -11.773 1.00 84.44 324 ARG A C 1
ATOM 2500 O O . ARG A 1 324 ? 2.812 7.786 -10.795 1.00 84.44 324 ARG A O 1
ATOM 2507 N N . ALA A 1 325 ? 2.680 8.093 -13.031 1.00 91.19 325 ALA A N 1
ATOM 2508 C CA . ALA A 1 325 ? 3.676 7.096 -13.391 1.00 91.19 325 ALA A CA 1
ATOM 2509 C C . ALA A 1 325 ? 5.077 7.543 -12.958 1.00 91.19 325 ALA A C 1
ATOM 2511 O O . ALA A 1 325 ? 5.414 8.729 -13.029 1.00 91.19 325 ALA A O 1
ATOM 2512 N N . GLY A 1 326 ? 5.897 6.598 -12.510 1.00 93.81 326 GLY A N 1
ATOM 2513 C CA . GLY A 1 326 ? 7.339 6.786 -12.388 1.00 93.81 326 GLY A CA 1
ATOM 2514 C C . GLY A 1 326 ? 8.038 6.552 -13.724 1.00 93.81 326 GLY A C 1
ATOM 2515 O O . GLY A 1 326 ? 7.530 5.817 -14.572 1.00 93.81 326 GLY A O 1
ATOM 2516 N N . VAL A 1 327 ? 9.219 7.145 -13.903 1.00 96.06 327 VAL A N 1
ATOM 2517 C CA . VAL A 1 327 ? 10.088 6.852 -15.049 1.00 96.06 327 VAL A CA 1
ATOM 2518 C C . VAL A 1 327 ? 11.410 6.276 -14.560 1.00 96.06 327 VAL A C 1
ATOM 2520 O O . VAL A 1 327 ? 12.055 6.870 -13.699 1.00 96.06 327 VAL A O 1
ATOM 2523 N N . LEU A 1 328 ? 11.824 5.139 -15.117 1.00 96.88 328 LEU A N 1
ATOM 2524 C CA . LEU A 1 328 ? 13.105 4.497 -14.852 1.00 96.88 328 LEU A CA 1
ATOM 2525 C C . LEU A 1 328 ? 14.002 4.531 -16.094 1.00 96.88 328 LEU A C 1
ATOM 2527 O O . LEU A 1 328 ? 13.645 4.014 -17.150 1.00 96.88 328 LEU A O 1
ATOM 2531 N N . LEU A 1 329 ? 15.191 5.102 -15.959 1.00 96.06 329 LEU A N 1
ATOM 2532 C CA . LEU A 1 329 ? 16.168 5.238 -17.034 1.00 96.06 329 LEU A CA 1
ATOM 2533 C C . LEU A 1 329 ? 17.283 4.206 -16.883 1.00 96.06 329 LEU A C 1
ATOM 2535 O O . LEU A 1 329 ? 17.853 4.074 -15.799 1.00 96.06 329 LEU A O 1
ATOM 2539 N N . LEU A 1 330 ? 17.609 3.514 -17.978 1.00 92.81 330 LEU A N 1
ATOM 2540 C CA . LEU A 1 330 ? 18.712 2.542 -18.017 1.00 92.81 330 LEU A CA 1
ATOM 2541 C C . LEU A 1 330 ? 19.903 3.003 -18.864 1.00 92.81 330 LEU A C 1
ATOM 2543 O O . LEU A 1 330 ? 20.951 2.358 -18.859 1.00 92.81 330 LEU A O 1
ATOM 2547 N N . ALA A 1 331 ? 19.753 4.081 -19.636 1.00 87.31 331 ALA A N 1
ATOM 2548 C CA . ALA A 1 331 ? 20.821 4.525 -20.517 1.00 87.31 331 ALA A CA 1
ATOM 2549 C C . ALA A 1 331 ? 21.979 5.162 -19.756 1.00 87.31 331 ALA A C 1
ATOM 2551 O O . ALA A 1 331 ? 21.795 5.938 -18.818 1.00 87.31 331 ALA A O 1
ATOM 2552 N N . LYS A 1 332 ? 23.180 4.868 -20.249 1.00 84.75 332 LYS A N 1
ATOM 2553 C CA . LYS A 1 332 ? 24.430 5.519 -19.865 1.00 84.75 332 LYS A CA 1
ATOM 2554 C C . LYS A 1 332 ? 24.843 6.471 -20.991 1.00 84.75 332 LYS A C 1
ATOM 2556 O O . LYS A 1 332 ? 24.656 6.147 -22.163 1.00 84.75 332 LYS A O 1
ATOM 2561 N N . GLY A 1 333 ? 25.407 7.623 -20.637 1.00 86.69 333 GLY A N 1
ATOM 2562 C CA . GLY A 1 333 ? 25.885 8.633 -21.587 1.00 86.69 333 GLY A CA 1
ATOM 2563 C C . GLY A 1 333 ? 25.062 9.921 -21.585 1.00 86.69 333 GLY A C 1
ATOM 2564 O O . GLY A 1 333 ? 24.162 10.099 -20.767 1.00 86.69 333 GLY A O 1
ATOM 2565 N N . LEU A 1 334 ? 25.403 10.824 -22.504 1.00 91.00 334 LEU A N 1
ATOM 2566 C CA . LEU A 1 334 ? 24.783 12.142 -22.650 1.00 91.00 334 LEU A CA 1
ATOM 2567 C C . LEU A 1 334 ? 23.916 12.205 -23.910 1.00 91.00 334 LEU A C 1
ATOM 2569 O O . LEU A 1 334 ? 24.135 11.460 -24.870 1.00 91.00 334 LEU A O 1
ATOM 2573 N N . ILE A 1 335 ? 22.932 13.103 -23.900 1.00 91.31 335 ILE A N 1
ATOM 2574 C CA . ILE A 1 335 ? 22.041 13.350 -25.034 1.00 91.31 335 ILE A CA 1
ATOM 2575 C C . ILE A 1 335 ? 22.590 14.517 -25.854 1.00 91.31 335 ILE A C 1
ATOM 2577 O O . ILE A 1 335 ? 22.711 15.650 -25.379 1.00 91.31 335 ILE A O 1
ATOM 2581 N N . ALA A 1 336 ? 22.932 14.220 -27.105 1.00 86.38 336 ALA A N 1
ATOM 2582 C CA . ALA A 1 336 ? 23.401 15.196 -28.077 1.00 86.38 336 ALA A CA 1
ATOM 2583 C C . ALA A 1 336 ? 22.266 16.142 -28.541 1.00 86.38 336 ALA A C 1
ATOM 2585 O O . ALA A 1 336 ? 21.092 15.771 -28.483 1.00 86.38 336 ALA A O 1
ATOM 2586 N N . PRO A 1 337 ? 22.594 17.356 -29.026 1.00 87.25 337 PRO A N 1
ATOM 2587 C CA . PRO A 1 337 ? 23.938 17.946 -29.093 1.00 87.25 337 PRO A CA 1
ATOM 2588 C C . PRO A 1 337 ? 24.370 18.639 -27.791 1.00 87.25 337 PRO A C 1
ATOM 2590 O O . PRO A 1 337 ? 25.550 18.902 -27.604 1.00 87.25 337 PRO A O 1
ATOM 2593 N N . LYS A 1 338 ? 23.435 18.927 -26.875 1.00 85.38 338 LYS A N 1
ATOM 2594 C CA . LYS A 1 338 ? 23.685 19.757 -25.682 1.00 85.38 338 LYS A CA 1
ATOM 2595 C C . LYS A 1 338 ? 24.452 19.050 -24.556 1.00 85.38 338 LYS A C 1
ATOM 2597 O O . LYS A 1 338 ? 24.763 19.689 -23.560 1.00 85.38 338 LYS A O 1
ATOM 2602 N N . GLY A 1 339 ? 24.716 17.749 -24.678 1.00 90.19 339 GLY A N 1
ATOM 2603 C CA . GLY A 1 339 ? 25.392 16.976 -23.635 1.00 90.19 339 GLY A CA 1
ATOM 2604 C C . GLY A 1 339 ? 24.561 16.841 -22.355 1.00 90.19 339 GLY A C 1
ATOM 2605 O O . GLY A 1 339 ? 25.119 16.749 -21.269 1.00 90.19 339 GLY A O 1
ATOM 2606 N N . GLN A 1 340 ? 23.230 16.859 -22.464 1.00 92.75 340 GLN A N 1
ATOM 2607 C CA . GLN A 1 340 ? 22.342 16.821 -21.301 1.00 92.75 340 GLN A CA 1
ATOM 2608 C C . GLN A 1 340 ? 22.291 15.412 -20.693 1.00 92.75 340 GLN A C 1
ATOM 2610 O O . GLN A 1 340 ? 22.329 14.413 -21.419 1.00 92.75 340 GLN A O 1
ATOM 2615 N N . LEU A 1 341 ? 22.157 15.323 -19.366 1.00 92.19 341 LEU A N 1
ATOM 2616 C CA . LEU A 1 341 ? 21.901 14.050 -18.697 1.00 92.19 341 LEU A CA 1
ATOM 2617 C C . LEU A 1 341 ? 20.516 13.503 -19.094 1.00 92.19 341 LEU A C 1
ATOM 2619 O O . LEU A 1 341 ? 19.548 14.268 -19.168 1.00 92.19 341 LEU A O 1
ATOM 2623 N N . PRO A 1 342 ? 20.367 12.178 -19.283 1.00 92.75 342 PRO A N 1
ATOM 2624 C CA . PRO A 1 342 ? 19.075 11.566 -19.582 1.00 92.75 342 PRO A CA 1
ATOM 2625 C C . PRO A 1 342 ? 17.970 11.889 -18.569 1.00 92.75 342 PRO A C 1
ATOM 2627 O O . PRO A 1 342 ? 16.815 12.043 -18.961 1.00 92.75 342 PRO A O 1
ATOM 2630 N N . SER A 1 343 ? 18.317 12.016 -17.283 1.00 92.31 343 SER A N 1
ATOM 2631 C CA . SER A 1 343 ? 17.377 12.380 -16.216 1.00 92.31 343 SER A CA 1
ATOM 2632 C C . SER A 1 343 ? 16.749 13.748 -16.435 1.00 92.31 343 SER A C 1
ATOM 2634 O O . SER A 1 343 ? 15.534 13.890 -16.304 1.00 92.31 343 SER A O 1
ATOM 2636 N N . ASP A 1 344 ? 17.567 14.727 -16.809 1.00 92.25 344 ASP A N 1
ATOM 2637 C CA . ASP A 1 344 ? 17.145 16.117 -16.957 1.00 92.25 344 ASP A CA 1
ATOM 2638 C C . ASP A 1 344 ? 16.323 16.267 -18.236 1.00 92.25 344 ASP A C 1
ATOM 2640 O O . ASP A 1 344 ? 15.223 16.817 -18.218 1.00 92.25 344 ASP A O 1
ATOM 2644 N N . TYR A 1 345 ? 16.795 15.653 -19.326 1.00 93.81 345 TYR A N 1
ATOM 2645 C CA . TYR A 1 345 ? 16.095 15.662 -20.608 1.00 93.81 345 TYR A CA 1
ATOM 2646 C C . TYR A 1 345 ? 14.678 15.086 -20.502 1.00 93.81 345 TYR A C 1
ATOM 2648 O O . TYR A 1 345 ? 13.731 15.641 -21.068 1.00 93.81 345 TYR A O 1
ATOM 2656 N N . VAL A 1 346 ? 14.537 13.967 -19.780 1.00 93.38 346 VAL A N 1
ATOM 2657 C CA . VAL A 1 346 ? 13.249 13.309 -19.532 1.00 93.38 346 VAL A CA 1
ATOM 2658 C C . VAL A 1 346 ? 12.402 14.110 -18.549 1.00 93.38 346 VAL A C 1
ATOM 2660 O O . VAL A 1 346 ? 11.209 14.269 -18.795 1.00 93.38 346 VAL A O 1
ATOM 2663 N N . GLY A 1 347 ? 12.992 14.639 -17.474 1.00 91.19 347 GLY A N 1
ATOM 2664 C CA . GLY A 1 347 ? 12.281 15.435 -16.470 1.00 91.19 347 GLY A CA 1
ATOM 2665 C C . GLY A 1 347 ? 11.634 16.702 -17.037 1.00 91.19 347 GLY A C 1
ATOM 2666 O O . GLY A 1 347 ? 10.560 17.092 -16.589 1.00 91.19 347 GLY A O 1
ATOM 2667 N N . GLU A 1 348 ? 12.237 17.303 -18.064 1.00 91.81 348 GLU A N 1
ATOM 2668 C CA . GLU A 1 348 ? 11.681 18.460 -18.779 1.00 91.81 348 GLU A CA 1
ATOM 2669 C C . GLU A 1 348 ? 10.504 18.117 -19.707 1.00 91.81 348 GLU A C 1
ATOM 2671 O O . GLU A 1 348 ? 9.715 18.998 -20.045 1.00 91.81 348 GLU A O 1
ATOM 2676 N N . ARG A 1 349 ? 10.394 16.861 -20.163 1.00 92.19 349 ARG A N 1
ATOM 2677 C CA . ARG A 1 349 ? 9.503 16.470 -21.276 1.00 92.19 349 ARG A CA 1
ATOM 2678 C C . ARG A 1 349 ? 8.390 15.520 -20.871 1.00 92.19 349 ARG A C 1
ATOM 2680 O O . ARG A 1 349 ? 7.290 15.618 -21.400 1.00 92.19 349 ARG A O 1
ATOM 2687 N N . ILE A 1 350 ? 8.650 14.606 -19.941 1.00 92.00 350 ILE A N 1
ATOM 2688 C CA . ILE A 1 350 ? 7.659 13.636 -19.478 1.00 92.00 350 ILE A CA 1
ATOM 2689 C C . ILE A 1 350 ? 7.096 14.106 -18.144 1.00 92.00 350 ILE A C 1
ATOM 2691 O O . ILE A 1 350 ? 7.776 14.083 -17.114 1.00 92.00 350 ILE A O 1
ATOM 2695 N N . ARG A 1 351 ? 5.807 14.459 -18.143 1.00 89.25 351 ARG A N 1
ATOM 2696 C CA . ARG A 1 351 ? 5.066 14.727 -16.908 1.00 89.25 351 ARG A CA 1
ATOM 2697 C C . ARG A 1 351 ? 4.884 13.421 -16.149 1.00 89.25 351 ARG A C 1
ATOM 2699 O O . ARG A 1 351 ? 3.975 12.645 -16.420 1.00 89.25 351 ARG A O 1
ATOM 2706 N N . SER A 1 352 ? 5.768 13.192 -15.192 1.00 90.19 352 SER A N 1
ATOM 2707 C CA . SER A 1 352 ? 5.802 11.995 -14.364 1.00 90.19 352 SER A CA 1
ATOM 2708 C C . SER A 1 352 ? 5.888 12.371 -12.893 1.00 90.19 352 SER A C 1
ATOM 2710 O O . SER A 1 352 ? 6.189 13.507 -12.523 1.00 90.19 352 SER A O 1
ATOM 2712 N N . ARG A 1 353 ? 5.640 11.392 -12.031 1.00 89.00 353 ARG A N 1
ATOM 2713 C CA . ARG A 1 353 ? 5.770 11.553 -10.585 1.00 89.00 353 ARG A CA 1
ATOM 2714 C C . ARG A 1 353 ? 7.223 11.751 -10.148 1.00 89.00 353 ARG A C 1
ATOM 2716 O O . ARG A 1 353 ? 7.496 12.325 -9.091 1.00 89.00 353 ARG A O 1
ATOM 2723 N N . GLY A 1 354 ? 8.152 11.206 -10.917 1.00 91.75 354 GLY A N 1
ATOM 2724 C CA . GLY A 1 354 ? 9.574 11.274 -10.648 1.00 91.75 354 GLY A CA 1
ATOM 2725 C C . GLY A 1 354 ? 10.361 10.458 -11.657 1.00 91.75 354 GLY A C 1
ATOM 2726 O O . GLY A 1 354 ? 9.839 9.517 -12.260 1.00 91.75 354 GLY A O 1
ATOM 2727 N N . VAL A 1 355 ? 11.630 10.823 -11.792 1.00 94.56 355 VAL A N 1
ATOM 2728 C CA . VAL A 1 355 ? 12.597 10.136 -12.641 1.00 94.56 355 VAL A CA 1
ATOM 2729 C C . VAL A 1 355 ? 13.615 9.438 -11.745 1.00 94.56 355 VAL A C 1
ATOM 2731 O O . VAL A 1 355 ? 14.121 10.013 -10.776 1.00 94.56 355 VAL A O 1
ATOM 2734 N N . SER A 1 356 ? 13.890 8.180 -12.059 1.00 95.75 356 SER A N 1
ATOM 2735 C CA . SER A 1 356 ? 14.911 7.351 -11.432 1.00 95.75 356 SER A CA 1
ATOM 2736 C C . SER A 1 356 ? 15.858 6.810 -12.492 1.00 95.75 356 SER A C 1
ATOM 2738 O O . SER A 1 356 ? 15.487 6.666 -13.655 1.00 95.75 356 SER A O 1
ATOM 2740 N N . CYS A 1 357 ? 17.078 6.485 -12.094 1.00 94.56 357 CYS A N 1
ATOM 2741 C CA . CYS A 1 357 ? 18.070 5.832 -12.932 1.00 94.56 357 CYS A CA 1
ATOM 2742 C C . CYS A 1 357 ? 18.571 4.564 -12.241 1.00 94.56 357 CYS A C 1
ATOM 2744 O O . CYS A 1 357 ? 18.742 4.539 -11.023 1.00 94.56 357 CYS A O 1
ATOM 2746 N N . LEU A 1 358 ? 18.798 3.514 -13.024 1.00 92.69 358 LEU A N 1
ATOM 2747 C CA . LEU A 1 358 ? 19.420 2.279 -12.558 1.00 92.69 358 LEU A CA 1
ATOM 2748 C C . LEU A 1 358 ? 20.788 2.153 -13.222 1.00 92.69 358 LEU A C 1
ATOM 2750 O O . LEU A 1 358 ? 20.904 2.237 -14.445 1.00 92.69 358 LEU A O 1
ATOM 2754 N N . GLY A 1 359 ? 21.823 1.960 -12.416 1.00 87.25 359 GLY A N 1
ATOM 2755 C CA . GLY A 1 359 ? 23.191 1.766 -12.885 1.00 87.25 359 GLY A CA 1
ATOM 2756 C C . GLY A 1 359 ? 23.945 0.787 -11.995 1.00 87.25 359 GLY A C 1
ATOM 2757 O O . GLY A 1 359 ? 23.466 0.415 -10.937 1.00 87.25 359 GLY A O 1
ATOM 2758 N N . GLY A 1 360 ? 25.126 0.350 -12.419 1.00 82.62 360 GLY A N 1
ATOM 2759 C CA . GLY A 1 360 ? 25.951 -0.582 -11.649 1.00 82.62 360 GLY A CA 1
ATOM 2760 C C . GLY A 1 360 ? 26.940 -1.353 -12.528 1.00 82.62 360 GLY A C 1
ATOM 2761 O O . GLY A 1 360 ? 26.812 -1.315 -13.765 1.00 82.62 360 GLY A O 1
ATOM 2762 N N . PRO A 1 361 ? 27.939 -2.009 -11.911 1.00 74.12 361 PRO A N 1
ATOM 2763 C CA . PRO A 1 361 ? 28.866 -2.913 -12.578 1.00 74.12 361 PRO A CA 1
ATOM 2764 C C . PRO A 1 361 ? 28.191 -4.277 -12.757 1.00 74.12 361 PRO A C 1
ATOM 2766 O O . PRO A 1 361 ? 28.377 -5.188 -11.961 1.00 74.12 361 PRO A O 1
ATOM 2769 N N . ALA A 1 362 ? 27.346 -4.390 -13.774 1.00 74.62 362 ALA A N 1
ATOM 2770 C CA . ALA A 1 362 ? 26.587 -5.607 -14.017 1.00 74.62 362 ALA A CA 1
ATOM 2771 C C . ALA A 1 362 ? 26.425 -5.853 -15.511 1.00 74.62 362 ALA A C 1
ATOM 2773 O O . ALA A 1 362 ? 26.141 -4.925 -16.277 1.00 74.62 362 ALA A O 1
ATOM 2774 N N . HIS A 1 363 ? 26.546 -7.107 -15.928 1.00 85.38 363 HIS A N 1
ATOM 2775 C CA . HIS A 1 363 ? 26.035 -7.541 -17.220 1.00 85.38 363 HIS A CA 1
ATOM 2776 C C . HIS A 1 363 ? 24.545 -7.879 -17.103 1.00 85.38 363 HIS A C 1
ATOM 2778 O O . HIS A 1 363 ? 24.067 -8.345 -16.070 1.00 85.38 363 HIS A O 1
ATOM 2784 N N . ALA A 1 364 ? 23.792 -7.691 -18.189 1.00 85.75 364 ALA A N 1
ATOM 2785 C CA . ALA A 1 364 ? 22.350 -7.954 -18.204 1.00 85.75 364 ALA A CA 1
ATOM 2786 C C . ALA A 1 364 ? 22.001 -9.397 -17.777 1.00 85.75 364 ALA A C 1
ATOM 2788 O O . ALA A 1 364 ? 20.994 -9.620 -17.110 1.00 85.75 364 ALA A O 1
ATOM 2789 N N . ARG A 1 365 ? 22.851 -10.374 -18.123 1.00 87.38 365 ARG A N 1
ATOM 2790 C CA . ARG A 1 365 ? 22.676 -11.779 -17.728 1.00 87.38 365 ARG A CA 1
ATOM 2791 C C . ARG A 1 365 ? 22.917 -12.003 -16.230 1.00 87.38 365 ARG A C 1
ATOM 2793 O O . ARG A 1 365 ? 22.118 -12.690 -15.606 1.00 87.38 365 ARG A O 1
ATOM 2800 N N . GLU A 1 366 ? 23.954 -11.388 -15.663 1.00 86.19 366 GLU A N 1
ATOM 2801 C CA . GLU A 1 366 ? 24.274 -11.458 -14.225 1.00 86.19 366 GLU A CA 1
ATOM 2802 C C . GLU A 1 366 ? 23.164 -10.834 -13.368 1.00 86.19 366 GLU A C 1
ATOM 2804 O O . GLU A 1 366 ? 22.826 -11.338 -12.299 1.00 86.19 366 GLU A O 1
ATOM 2809 N N . ALA A 1 367 ? 22.546 -9.756 -13.864 1.00 86.19 367 ALA A N 1
ATOM 2810 C CA . ALA A 1 367 ? 21.404 -9.139 -13.199 1.00 86.19 367 ALA A CA 1
ATOM 2811 C C . ALA A 1 367 ? 20.214 -10.102 -13.110 1.00 86.19 367 ALA A C 1
ATOM 2813 O O . ALA A 1 367 ? 19.604 -10.244 -12.055 1.00 86.19 367 ALA A O 1
ATOM 2814 N N . VAL A 1 368 ? 19.907 -10.826 -14.189 1.00 88.19 368 VAL A N 1
ATOM 2815 C CA . VAL A 1 368 ? 18.810 -11.804 -14.183 1.00 88.19 368 VAL A CA 1
ATOM 2816 C C . VAL A 1 368 ? 19.155 -13.064 -13.378 1.00 88.19 368 VAL A C 1
ATOM 2818 O O . VAL A 1 368 ? 18.241 -13.720 -12.879 1.00 88.19 368 VAL A O 1
ATOM 2821 N N . SER A 1 369 ? 20.431 -13.416 -13.206 1.00 85.31 369 SER A N 1
ATOM 2822 C CA . SER A 1 369 ? 20.831 -14.539 -12.343 1.00 85.31 369 SER A CA 1
ATOM 2823 C C . SER A 1 369 ? 20.859 -14.196 -10.849 1.00 85.31 369 SER A C 1
ATOM 2825 O O . SER A 1 369 ? 21.107 -15.087 -10.043 1.00 85.31 369 SER A O 1
ATOM 2827 N N . GLY A 1 370 ? 20.603 -12.936 -10.468 1.00 80.88 370 GLY A N 1
ATOM 2828 C CA . GLY A 1 370 ? 20.672 -12.477 -9.075 1.00 80.88 370 GLY A CA 1
ATOM 2829 C C . GLY A 1 370 ? 22.104 -12.310 -8.556 1.00 80.88 370 GLY A C 1
ATOM 2830 O O . GLY A 1 370 ? 22.326 -12.261 -7.353 1.00 80.88 370 GLY A O 1
ATOM 2831 N N . SER A 1 371 ? 23.092 -12.249 -9.452 1.00 81.31 371 SER A N 1
ATOM 2832 C CA . SER A 1 371 ? 24.521 -12.183 -9.105 1.00 81.31 371 SER A CA 1
ATOM 2833 C C . SER A 1 371 ? 25.102 -10.772 -9.228 1.00 81.31 371 SER A C 1
ATOM 2835 O O . SER A 1 371 ? 26.312 -10.594 -9.125 1.00 81.31 371 SER A O 1
ATOM 2837 N N . ALA A 1 372 ? 24.257 -9.771 -9.480 1.00 82.19 372 ALA A N 1
ATOM 2838 C CA . ALA A 1 372 ? 24.669 -8.394 -9.701 1.00 82.19 372 ALA A CA 1
ATOM 2839 C C . ALA A 1 372 ? 24.174 -7.463 -8.593 1.00 82.19 372 ALA A C 1
ATOM 2841 O O . ALA A 1 372 ? 23.036 -7.582 -8.146 1.00 82.19 372 ALA A O 1
ATOM 2842 N N . ALA A 1 373 ? 25.004 -6.480 -8.249 1.00 83.25 373 ALA A N 1
ATOM 2843 C CA . ALA A 1 373 ? 24.625 -5.352 -7.407 1.00 83.25 373 ALA A CA 1
ATOM 2844 C C . ALA A 1 373 ? 24.294 -4.137 -8.283 1.00 83.25 373 ALA A C 1
ATOM 2846 O O . ALA A 1 373 ? 25.085 -3.748 -9.154 1.00 83.25 373 ALA A O 1
ATOM 2847 N N . LEU A 1 374 ? 23.134 -3.523 -8.049 1.00 88.38 374 LEU A N 1
ATOM 2848 C CA . LEU A 1 374 ? 22.677 -2.347 -8.790 1.00 88.38 374 LEU A CA 1
ATOM 2849 C C . LEU A 1 374 ? 22.417 -1.172 -7.850 1.00 88.38 374 LEU A C 1
ATOM 2851 O O . LEU A 1 374 ? 22.005 -1.317 -6.708 1.00 88.38 374 LEU A O 1
ATOM 2855 N N . VAL A 1 375 ? 22.630 0.028 -8.370 1.00 91.06 375 VAL A N 1
ATOM 2856 C CA . VAL A 1 375 ? 22.383 1.292 -7.690 1.00 91.06 375 VAL A CA 1
ATOM 2857 C C . VAL A 1 375 ? 21.180 1.965 -8.332 1.00 91.06 375 VAL A C 1
ATOM 2859 O O . VAL A 1 375 ? 21.190 2.302 -9.519 1.00 91.06 375 VAL A O 1
ATOM 2862 N N . LEU A 1 376 ? 20.152 2.196 -7.518 1.00 92.88 376 LEU A N 1
ATOM 2863 C CA . LEU A 1 376 ? 18.962 2.949 -7.893 1.00 92.88 376 LEU A CA 1
ATOM 2864 C C . LEU A 1 376 ? 19.069 4.401 -7.402 1.00 92.88 376 LEU A C 1
ATOM 2866 O O . LEU A 1 376 ? 18.902 4.694 -6.215 1.00 92.88 376 LEU A O 1
ATOM 2870 N N . GLY A 1 377 ? 19.300 5.324 -8.333 1.00 92.75 377 GLY A N 1
ATOM 2871 C CA . GLY A 1 377 ? 19.260 6.764 -8.090 1.00 92.75 377 GLY A CA 1
ATOM 2872 C C . GLY A 1 377 ? 17.860 7.328 -8.324 1.00 92.75 377 GLY A C 1
ATOM 2873 O O . GLY A 1 377 ? 17.208 7.002 -9.311 1.00 92.75 377 GLY A O 1
ATOM 2874 N N . SER A 1 378 ? 17.366 8.187 -7.430 1.00 93.38 378 SER A N 1
ATOM 2875 C CA . SER A 1 378 ? 16.070 8.850 -7.617 1.00 93.38 378 SER A CA 1
ATOM 2876 C C . SER A 1 378 ? 15.963 10.132 -6.802 1.00 93.38 378 SER A C 1
ATOM 2878 O O . SER A 1 378 ? 16.258 10.135 -5.607 1.00 93.38 378 SER A O 1
ATOM 2880 N N . GLY A 1 379 ? 15.444 11.194 -7.423 1.00 86.56 379 GLY A N 1
ATOM 2881 C CA . GLY A 1 379 ? 15.039 12.413 -6.714 1.00 86.56 379 GLY A CA 1
ATOM 2882 C C . GLY A 1 379 ? 13.729 12.255 -5.929 1.00 86.56 379 GLY A C 1
ATOM 2883 O O . GLY A 1 379 ? 13.409 13.079 -5.075 1.00 86.56 379 GLY A O 1
ATOM 2884 N N . ASN A 1 380 ? 12.966 11.186 -6.185 1.00 90.12 380 ASN A N 1
ATOM 2885 C CA . ASN A 1 380 ? 11.704 10.897 -5.512 1.00 90.12 380 ASN A CA 1
ATOM 2886 C C . ASN A 1 380 ? 11.857 9.681 -4.581 1.00 90.12 380 ASN A C 1
ATOM 2888 O O . ASN A 1 380 ? 11.987 8.539 -5.027 1.00 90.12 380 ASN A O 1
ATOM 2892 N N . ALA A 1 381 ? 11.818 9.935 -3.269 1.00 87.88 381 ALA A N 1
ATOM 2893 C CA . ALA A 1 381 ? 12.047 8.919 -2.242 1.00 87.88 381 ALA A CA 1
ATOM 2894 C C . ALA A 1 381 ? 11.010 7.786 -2.248 1.00 87.88 381 ALA A C 1
ATOM 2896 O O . ALA A 1 381 ? 11.365 6.650 -1.945 1.00 87.88 381 ALA A O 1
ATOM 2897 N N . ASP A 1 382 ? 9.757 8.078 -2.593 1.00 86.19 382 ASP A N 1
ATOM 2898 C CA . ASP A 1 382 ? 8.714 7.057 -2.650 1.00 86.19 382 ASP A CA 1
ATOM 2899 C C . ASP A 1 382 ? 8.857 6.188 -3.904 1.00 86.19 382 ASP A C 1
ATOM 2901 O O . ASP A 1 382 ? 8.686 4.977 -3.824 1.00 86.19 382 ASP A O 1
ATOM 2905 N N . LEU A 1 383 ? 9.188 6.796 -5.052 1.00 90.94 383 LEU A N 1
ATOM 2906 C CA . LEU A 1 383 ? 9.486 6.054 -6.281 1.00 90.94 383 LEU A CA 1
ATOM 2907 C C . LEU A 1 383 ? 10.682 5.120 -6.060 1.00 90.94 383 LEU A C 1
ATOM 2909 O O . LEU A 1 383 ? 10.632 3.960 -6.451 1.00 90.94 383 LEU A O 1
ATOM 2913 N N . ARG A 1 384 ? 11.716 5.608 -5.360 1.00 91.81 384 ARG A N 1
ATOM 2914 C CA . ARG A 1 384 ? 12.879 4.804 -4.966 1.00 91.81 384 ARG A CA 1
ATOM 2915 C C . ARG A 1 384 ? 12.484 3.609 -4.104 1.00 91.81 384 ARG A C 1
ATOM 2917 O O . ARG A 1 384 ? 12.948 2.512 -4.370 1.00 91.81 384 ARG A O 1
ATOM 2924 N N . ALA A 1 385 ? 11.646 3.825 -3.090 1.00 88.38 385 ALA A N 1
ATOM 2925 C CA . ALA A 1 385 ? 11.201 2.757 -2.198 1.00 88.38 385 ALA A CA 1
ATOM 2926 C C . ALA A 1 385 ? 10.378 1.700 -2.948 1.00 88.38 385 ALA A C 1
ATOM 2928 O O . ALA A 1 385 ? 10.654 0.518 -2.821 1.00 88.38 385 ALA A O 1
ATOM 2929 N N . GLN A 1 386 ? 9.427 2.123 -3.789 1.00 90.00 386 GLN A N 1
ATOM 2930 C CA . GLN A 1 386 ? 8.607 1.191 -4.567 1.00 90.00 386 GLN A CA 1
ATOM 2931 C C . GLN A 1 386 ? 9.434 0.382 -5.570 1.00 90.00 386 GLN A C 1
ATOM 2933 O O . GLN A 1 386 ? 9.221 -0.816 -5.700 1.00 90.00 386 GLN A O 1
ATOM 2938 N N . LEU A 1 387 ? 10.375 1.021 -6.271 1.00 92.88 387 LEU A N 1
ATOM 2939 C CA . LEU A 1 387 ? 11.277 0.319 -7.182 1.00 92.88 387 LEU A CA 1
ATOM 2940 C C . LEU A 1 387 ? 12.227 -0.622 -6.433 1.00 92.88 387 LEU A C 1
ATOM 2942 O O . LEU A 1 387 ? 12.442 -1.732 -6.904 1.00 92.88 387 LEU A O 1
ATOM 2946 N N . GLY A 1 388 ? 12.747 -0.208 -5.273 1.00 90.94 388 GLY A N 1
ATOM 2947 C CA . GLY A 1 388 ? 13.544 -1.064 -4.391 1.00 90.94 388 GLY A CA 1
ATOM 2948 C C . GLY A 1 388 ? 12.783 -2.330 -4.007 1.00 90.94 388 GLY A C 1
ATOM 2949 O O . GLY A 1 388 ? 13.221 -3.417 -4.350 1.00 90.94 388 GLY A O 1
ATOM 2950 N N . ASP A 1 389 ? 11.572 -2.191 -3.456 1.00 88.38 389 ASP A N 1
ATOM 2951 C CA . ASP A 1 389 ? 10.721 -3.335 -3.093 1.00 88.38 389 ASP A CA 1
ATOM 2952 C C . ASP A 1 389 ? 10.455 -4.278 -4.285 1.00 88.38 389 ASP A C 1
ATOM 2954 O O . ASP A 1 389 ? 10.343 -5.494 -4.118 1.00 88.38 389 ASP A O 1
ATOM 2958 N N . VAL A 1 390 ? 10.314 -3.731 -5.499 1.00 91.88 390 VAL A N 1
ATOM 2959 C CA . VAL A 1 390 ? 10.122 -4.523 -6.723 1.00 91.88 390 VAL A CA 1
ATOM 2960 C C . VAL A 1 390 ? 11.381 -5.313 -7.077 1.00 91.88 390 VAL A C 1
ATOM 2962 O O . VAL A 1 390 ? 11.272 -6.502 -7.376 1.00 91.88 390 VAL A O 1
ATOM 2965 N N . 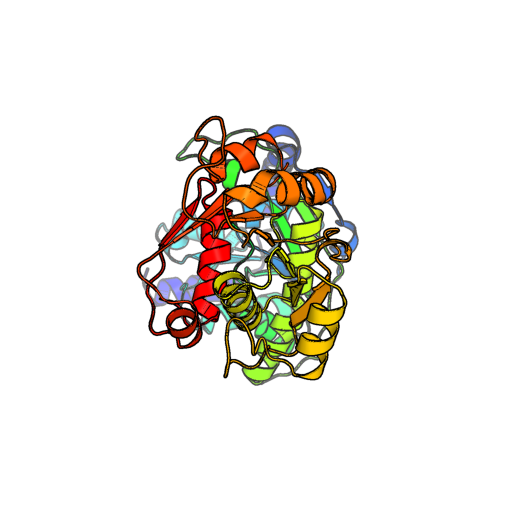PHE A 1 391 ? 12.557 -4.686 -7.032 1.00 91.75 391 PHE A N 1
ATOM 2966 C CA . PHE A 1 391 ? 13.825 -5.349 -7.340 1.00 91.75 391 PHE A CA 1
ATOM 2967 C C . PHE A 1 391 ? 14.255 -6.343 -6.249 1.00 91.75 391 PHE A C 1
ATOM 2969 O O . PHE A 1 391 ? 14.705 -7.435 -6.595 1.00 91.75 391 PHE A O 1
ATOM 2976 N N . ASP A 1 392 ? 13.996 -6.051 -4.973 1.00 88.81 392 ASP A N 1
ATOM 2977 C CA . ASP A 1 392 ? 14.227 -6.973 -3.853 1.00 88.81 392 ASP A CA 1
ATOM 2978 C C . ASP A 1 392 ? 13.410 -8.262 -4.038 1.00 88.81 392 ASP A C 1
ATOM 2980 O O . ASP A 1 392 ? 13.919 -9.376 -3.913 1.00 88.81 392 ASP A O 1
ATOM 2984 N N . ARG A 1 393 ? 12.126 -8.135 -4.418 1.00 89.12 393 ARG A N 1
ATOM 2985 C CA . ARG A 1 393 ? 11.270 -9.294 -4.747 1.00 89.12 393 ARG A CA 1
ATOM 2986 C C . ARG A 1 393 ? 11.763 -10.070 -5.966 1.00 89.12 393 ARG A C 1
ATOM 2988 O O . ARG A 1 393 ? 11.495 -11.264 -6.063 1.00 89.12 393 ARG A O 1
ATOM 2995 N N . ALA A 1 394 ? 12.455 -9.405 -6.886 1.00 88.50 394 ALA A N 1
ATOM 2996 C CA . ALA A 1 394 ? 13.040 -10.030 -8.065 1.00 88.50 394 ALA A CA 1
ATOM 2997 C C . ALA A 1 394 ? 14.352 -10.783 -7.769 1.00 88.50 394 ALA A C 1
ATOM 2999 O O . ALA A 1 394 ? 14.861 -11.456 -8.669 1.00 88.50 394 ALA A O 1
ATOM 3000 N N . GLY A 1 395 ? 14.874 -10.694 -6.538 1.00 83.00 395 GLY A N 1
ATOM 3001 C CA . GLY A 1 395 ? 16.108 -11.353 -6.111 1.00 83.00 395 GLY A CA 1
ATOM 3002 C C . GLY A 1 395 ? 17.381 -10.557 -6.406 1.00 83.00 395 GLY A C 1
ATOM 3003 O O . GLY A 1 395 ? 18.451 -11.154 -6.484 1.00 83.00 395 GLY A O 1
ATOM 3004 N N . LEU A 1 396 ? 17.274 -9.239 -6.603 1.00 80.75 396 LEU A N 1
ATOM 3005 C CA . LEU A 1 396 ? 18.432 -8.344 -6.626 1.00 80.75 396 LEU A CA 1
ATOM 3006 C C . LEU A 1 396 ? 18.745 -7.846 -5.211 1.00 80.75 396 LEU A C 1
ATOM 3008 O O . LEU A 1 396 ? 17.833 -7.690 -4.401 1.00 80.75 396 LEU A O 1
ATOM 3012 N N . VAL A 1 397 ? 20.032 -7.613 -4.944 1.00 57.84 397 VAL A N 1
ATOM 3013 C CA . VAL A 1 397 ? 20.553 -7.062 -3.681 1.00 57.84 397 VAL A CA 1
ATOM 3014 C C . VAL A 1 397 ? 21.122 -5.670 -3.910 1.00 57.84 397 VAL A C 1
ATOM 3016 O O . VAL A 1 397 ? 21.807 -5.473 -4.945 1.00 57.84 397 VAL A O 1
#

Radius of gyration: 24.99 Å; chains: 1; bounding box: 55×45×72 Å

pLDDT: mean 91.13, std 5.68, range [57.84, 98.31]

Secondary structure (DSSP, 8-state):
--HHHHHHHHHHHHH----HHHHHHHHHHHHHHHHHHS--EEE-GGGG---S-EEEEE---STTHHHHHHTTS-TT-PEEEEEEGGGGSSHHHHHHHHHTTEEEE-TTS--HHHHHHHHHHHHTT-EEEE-TTSS---SSS--PPPTHHHHHHHHH-PPEEEEEEESTTTSEETTEE-----EEEE---B-----SS--HHHHHHHHHHHHHHHHHHHHHTTPPPPP-EEEEE--SHHHHHHHHHHHHTT-EEEEEESSHHHHHHHHHHTEETTTEEEEEPPTTEEEEEGGG---TT-SEEEE-S-GGGHHHHHHHHGGGS-TT-EEEE---S-BTTTTB-HHHHHHTTS--SEEEEEE-S--HHHHHTT----EEEES-HHHHHHHHHHHHHTT--

Foldseek 3Di:
DDPVLQVVLLVLLLVDDAQLVLLLVLLVVVLVCCCPLQVEAEAALVQLPDFFEEEEEEAAAAPCVVVSVQNSHDSPAQEAEEDAVVQPPPPVSVVSNSNSRYHYDHQPDPGVSVLVSSLSCRVRRHYYYDYQQSDHDNDAATDDGHLSSLVSLQARQHWYKQKYKPFNSVQDDPPHGHRHHIYMYIFHIDTDHHDNDDDSVSSVVSCVVRVVRNRVRCVVRVHQHFAAEEEQAEPALQSQLVQQLLVLLHHQYEYAYQDAVQQVVCQVVQDNCPHHNPDGNPPSYRYGHLLPDQQVPHQEYEYDDELACLVVSCVSCQVRHDLNHEYEYEYDFAHPDVRHDSQVVNVVRHNYVWYKYKDADDGSNCLQVLNGAIDIGIPDPNVSVSVVSSNVSSNHD